Protein AF-0000000081151218 (afdb_homodimer)

Sequence (518 aa):
MRVEIVPALEILDNYMYLIIDEETRECAVVDPVIPKKIMAALKKDNLKLTRILTTHHHWDHAGGNKELLKLIGPNLQVHGGDDRVEALTKQVHHNDELKVGNGVTVKCLHTPCHTTGHICFYATGPPGTEPAVFTGDTLFTAGCGYFFEGDAKDMCKAVDILSNLPQNTRVYPGHEYAVNNLKYAQHVEPDNQDIKKKKKWAEGERQKERPTIPTTISEEMMLNPFMRVKVDSVQRHAGKSDPINTMAFLRNEKNNFKGMRVEIVPALEILDNYMYLIIDEETRECAVVDPVIPKKIMAALKKDNLKLTRILTTHHHWDHAGGNKELLKLIGPNLQVHGGDDRVEALTKQVHHNDELKVGNGVTVKCLHTPCHTTGHICFYATGPPGTEPAVFTGDTLFTAGCGYFFEGDAKDMCKAVDILSNLPQNTRVYPGHEYAVNNLKYAQHVEPDNQDIKKKKKWAEGERQKERPTIPTTISEEMMLNPFMRVKVDSVQRHAGKSDPINTMAFLRNEKNNFKG

Solvent-accessible surface area (backbone atoms only — not comparable to full-atom values): 25583 Å² total; per-residue (Å²): 85,46,77,45,84,42,72,38,66,37,68,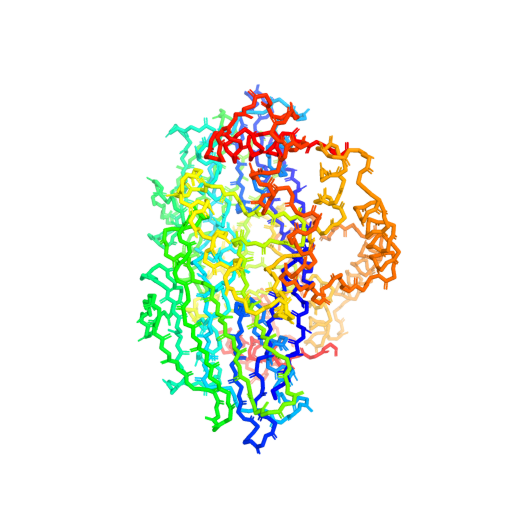36,49,30,39,23,34,37,45,31,16,78,87,71,30,21,23,30,35,34,20,43,48,55,44,67,60,52,52,50,54,28,59,75,66,65,42,43,77,46,35,37,44,26,25,38,47,52,51,79,25,18,58,14,38,54,59,41,38,68,73,77,31,88,80,48,39,25,35,23,39,42,89,68,23,51,67,60,70,38,78,50,48,64,70,38,71,50,70,34,54,87,52,25,40,34,34,32,40,61,32,34,8,44,36,68,36,19,29,28,43,37,36,40,35,45,93,92,37,71,36,34,33,36,28,31,58,52,42,38,59,32,37,60,46,60,58,75,61,35,45,35,61,36,42,51,50,32,44,49,60,56,67,69,45,64,50,72,24,28,37,42,36,26,51,75,47,41,54,66,23,29,54,50,28,32,71,50,38,72,81,44,61,68,34,56,53,50,35,54,50,37,48,54,33,48,74,70,72,38,78,81,66,62,50,28,44,50,54,34,53,72,41,10,55,75,62,25,31,82,37,66,66,45,13,60,64,56,71,33,92,46,42,46,61,18,38,42,45,49,54,56,50,54,75,68,59,86,124,84,45,77,46,83,42,71,39,68,38,68,36,48,30,39,22,33,37,45,32,17,77,86,71,31,21,22,29,36,35,20,44,48,56,45,68,61,53,52,50,53,28,60,74,66,65,42,44,77,48,35,37,42,27,25,39,47,53,51,79,26,18,57,14,38,56,60,41,37,68,73,75,32,87,80,47,39,24,34,24,38,43,90,68,24,50,68,58,72,39,80,50,48,66,71,37,72,48,69,33,54,88,52,26,39,34,35,32,39,62,32,32,9,42,36,69,33,18,29,28,43,38,35,40,34,45,92,91,39,70,34,34,33,37,28,31,57,52,41,37,57,32,36,60,46,61,57,73,61,36,45,34,64,36,42,52,50,31,44,49,60,56,65,68,45,63,50,72,25,28,37,42,34,27,48,76,47,42,55,65,24,28,52,52,27,30,69,50,38,74,82,45,59,66,36,57,52,49,33,55,51,38,48,52,33,46,75,72,71,39,77,78,66,64,50,28,44,49,54,35,52,72,40,8,55,76,61,25,31,82,37,66,65,44,13,60,64,54,72,32,90,46,42,46,59,18,38,41,46,49,54,57,50,54,75,69,58,85,124

Radius of gyration: 24.87 Å; Cα contacts (8 Å, |Δi|>4): 1231; chains: 2; bounding box: 59×64×52 Å

InterPro domains:
  IPR001279 Metallo-beta-lactamase [PF00753] (16-175)
  IPR001279 Metallo-beta-lactamase [SM00849] (13-175)
  IPR017782 Hydroxyacylglutathione hydrolase [MF_01374] (3-257)
  IPR017782 Hydroxyacylglutathione hydrolase [PIRSF005457] (3-257)
  IPR017782 Hydroxyacylglutathione hydrolase [TIGR03413] (11-257)
  IPR032282 Hydroxyacylglutathione hydrolase, C-terminal domain [PF16123] (176-257)
  IPR035680 Hydroxyacylglutathione hydrolase, MBL domain [cd07723] (4-175)
  IPR036866 Ribonuclease Z/Hydroxyacylglutathione hydrolase-like [G3DSA:3.60.15.10] (1-259)
  IPR036866 Ribonuclease Z/Hydroxyacylglutathione hydrolase-like [SSF56281] (1-257)

Foldseek 3Di:
DDDDDDDPPDDQQFDKDWDADPPVLFIEIWQDQDLVVVVVVCVVSVHQYQEYEAQDLDNSRQVCPVVNCVVRHVRYAYEWQDPSRPPHDHHDDAQDWDDTPDFKIWGWHQQCFLHNRGIKIWMDGDPPDAIEIEREQADDQLEHHHRPPHALVSSLVNLVVLLPDPQQYWYHYGGQCNLVSLVLLCVQPVPQVLSVVLNVVSVVCVVVPHGSDTDTSNSSCRGHLLNVLCPDSNCVSQVHNDSSSSSRSSSVCSVVDPD/DDDDDDDPPDDAQFDKDWDADPPVLFIEIWQDQDLVVVVVVCVVSVHQYQEYEAQDADNSRQVCPVVNCVVRHVRYAYEWQDPSRPPHDHHDDAQDWDDTPDFKIWGWHQQCFLHNRGIKIWMDGDPPDAIEIEREQADDQLEHHHRPPHALVSSLVNLVVLLPDPQQYWYHYGGQCNLVSLVLLCVLPVPQVLSVVLNVVSVVCVVVPHGSDTDTSNSSCRGHLLNVLCPDSNCVSQVHNDSSSSSRSSSVVSVVDPD

Organism: Pinctada imbricata (NCBI:txid66713)

Nearest PDB structures (foldseek):
  1qh5-assembly1_B  TM=9.453E-01  e=8.985E-37  Homo sapiens
  1xm8-assembly2_B  TM=9.028E-01  e=1.288E-26  Arabidopsis thaliana
  8ewo-assembly2_B  TM=8.907E-01  e=8.483E-26  Pseudomonas aeruginosa PAO1
  6s0i-assembly1_A  TM=9.077E-01  e=1.925E-24  Escherichia coli K-12
  2qed-assembly1_A  TM=9.166E-01  e=2.893E-23  Salmonella enterica subsp. enterica serovar Typhimurium str. LT2

Structure (mmCIF, N/CA/C/O backbone):
data_AF-0000000081151218-model_v1
#
loop_
_entity.id
_entity.type
_entity.pdbx_description
1 polymer 'hydroxyacylglutathione hydrolase'
#
loop_
_atom_site.group_PDB
_atom_site.id
_atom_site.type_symbol
_atom_site.label_atom_id
_atom_site.label_alt_id
_atom_site.label_comp_id
_atom_site.label_asym_id
_atom_site.label_entity_id
_atom_site.label_seq_id
_atom_site.pdbx_PDB_ins_code
_atom_site.Cartn_x
_atom_site.Cartn_y
_atom_site.Cartn_z
_atom_site.occupancy
_atom_site.B_iso_or_equiv
_atom_site.auth_seq_id
_atom_site.auth_comp_id
_atom_site.auth_asym_id
_atom_site.auth_atom_id
_atom_site.pdbx_PDB_model_num
ATOM 1 N N . MET A 1 1 ? 14.062 25.484 8.789 1 91.25 1 MET A N 1
ATOM 2 C CA . MET A 1 1 ? 13.398 24.188 8.633 1 91.25 1 MET A CA 1
ATOM 3 C C . MET A 1 1 ? 12.812 24.047 7.227 1 91.25 1 MET A C 1
ATOM 5 O O . MET A 1 1 ? 12.141 24.953 6.734 1 91.25 1 MET A O 1
ATOM 9 N N . ARG A 1 2 ? 13.242 23 6.59 1 90.75 2 ARG A N 1
ATOM 10 C CA . ARG A 1 2 ? 12.711 22.688 5.27 1 90.75 2 ARG A CA 1
ATOM 11 C C . ARG A 1 2 ? 11.867 21.422 5.309 1 90.75 2 ARG A C 1
ATOM 13 O O . ARG A 1 2 ? 12.242 20.438 5.949 1 90.75 2 ARG A O 1
ATOM 20 N N . VAL A 1 3 ? 10.641 21.5 4.656 1 93.5 3 VAL A N 1
ATOM 21 C CA . VAL A 1 3 ? 9.805 20.312 4.469 1 93.5 3 VAL A CA 1
ATOM 22 C C . VAL A 1 3 ? 9.867 19.859 3.014 1 93.5 3 VAL A C 1
ATOM 24 O O . VAL A 1 3 ? 9.656 20.656 2.1 1 93.5 3 VAL A O 1
ATOM 27 N N . GLU A 1 4 ? 10.242 18.641 2.801 1 90.12 4 GLU A N 1
ATOM 28 C CA . GLU A 1 4 ? 10.219 18.047 1.468 1 90.12 4 GLU A CA 1
ATOM 29 C C . GLU A 1 4 ? 9.055 17.062 1.322 1 90.12 4 GLU A C 1
ATOM 31 O O . GLU A 1 4 ? 8.898 16.156 2.131 1 90.12 4 GLU A O 1
ATOM 36 N N . ILE A 1 5 ? 8.203 17.297 0.261 1 83.69 5 ILE A N 1
ATOM 37 C CA . ILE A 1 5 ? 7.098 16.406 -0.059 1 83.69 5 ILE A CA 1
ATOM 38 C C . ILE A 1 5 ? 7.605 15.25 -0.913 1 83.69 5 ILE A C 1
ATOM 40 O O . ILE A 1 5 ? 8.242 15.461 -1.946 1 83.69 5 ILE A O 1
ATOM 44 N N . VAL A 1 6 ? 7.426 14.016 -0.465 1 80.88 6 VAL A N 1
ATOM 45 C CA . VAL A 1 6 ? 7.781 12.805 -1.199 1 80.88 6 VAL A CA 1
ATOM 46 C C . VAL A 1 6 ? 6.52 12.016 -1.536 1 80.88 6 VAL A C 1
ATOM 48 O O . VAL A 1 6 ? 6.027 11.242 -0.715 1 80.88 6 VAL A O 1
ATOM 51 N N . PRO A 1 7 ? 5.969 12.305 -2.766 1 70.75 7 PRO A N 1
ATOM 52 C CA . PRO A 1 7 ? 4.754 11.57 -3.117 1 70.75 7 PRO A CA 1
ATOM 53 C C . PRO A 1 7 ? 4.961 10.055 -3.131 1 70.75 7 PRO A C 1
ATOM 55 O O . PRO A 1 7 ? 6.016 9.578 -3.553 1 70.75 7 PRO A O 1
ATOM 58 N N . ALA A 1 8 ? 4.051 9.391 -2.434 1 59.88 8 ALA A N 1
ATOM 59 C CA . ALA A 1 8 ? 4.066 7.934 -2.484 1 59.88 8 ALA A CA 1
ATOM 60 C C . ALA A 1 8 ? 3.268 7.418 -3.678 1 59.88 8 ALA A C 1
ATOM 62 O O . ALA A 1 8 ? 2.312 6.652 -3.512 1 59.88 8 ALA A O 1
ATOM 63 N N . LEU A 1 9 ? 3.434 8.234 -4.75 1 53.06 9 LEU A N 1
ATOM 64 C CA . LEU A 1 9 ? 2.748 7.754 -5.945 1 53.06 9 LEU A CA 1
ATOM 65 C C . LEU A 1 9 ? 3.303 6.402 -6.387 1 53.06 9 LEU A C 1
ATOM 67 O O . LEU A 1 9 ? 4.488 6.289 -6.699 1 53.06 9 LEU A O 1
ATOM 71 N N . GLU A 1 10 ? 3.047 5.414 -5.754 1 50.59 10 GLU A N 1
ATOM 72 C CA . GLU A 1 10 ? 3.41 4.113 -6.305 1 50.59 10 GLU A CA 1
ATOM 73 C C . GLU A 1 10 ? 2.182 3.373 -6.824 1 50.59 10 GLU A C 1
ATOM 75 O O . GLU A 1 10 ? 1.098 3.477 -6.25 1 50.59 10 GLU A O 1
ATOM 80 N N . ILE A 1 11 ? 2.268 3.279 -8.078 1 51.53 11 ILE A N 1
ATOM 81 C CA . ILE A 1 11 ? 1.307 2.365 -8.68 1 51.53 11 ILE A CA 1
ATOM 82 C C . ILE A 1 11 ? 1.427 0.986 -8.039 1 51.53 11 ILE A C 1
ATOM 84 O O . ILE A 1 11 ? 2.531 0.458 -7.887 1 51.53 11 ILE A O 1
ATOM 88 N N . LEU A 1 12 ? 0.401 0.773 -7.051 1 58.38 12 LEU A N 1
ATOM 89 C CA . LEU A 1 12 ? 0.408 -0.618 -6.613 1 58.38 12 LEU A CA 1
ATOM 90 C C . LEU A 1 12 ? 0.35 -1.563 -7.812 1 58.38 12 LEU A C 1
ATOM 92 O O . LEU A 1 12 ? -0.528 -1.435 -8.664 1 58.38 12 LEU A O 1
ATOM 96 N N . ASP A 1 13 ? 1.427 -2.195 -8.047 1 75.94 13 ASP A N 1
ATOM 97 C CA . ASP A 1 13 ? 1.498 -3.145 -9.156 1 75.94 13 ASP A CA 1
ATOM 98 C C . ASP A 1 13 ? 1.026 -4.531 -8.719 1 75.94 13 ASP A C 1
ATOM 100 O O . ASP A 1 13 ? 1.371 -5.535 -9.352 1 75.94 13 ASP A O 1
ATOM 104 N N . ASN A 1 14 ? 0.222 -4.516 -7.617 1 85.38 14 ASN A N 1
ATOM 105 C CA . ASN A 1 14 ? -0.289 -5.777 -7.094 1 85.38 14 ASN A CA 1
ATOM 106 C C . ASN A 1 14 ? -1.481 -6.277 -7.902 1 85.38 14 ASN A C 1
ATOM 108 O O . ASN A 1 14 ? -2.229 -5.48 -8.477 1 85.38 14 ASN A O 1
ATOM 112 N N . TYR A 1 15 ? -1.53 -7.57 -7.922 1 90 15 TYR A N 1
ATOM 113 C CA . TYR A 1 15 ? -2.742 -8.227 -8.406 1 90 15 TYR A CA 1
ATOM 114 C C . TYR A 1 15 ? -3.527 -8.836 -7.254 1 90 15 TYR A C 1
ATOM 116 O O . TYR A 1 15 ? -2.943 -9.406 -6.328 1 90 15 TYR A O 1
ATOM 124 N N . MET A 1 16 ? -4.773 -8.617 -7.27 1 93.12 16 MET A N 1
ATOM 125 C CA . MET A 1 16 ? -5.742 -9.414 -6.523 1 93.12 16 MET A CA 1
ATOM 126 C C . MET A 1 16 ? -6.512 -10.344 -7.457 1 93.12 16 MET A C 1
ATOM 128 O O . MET A 1 16 ? -6.59 -10.102 -8.664 1 93.12 16 MET A O 1
ATOM 132 N N . TYR A 1 17 ? -7.027 -11.461 -6.895 1 97.31 17 TYR A N 1
ATOM 133 C CA . TYR A 1 17 ? -7.727 -12.398 -7.766 1 97.31 17 TYR A CA 1
ATOM 134 C C . TYR A 1 17 ? -9.016 -12.883 -7.121 1 97.31 17 TYR A C 1
ATOM 136 O O . TYR A 1 17 ? -9.078 -13.078 -5.902 1 97.31 17 TYR A O 1
ATOM 144 N N . LEU A 1 18 ? -10.016 -13.094 -7.945 1 97.5 18 LEU A N 1
ATOM 145 C CA . LEU A 1 18 ? -11.188 -13.867 -7.543 1 97.5 18 LEU A CA 1
ATOM 146 C C . LEU A 1 18 ? -11.156 -15.258 -8.172 1 97.5 18 LEU A C 1
ATOM 148 O O . LEU A 1 18 ? -10.914 -15.398 -9.367 1 97.5 18 LEU A O 1
ATOM 152 N N . ILE A 1 19 ? -11.25 -16.281 -7.363 1 98.12 19 ILE A N 1
ATOM 153 C CA . ILE A 1 19 ? -11.5 -17.656 -7.809 1 98.12 19 ILE A CA 1
ATOM 154 C C . ILE A 1 19 ? -12.992 -17.953 -7.715 1 98.12 19 ILE A C 1
ATOM 156 O O . ILE A 1 19 ? -13.555 -18.016 -6.617 1 98.12 19 ILE A O 1
ATOM 160 N N . ILE A 1 20 ? -13.625 -18.25 -8.805 1 96.88 20 ILE A N 1
ATOM 161 C CA . ILE A 1 20 ? -15.086 -18.25 -8.844 1 96.88 20 ILE A CA 1
ATOM 162 C C . ILE A 1 20 ? -15.594 -19.625 -9.234 1 96.88 20 ILE A C 1
ATOM 164 O O . ILE A 1 20 ? -15.156 -20.203 -10.242 1 96.88 20 ILE A O 1
ATOM 168 N N . ASP A 1 21 ? -16.422 -20.203 -8.445 1 97.5 21 ASP A N 1
ATOM 169 C CA . ASP A 1 21 ? -17.266 -21.328 -8.852 1 97.5 21 ASP A CA 1
ATOM 170 C C . ASP A 1 21 ? -18.484 -20.828 -9.625 1 97.5 21 ASP A C 1
ATOM 172 O O . ASP A 1 21 ? -19.438 -20.312 -9.031 1 97.5 21 ASP A O 1
ATOM 176 N N . GLU A 1 22 ? -18.516 -21.078 -10.859 1 93.62 22 GLU A N 1
ATOM 177 C CA . GLU A 1 22 ? -19.547 -20.5 -11.727 1 93.62 22 GLU A CA 1
ATOM 178 C C . GLU A 1 22 ? -20.922 -21.094 -11.422 1 93.62 22 GLU A C 1
ATOM 180 O O . GLU A 1 22 ? -21.938 -20.438 -11.641 1 93.62 22 GLU A O 1
ATOM 185 N N . GLU A 1 23 ? -20.984 -22.219 -10.906 1 94.62 23 GLU A N 1
ATOM 186 C CA . GLU A 1 23 ? -22.25 -22.875 -10.617 1 94.62 23 GLU A CA 1
ATOM 187 C C . GLU A 1 23 ? -22.906 -22.281 -9.375 1 94.62 23 GLU A C 1
ATOM 189 O O . GLU A 1 23 ? -24.078 -21.891 -9.414 1 94.62 23 GLU A O 1
ATOM 194 N N . THR A 1 24 ? -22.188 -22.156 -8.32 1 96.94 24 THR A N 1
ATOM 195 C CA . THR A 1 24 ? -22.766 -21.719 -7.055 1 96.94 24 THR A CA 1
ATOM 196 C C . THR A 1 24 ? -22.656 -20.203 -6.906 1 96.94 24 THR A C 1
ATOM 198 O O . THR A 1 24 ? -23.297 -19.625 -6.031 1 96.94 24 THR A O 1
ATOM 201 N N . ARG A 1 25 ? -21.75 -19.609 -7.656 1 96.81 25 ARG A N 1
ATOM 202 C CA . ARG A 1 25 ? -21.469 -18.172 -7.625 1 96.81 25 ARG A CA 1
ATOM 203 C C . ARG A 1 25 ? -20.734 -17.797 -6.344 1 96.81 25 ARG A C 1
ATOM 205 O O . ARG A 1 25 ? -20.672 -16.609 -5.988 1 96.81 25 ARG A O 1
ATOM 212 N N . GLU A 1 26 ? -20.266 -18.781 -5.668 1 97.88 26 GLU A N 1
ATOM 213 C CA . GLU A 1 26 ? -19.344 -18.531 -4.559 1 97.88 26 GLU A CA 1
ATOM 214 C C . GLU A 1 26 ? -17.922 -18.297 -5.062 1 97.88 26 GLU A C 1
ATOM 216 O O . GLU A 1 26 ? -17.547 -18.781 -6.129 1 97.88 26 GLU A O 1
ATOM 221 N N . CYS A 1 27 ? -17.172 -17.484 -4.281 1 98.25 27 CYS A N 1
ATOM 222 C CA . CYS A 1 27 ? -15.812 -17.219 -4.715 1 98.25 27 CYS A CA 1
ATOM 223 C C . CYS A 1 27 ? -14.891 -17.016 -3.516 1 98.25 27 CYS A C 1
ATOM 225 O O . CYS A 1 27 ? -15.359 -16.875 -2.385 1 98.25 27 CYS A O 1
ATOM 227 N N . ALA A 1 28 ? -13.656 -17.141 -3.805 1 98.69 28 ALA A N 1
ATOM 228 C CA . ALA A 1 28 ? -12.578 -16.734 -2.91 1 98.69 28 ALA A CA 1
ATOM 229 C C . ALA A 1 28 ? -11.781 -15.578 -3.51 1 98.69 28 ALA A C 1
ATOM 231 O O . ALA A 1 28 ? -11.695 -15.445 -4.734 1 98.69 28 ALA A O 1
ATOM 232 N N . VAL A 1 29 ? -11.273 -14.719 -2.627 1 98.56 29 VAL A N 1
ATOM 233 C CA . VAL A 1 29 ? -10.359 -13.672 -3.088 1 98.56 29 VAL A CA 1
ATOM 234 C C . VAL A 1 29 ? -8.938 -13.984 -2.613 1 98.56 29 VAL A C 1
ATOM 236 O O . VAL A 1 29 ? -8.742 -14.43 -1.48 1 98.56 29 VAL A O 1
ATOM 239 N N . VAL A 1 30 ? -8.016 -13.844 -3.541 1 98.62 30 VAL A N 1
ATOM 240 C CA . VAL A 1 30 ? -6.602 -14.016 -3.207 1 98.62 30 VAL A CA 1
ATOM 241 C C . VAL A 1 30 ? -5.949 -12.648 -3 1 98.62 30 VAL A C 1
ATOM 243 O O . VAL A 1 30 ? -6.008 -11.789 -3.877 1 98.62 30 VAL A O 1
ATOM 246 N N . ASP A 1 31 ? -5.379 -12.406 -1.89 1 96.94 31 ASP A N 1
ATOM 247 C CA . ASP A 1 31 ? -4.516 -11.281 -1.549 1 96.94 31 ASP A CA 1
ATOM 248 C C . ASP A 1 31 ? -5.234 -9.953 -1.769 1 96.94 31 ASP A C 1
ATOM 250 O O . ASP A 1 31 ? -4.715 -9.062 -2.451 1 96.94 31 ASP A O 1
ATOM 254 N N . PRO A 1 32 ? -6.355 -9.758 -1.091 1 93.06 32 PRO A N 1
ATOM 255 C CA . PRO A 1 32 ? -7.035 -8.477 -1.255 1 93.06 32 PRO A CA 1
ATOM 256 C C . PRO A 1 32 ? -6.324 -7.332 -0.527 1 93.06 32 PRO A C 1
ATOM 258 O O . PRO A 1 32 ? -5.902 -7.496 0.62 1 93.06 32 PRO A O 1
ATOM 261 N N . VAL A 1 33 ? -6.234 -6.188 -1.259 1 83.25 33 VAL A N 1
ATOM 262 C CA . VAL A 1 33 ? -5.578 -5.031 -0.66 1 83.25 33 VAL A CA 1
ATOM 263 C C . VAL A 1 33 ? -6.488 -3.811 -0.766 1 83.25 33 VAL A C 1
ATOM 265 O O . VAL A 1 33 ? -6.418 -2.9 0.064 1 83.25 33 VAL A O 1
ATOM 268 N N . ILE A 1 34 ? -7.344 -3.797 -1.8 1 78.31 34 ILE A N 1
ATOM 269 C CA . ILE A 1 34 ? -8.289 -2.705 -2.008 1 78.31 34 ILE A CA 1
ATOM 270 C C . ILE A 1 34 ? -9.719 -3.234 -1.919 1 78.31 34 ILE A C 1
ATOM 272 O O . ILE A 1 34 ? -10.312 -3.6 -2.934 1 78.31 34 ILE A O 1
ATOM 276 N N . PRO A 1 35 ? -10.312 -3.209 -0.73 1 83.25 35 PRO A N 1
ATOM 277 C CA . PRO A 1 35 ? -11.625 -3.816 -0.505 1 83.25 35 PRO A CA 1
ATOM 278 C C . PRO A 1 35 ? -12.703 -3.252 -1.431 1 83.25 35 PRO A C 1
ATOM 280 O O . PRO A 1 35 ? -13.555 -3.998 -1.919 1 83.25 35 PRO A O 1
ATOM 283 N N . LYS A 1 36 ? -12.648 -2.008 -1.715 1 75.69 36 LYS A N 1
ATOM 284 C CA . LYS A 1 36 ? -13.672 -1.387 -2.551 1 75.69 36 LYS A CA 1
ATOM 285 C C . LYS A 1 36 ? -13.703 -2.018 -3.939 1 75.69 36 LYS A C 1
ATOM 287 O O . LYS A 1 36 ? -14.773 -2.201 -4.52 1 75.69 36 LYS A O 1
ATOM 292 N N . LYS A 1 37 ? -12.594 -2.299 -4.5 1 80.12 37 LYS A N 1
ATOM 293 C CA . LYS A 1 37 ? -12.523 -2.928 -5.812 1 80.12 37 LYS A CA 1
ATOM 294 C C . LYS A 1 37 ? -13.07 -4.352 -5.77 1 80.12 37 LYS A C 1
ATOM 296 O O . LYS A 1 37 ? -13.711 -4.809 -6.719 1 80.12 37 LYS A O 1
ATOM 301 N N . ILE A 1 38 ? -12.758 -5.035 -4.684 1 89.25 38 ILE A N 1
ATOM 302 C CA . ILE A 1 38 ? -13.266 -6.395 -4.52 1 89.25 38 ILE A CA 1
ATOM 303 C C . ILE A 1 38 ? -14.789 -6.363 -4.41 1 89.25 38 ILE A C 1
ATOM 305 O O . ILE A 1 38 ? -15.484 -7.117 -5.09 1 89.25 38 ILE A O 1
ATOM 309 N N . MET A 1 39 ? -15.305 -5.438 -3.611 1 87.5 39 MET A N 1
ATOM 310 C CA . MET A 1 39 ? -16.75 -5.316 -3.436 1 87.5 39 MET A CA 1
ATOM 311 C C . MET A 1 39 ? -17.438 -4.996 -4.762 1 87.5 39 MET A C 1
ATOM 313 O O . MET A 1 39 ? -18.5 -5.539 -5.062 1 87.5 39 MET A O 1
ATOM 317 N N . ALA A 1 40 ? -16.812 -4.141 -5.516 1 82.25 40 ALA A N 1
ATOM 318 C CA . ALA A 1 40 ? -17.359 -3.781 -6.82 1 82.25 40 ALA A CA 1
ATOM 319 C C . ALA A 1 40 ? -17.422 -4.992 -7.746 1 82.25 40 ALA A C 1
ATOM 321 O O . ALA A 1 40 ? -18.422 -5.195 -8.445 1 82.25 40 ALA A O 1
ATOM 322 N N . ALA A 1 41 ? -16.391 -5.789 -7.777 1 87.69 41 ALA A N 1
ATOM 323 C CA . ALA A 1 41 ? -16.344 -6.988 -8.609 1 87.69 41 ALA A CA 1
ATOM 324 C C . ALA A 1 41 ? -17.406 -7.996 -8.18 1 87.69 41 ALA A C 1
ATOM 326 O O . ALA A 1 41 ? -18.031 -8.641 -9.016 1 87.69 41 ALA A O 1
ATOM 327 N N . LEU A 1 42 ? -17.578 -8.156 -6.879 1 92.5 42 LEU A N 1
ATOM 328 C CA . LEU A 1 42 ? -18.594 -9.07 -6.355 1 92.5 42 LEU A CA 1
ATOM 329 C C . LEU A 1 42 ? -19.984 -8.656 -6.801 1 92.5 42 LEU A C 1
ATOM 331 O O . LEU A 1 42 ? -20.781 -9.5 -7.219 1 92.5 42 LEU A O 1
ATOM 335 N N . LYS A 1 43 ? -20.203 -7.371 -6.645 1 87.25 43 LYS A N 1
ATOM 336 C CA . LYS A 1 43 ? -21.516 -6.836 -7.012 1 87.25 43 LYS A CA 1
ATOM 337 C C . LYS A 1 43 ? -21.766 -6.98 -8.508 1 87.25 43 LYS A C 1
ATOM 339 O O . LYS A 1 43 ? -22.859 -7.355 -8.93 1 87.25 43 LYS A O 1
ATOM 344 N N . LYS A 1 44 ? -20.781 -6.633 -9.281 1 83.94 44 LYS A N 1
ATOM 345 C CA . LYS A 1 44 ? -20.875 -6.676 -10.734 1 83.94 44 LYS A CA 1
ATOM 346 C C . LYS A 1 44 ? -21.328 -8.055 -11.219 1 83.94 44 LYS A C 1
ATOM 348 O O . LYS A 1 44 ? -22.125 -8.156 -12.141 1 83.94 44 LYS A O 1
ATOM 353 N N . ASP A 1 45 ? -20.828 -9.109 -10.586 1 89.75 45 ASP A N 1
ATOM 354 C CA . ASP A 1 45 ? -21.094 -10.461 -11.07 1 89.75 45 ASP A CA 1
ATOM 355 C C . ASP A 1 45 ? -21.984 -11.234 -10.109 1 89.75 45 ASP A C 1
ATOM 357 O O . ASP A 1 45 ? -22.156 -12.445 -10.242 1 89.75 45 ASP A O 1
ATOM 361 N N . ASN A 1 46 ? -22.547 -10.555 -9.148 1 94.06 46 ASN A N 1
ATOM 362 C CA . ASN A 1 46 ? -23.422 -11.156 -8.148 1 94.06 46 ASN A CA 1
ATOM 363 C C . ASN A 1 46 ? -22.766 -12.383 -7.508 1 94.06 46 ASN A C 1
ATOM 365 O O . ASN A 1 46 ? -23.344 -13.469 -7.516 1 94.06 46 ASN A O 1
ATOM 369 N N . LEU A 1 47 ? -21.609 -12.227 -7.004 1 95.62 47 LEU A N 1
ATOM 370 C CA . LEU A 1 47 ? -20.828 -13.289 -6.383 1 95.62 47 LEU A CA 1
ATOM 371 C C . LEU A 1 47 ? -20.953 -13.234 -4.863 1 95.62 47 LEU A C 1
ATOM 373 O O . LEU A 1 47 ? -21.156 -12.164 -4.289 1 95.62 47 LEU A O 1
ATOM 377 N N . LYS A 1 48 ? -20.828 -14.352 -4.238 1 97.62 48 LYS A N 1
ATOM 378 C CA . LYS A 1 48 ? -20.766 -14.477 -2.783 1 97.62 48 LYS A CA 1
ATOM 379 C C . LYS A 1 48 ? -19.344 -14.82 -2.332 1 97.62 48 LYS A C 1
ATOM 381 O O . LYS A 1 48 ? -18.844 -15.914 -2.6 1 97.62 48 LYS A O 1
ATOM 386 N N . LEU A 1 49 ? -18.766 -13.953 -1.669 1 97.81 49 LEU A N 1
ATOM 387 C CA . LEU A 1 49 ? -17.422 -14.172 -1.153 1 97.81 49 LEU A CA 1
ATOM 388 C C . LEU A 1 49 ? -17.453 -15 0.127 1 97.81 49 LEU A C 1
ATOM 390 O O . LEU A 1 49 ? -18.125 -14.625 1.094 1 97.81 49 LEU A O 1
ATOM 394 N N . THR A 1 50 ? -16.672 -16.062 0.11 1 98.12 50 THR A N 1
ATOM 395 C CA . THR A 1 50 ? -16.75 -16.953 1.265 1 98.12 50 THR A CA 1
ATOM 396 C C . THR A 1 50 ? -15.375 -17.109 1.916 1 98.12 50 THR A C 1
ATOM 398 O O . THR A 1 50 ? -15.281 -17.469 3.092 1 98.12 50 THR A O 1
ATOM 401 N N . ARG A 1 51 ? -14.328 -16.875 1.146 1 98.06 51 ARG A N 1
ATOM 402 C CA . ARG A 1 51 ? -12.977 -17.094 1.655 1 98.06 51 ARG A CA 1
ATOM 403 C C . ARG A 1 51 ? -12.023 -16 1.18 1 98.06 51 ARG A C 1
ATOM 405 O O . ARG A 1 51 ? -12.117 -15.547 0.038 1 98.06 51 ARG A O 1
ATOM 412 N N . ILE A 1 52 ? -11.188 -15.617 2.08 1 98.62 52 ILE A N 1
ATOM 413 C CA . ILE A 1 52 ? -9.977 -14.867 1.736 1 98.62 52 ILE A CA 1
ATOM 414 C C . ILE A 1 52 ? -8.758 -15.781 1.814 1 98.62 52 ILE A C 1
ATOM 416 O O . ILE A 1 52 ? -8.562 -16.469 2.816 1 98.62 52 ILE A O 1
ATOM 420 N N . LEU A 1 53 ? -8.023 -15.844 0.717 1 98.81 53 LEU A N 1
ATOM 421 C CA . LEU A 1 53 ? -6.777 -16.594 0.647 1 98.81 53 LEU A CA 1
ATOM 422 C C . LEU A 1 53 ? -5.582 -15.648 0.605 1 98.81 53 LEU A C 1
ATOM 424 O O . LEU A 1 53 ? -5.324 -15.008 -0.417 1 98.81 53 LEU A O 1
ATOM 428 N N . THR A 1 54 ? -4.84 -15.57 1.701 1 98.62 54 THR A N 1
ATOM 429 C CA . THR A 1 54 ? -3.725 -14.633 1.818 1 98.62 54 THR A CA 1
ATOM 430 C C . THR A 1 54 ? -2.393 -15.375 1.744 1 98.62 54 THR A C 1
ATOM 432 O O . THR A 1 54 ? -2.076 -16.188 2.619 1 98.62 54 THR A O 1
ATOM 435 N N . THR A 1 55 ? -1.668 -15.039 0.787 1 98.62 55 THR A N 1
ATOM 436 C CA . THR A 1 55 ? -0.429 -15.773 0.548 1 98.62 55 THR A CA 1
ATOM 437 C C . THR A 1 55 ? 0.569 -15.531 1.676 1 98.62 55 THR A C 1
ATOM 439 O O . THR A 1 55 ? 1.273 -16.453 2.098 1 98.62 55 THR A O 1
ATOM 442 N N . HIS A 1 56 ? 0.619 -14.219 2.08 1 95.12 56 HIS A N 1
ATOM 443 C CA . HIS A 1 56 ? 1.526 -13.906 3.18 1 95.12 56 HIS A CA 1
ATOM 444 C C . HIS A 1 56 ? 1.157 -12.586 3.844 1 95.12 56 HIS A C 1
ATOM 446 O O . HIS A 1 56 ? 0.26 -11.883 3.377 1 95.12 56 HIS A O 1
ATOM 452 N N . HIS A 1 57 ? 1.838 -12.273 4.91 1 88.5 57 HIS A N 1
ATOM 453 C CA . HIS A 1 57 ? 1.359 -11.281 5.871 1 88.5 57 HIS A CA 1
ATOM 454 C C . HIS A 1 57 ? 1.665 -9.867 5.402 1 88.5 57 HIS A C 1
ATOM 456 O O . HIS A 1 57 ? 1.201 -8.891 6.004 1 88.5 57 HIS A O 1
ATOM 462 N N . HIS A 1 58 ? 2.434 -9.672 4.352 1 81.44 58 HIS A N 1
ATOM 463 C CA . HIS A 1 58 ? 2.734 -8.305 3.934 1 81.44 58 HIS A CA 1
ATOM 464 C C . HIS A 1 58 ? 1.46 -7.531 3.613 1 81.44 58 HIS A C 1
ATOM 466 O O . HIS A 1 58 ? 0.523 -8.086 3.031 1 81.44 58 HIS A O 1
ATOM 472 N N . TRP A 1 59 ? 1.516 -6.309 3.857 1 74.31 59 TRP A N 1
ATOM 473 C CA . TRP A 1 59 ? 0.332 -5.457 3.818 1 74.31 59 TRP A CA 1
ATOM 474 C C . TRP A 1 59 ? -0.246 -5.391 2.41 1 74.31 59 TRP A C 1
ATOM 476 O O . TRP A 1 59 ? -1.465 -5.32 2.234 1 74.31 59 TRP A O 1
ATOM 486 N N . ASP A 1 60 ? 0.583 -5.363 1.474 1 80.62 60 ASP A N 1
ATOM 487 C CA . ASP A 1 60 ? 0.094 -5.215 0.107 1 80.62 60 ASP A CA 1
ATOM 488 C C . ASP A 1 60 ? -0.446 -6.539 -0.429 1 80.62 60 ASP A C 1
ATOM 490 O O . ASP A 1 60 ? -0.805 -6.637 -1.604 1 80.62 60 ASP A O 1
ATOM 494 N N . HIS A 1 61 ? -0.597 -7.527 0.399 1 90.75 61 HIS A N 1
ATOM 495 C CA . HIS A 1 61 ? -1.256 -8.789 0.08 1 90.75 61 HIS A CA 1
ATOM 496 C C . HIS A 1 61 ? -2.342 -9.117 1.099 1 90.75 61 HIS A C 1
ATOM 498 O O . HIS A 1 61 ? -3.201 -9.961 0.845 1 90.75 61 HIS A O 1
ATOM 504 N N . ALA A 1 62 ? -2.285 -8.43 2.23 1 89.06 62 ALA A N 1
ATOM 505 C CA . ALA A 1 62 ? -3.156 -8.812 3.34 1 89.06 62 ALA A CA 1
ATOM 506 C C . ALA A 1 62 ? -3.957 -7.613 3.844 1 89.06 62 ALA A C 1
ATOM 508 O O . ALA A 1 62 ? -4.898 -7.773 4.625 1 89.06 62 ALA A O 1
ATOM 509 N N . GLY A 1 63 ? -3.656 -6.48 3.393 1 83.31 63 GLY A N 1
ATOM 510 C CA . GLY A 1 63 ? -4.113 -5.246 4.012 1 83.31 63 GLY A CA 1
ATOM 511 C C . GLY A 1 63 ? -5.609 -5.027 3.885 1 83.31 63 GLY A C 1
ATOM 512 O O . GLY A 1 63 ? -6.188 -4.223 4.613 1 83.31 63 GLY A O 1
ATOM 513 N N . GLY A 1 64 ? -6.281 -5.727 3.006 1 84 64 GLY A N 1
ATOM 514 C CA . GLY A 1 64 ? -7.711 -5.57 2.805 1 84 64 GLY A CA 1
ATOM 515 C C . GLY A 1 64 ? -8.539 -6.539 3.625 1 84 64 GLY A C 1
ATOM 516 O O . GLY A 1 64 ? -9.766 -6.441 3.662 1 84 64 GLY A O 1
ATOM 517 N N . ASN A 1 65 ? -7.906 -7.422 4.367 1 91.19 65 ASN A N 1
ATOM 518 C CA . ASN A 1 65 ? -8.602 -8.516 5.027 1 91.19 65 ASN A CA 1
ATOM 519 C C . ASN A 1 65 ? -9.609 -8.008 6.059 1 91.19 65 ASN A C 1
ATOM 521 O O . ASN A 1 65 ? -10.773 -8.391 6.039 1 91.19 65 ASN A O 1
ATOM 525 N N . LYS A 1 66 ? -9.156 -7.145 6.914 1 84.19 66 LYS A N 1
ATOM 526 C CA . LYS A 1 66 ? -9.984 -6.668 8.016 1 84.19 66 LYS A CA 1
ATOM 527 C C . LYS A 1 66 ? -11.219 -5.938 7.5 1 84.19 66 LYS A C 1
ATOM 529 O O . LYS A 1 66 ? -12.336 -6.184 7.969 1 84.19 66 LYS A O 1
ATOM 534 N N . GLU A 1 67 ? -10.969 -5.105 6.578 1 80.62 67 GLU A N 1
ATOM 535 C CA . GLU A 1 67 ? -12.086 -4.34 6.035 1 80.62 67 GLU A CA 1
ATOM 536 C C . GLU A 1 67 ? -13.094 -5.25 5.332 1 80.62 67 GLU A C 1
ATOM 538 O O . GLU A 1 67 ? -14.305 -5.062 5.453 1 80.62 67 GLU A O 1
ATOM 543 N N . LEU A 1 68 ? -12.68 -6.195 4.609 1 89.75 68 LEU A N 1
ATOM 544 C CA . LEU A 1 68 ? -13.586 -7.121 3.938 1 89.75 68 LEU A CA 1
ATOM 545 C C . LEU A 1 68 ? -14.391 -7.926 4.953 1 89.75 68 LEU A C 1
ATOM 547 O O . LEU A 1 68 ? -15.578 -8.18 4.746 1 89.75 68 LEU A O 1
ATOM 551 N N . LEU A 1 69 ? -13.703 -8.352 5.957 1 89 69 LEU A N 1
ATOM 552 C CA . LEU A 1 69 ? -14.398 -9.062 7.02 1 89 69 LEU A CA 1
ATOM 553 C C . LEU A 1 69 ? -15.539 -8.219 7.59 1 89 69 LEU A C 1
ATOM 555 O O . LEU A 1 69 ? -16.625 -8.727 7.848 1 89 69 LEU A O 1
ATOM 559 N N . LYS A 1 70 ? -15.242 -6.961 7.797 1 81.81 70 LYS A N 1
ATOM 560 C CA . LYS A 1 70 ? -16.25 -6.039 8.32 1 81.81 70 LYS A CA 1
ATOM 561 C C . LYS A 1 70 ? -17.406 -5.887 7.34 1 81.81 70 LYS A C 1
ATOM 563 O O . LYS A 1 70 ? -18.578 -5.855 7.75 1 81.81 70 LYS A O 1
ATOM 568 N N . LEU A 1 71 ? -17.125 -5.793 6.105 1 82 71 LEU A N 1
ATOM 569 C CA . LEU A 1 71 ? -18.125 -5.512 5.078 1 82 71 LEU A CA 1
ATOM 570 C C . LEU A 1 71 ? -18.969 -6.742 4.789 1 82 71 LEU A C 1
ATOM 572 O O . LEU A 1 71 ? -20.172 -6.625 4.523 1 82 71 LEU A O 1
ATOM 576 N N . ILE A 1 72 ? -18.406 -7.898 4.816 1 89.19 72 ILE A N 1
ATOM 577 C CA . ILE A 1 72 ? -19.062 -9.125 4.383 1 89.19 72 ILE A CA 1
ATOM 578 C C . ILE A 1 72 ? -19.703 -9.812 5.582 1 89.19 72 ILE A C 1
ATOM 580 O O . ILE A 1 72 ? -20.828 -10.297 5.496 1 89.19 72 ILE A O 1
ATOM 584 N N . GLY A 1 73 ? -18.906 -9.867 6.723 1 88.81 73 GLY A N 1
ATOM 585 C CA . GLY A 1 73 ? -19.453 -10.484 7.922 1 88.81 73 GLY A CA 1
ATOM 586 C C . GLY A 1 73 ? -18.578 -11.578 8.484 1 88.81 73 GLY A C 1
ATOM 587 O O . GLY A 1 73 ? -17.578 -11.969 7.867 1 88.81 73 GLY A O 1
ATOM 588 N N . PRO A 1 74 ? -18.969 -12.156 9.609 1 88.88 74 PRO A N 1
ATOM 589 C CA . PRO A 1 74 ? -18.125 -13.047 10.406 1 88.88 74 PRO A CA 1
ATOM 590 C C . PRO A 1 74 ? -17.984 -14.438 9.789 1 88.88 74 PRO A C 1
ATOM 592 O O . PRO A 1 74 ? -17.109 -15.211 10.195 1 88.88 74 PRO A O 1
ATOM 595 N N . ASN A 1 75 ? -18.766 -14.766 8.875 1 94.12 75 ASN A N 1
ATOM 596 C CA . ASN A 1 75 ? -18.688 -16.078 8.25 1 94.12 75 ASN A CA 1
ATOM 597 C C . ASN A 1 75 ? -17.578 -16.141 7.207 1 94.12 75 ASN A C 1
ATOM 599 O O . ASN A 1 75 ? -17.219 -17.219 6.734 1 94.12 75 ASN A O 1
ATOM 603 N N . LEU A 1 76 ? -17.109 -15.008 6.887 1 96.81 76 LEU A N 1
ATOM 604 C CA . LEU A 1 76 ? -15.977 -14.961 5.965 1 96.81 76 LEU A CA 1
ATOM 605 C C . LEU A 1 76 ? -14.711 -15.492 6.621 1 96.81 76 LEU A C 1
ATOM 607 O O . LEU A 1 76 ? -14.328 -15.039 7.703 1 96.81 76 LEU A O 1
ATOM 611 N N . GLN A 1 77 ? -14.102 -16.469 5.965 1 98.06 77 GLN A N 1
ATOM 612 C CA . GLN A 1 77 ? -12.883 -17.062 6.508 1 98.06 77 GLN A CA 1
ATOM 613 C C . GLN A 1 77 ? -11.641 -16.469 5.855 1 98.06 77 GLN A C 1
ATOM 615 O O . GLN A 1 77 ? -11.609 -16.281 4.637 1 98.06 77 GLN A O 1
ATOM 620 N N . VAL A 1 78 ? -10.664 -16.188 6.676 1 98.25 78 VAL A N 1
ATOM 621 C CA . VAL A 1 78 ? -9.375 -15.695 6.203 1 98.25 78 VAL A CA 1
ATOM 622 C C . VAL A 1 78 ? -8.305 -16.766 6.402 1 98.25 78 VAL A C 1
ATOM 624 O O . VAL A 1 78 ? -7.922 -17.062 7.535 1 98.25 78 VAL A O 1
ATOM 627 N N . HIS A 1 79 ? -7.852 -17.312 5.289 1 98.62 79 HIS A N 1
ATOM 628 C CA . HIS A 1 79 ? -6.84 -18.359 5.309 1 98.62 79 HIS A CA 1
ATOM 629 C C . HIS A 1 79 ? -5.445 -17.781 5.082 1 98.62 79 HIS A C 1
ATOM 631 O O . HIS A 1 79 ? -5.262 -16.891 4.258 1 98.62 79 HIS A O 1
ATOM 637 N N . GLY A 1 80 ? -4.449 -18.266 5.801 1 98.44 80 GLY A N 1
ATOM 638 C CA . GLY A 1 80 ? -3.055 -17.875 5.668 1 98.44 80 GLY A CA 1
ATOM 639 C C . GLY A 1 80 ? -2.098 -18.844 6.348 1 98.44 80 GLY A C 1
ATOM 640 O O . GLY A 1 80 ? -2.527 -19.797 7.004 1 98.44 80 GLY A O 1
ATOM 641 N N . GLY A 1 81 ? -0.864 -18.625 6.199 1 98.06 81 GLY A N 1
ATOM 642 C CA . GLY A 1 81 ? 0.123 -19.609 6.625 1 98.06 81 GLY A CA 1
ATOM 643 C C . GLY A 1 81 ? 0.663 -19.344 8.016 1 98.06 81 GLY A C 1
ATOM 644 O O . GLY A 1 81 ? 1.297 -20.219 8.617 1 98.06 81 GLY A O 1
ATOM 645 N N . ASP A 1 82 ? 0.436 -18.078 8.523 1 93 82 ASP A N 1
ATOM 646 C CA . ASP A 1 82 ? 0.91 -17.812 9.875 1 93 82 ASP A CA 1
ATOM 647 C C . ASP A 1 82 ? 0.119 -16.672 10.516 1 93 82 ASP A C 1
ATOM 649 O O . ASP A 1 82 ? -0.714 -16.047 9.859 1 93 82 ASP A O 1
ATOM 653 N N . ASP A 1 83 ? 0.355 -16.422 11.797 1 90.69 83 ASP A N 1
ATOM 654 C CA . ASP A 1 83 ? -0.51 -15.57 12.609 1 90.69 83 ASP A CA 1
ATOM 655 C C . ASP A 1 83 ? -0.226 -14.094 12.344 1 90.69 83 ASP A C 1
ATOM 657 O O . ASP A 1 83 ? -0.912 -13.219 12.875 1 90.69 83 ASP A O 1
ATOM 661 N N . ARG A 1 84 ? 0.714 -13.828 11.438 1 87.5 84 ARG A N 1
ATOM 662 C CA . ARG A 1 84 ? 0.99 -12.438 11.094 1 87.5 84 ARG A CA 1
ATOM 663 C C . ARG A 1 84 ? 0.038 -11.938 10.016 1 87.5 84 ARG A C 1
ATOM 665 O O . ARG A 1 84 ? -0.062 -10.734 9.773 1 87.5 84 ARG A O 1
ATOM 672 N N . VAL A 1 85 ? -0.646 -12.867 9.469 1 92.62 85 VAL A N 1
ATOM 673 C CA . VAL A 1 85 ? -1.617 -12.508 8.445 1 92.62 85 VAL A CA 1
ATOM 674 C C . VAL A 1 85 ? -2.77 -11.727 9.07 1 92.62 85 VAL A C 1
ATOM 676 O O . VAL A 1 85 ? -3.406 -12.203 10.016 1 92.62 85 VAL A O 1
ATOM 679 N N . GLU A 1 86 ? -3.02 -10.602 8.469 1 86.06 86 GLU A N 1
ATOM 680 C CA . GLU A 1 86 ? -4.055 -9.719 9 1 86.06 86 GLU A CA 1
ATOM 681 C C . GLU A 1 86 ? -5.41 -10.414 9.031 1 86.06 86 GLU A C 1
ATOM 683 O O . GLU A 1 86 ? -5.852 -10.977 8.031 1 86.06 86 GLU A O 1
ATOM 688 N N . ALA A 1 87 ? -6.102 -10.445 10.227 1 89.88 87 ALA A N 1
ATOM 689 C CA . ALA A 1 87 ? -7.469 -10.914 10.422 1 89.88 87 ALA A CA 1
ATOM 690 C C . ALA A 1 87 ? -7.574 -12.414 10.148 1 89.88 87 ALA A C 1
ATOM 692 O O . ALA A 1 87 ? -8.617 -12.898 9.711 1 89.88 87 ALA A O 1
ATOM 693 N N . LEU A 1 88 ? -6.477 -13.133 10.406 1 95 88 LEU A N 1
ATOM 694 C CA . LEU A 1 88 ? -6.445 -14.57 10.172 1 95 88 LEU A CA 1
ATOM 695 C C . LEU A 1 88 ? -7.504 -15.281 11.008 1 95 88 LEU A C 1
ATOM 697 O O . LEU A 1 88 ? -7.621 -15.039 12.211 1 95 88 LEU A O 1
ATOM 701 N N . THR A 1 89 ? -8.258 -16.141 10.328 1 96.81 89 THR A N 1
ATOM 702 C CA . THR A 1 89 ? -9.234 -16.938 11.062 1 96.81 89 THR A CA 1
ATOM 703 C C . THR A 1 89 ? -8.938 -18.422 10.922 1 96.81 89 THR A C 1
ATOM 705 O O . THR A 1 89 ? -9.391 -19.234 11.734 1 96.81 89 THR A O 1
ATOM 708 N N . LYS A 1 90 ? -8.195 -18.875 9.867 1 98 90 LYS A N 1
ATOM 709 C CA . LYS A 1 90 ? -7.832 -20.266 9.609 1 98 90 LYS A CA 1
ATOM 710 C C . LYS A 1 90 ? -6.391 -20.375 9.133 1 98 90 LYS A C 1
ATOM 712 O O . LYS A 1 90 ? -6.09 -20.078 7.977 1 98 90 LYS A O 1
ATOM 717 N N . GLN A 1 91 ? -5.609 -20.906 9.969 1 98.12 91 GLN A N 1
ATOM 718 C CA . GLN A 1 91 ? -4.242 -21.188 9.539 1 98.12 91 GLN A CA 1
ATOM 719 C C . GLN A 1 91 ? -4.176 -22.453 8.703 1 98.12 91 GLN A C 1
ATOM 721 O O . GLN A 1 91 ? -4.805 -23.469 9.039 1 98.12 91 GLN A O 1
ATOM 726 N N . VAL A 1 92 ? -3.484 -22.438 7.617 1 98.56 92 VAL A N 1
ATOM 727 C CA . VAL A 1 92 ? -3.404 -23.578 6.723 1 98.56 92 VAL A CA 1
ATOM 728 C C . VAL A 1 92 ? -1.955 -24.047 6.613 1 98.56 92 VAL A C 1
ATOM 730 O O . VAL A 1 92 ? -1.025 -23.281 6.871 1 98.56 92 VAL A O 1
ATOM 733 N N . HIS A 1 93 ? -1.836 -25.312 6.23 1 98.12 93 HIS A N 1
ATOM 734 C CA . HIS A 1 93 ? -0.538 -25.969 6.086 1 98.12 93 HIS A CA 1
ATOM 735 C C . HIS A 1 93 ? -0.402 -26.625 4.719 1 98.12 93 HIS A C 1
ATOM 737 O O . HIS A 1 93 ? -1.379 -26.734 3.975 1 98.12 93 HIS A O 1
ATOM 743 N N . HIS A 1 94 ? 0.806 -27.078 4.523 1 98.56 94 HIS A N 1
ATOM 744 C CA . HIS A 1 94 ? 1.093 -27.75 3.258 1 98.56 94 HIS A CA 1
ATOM 745 C C . HIS A 1 94 ? 0.142 -28.906 3.023 1 98.56 94 HIS A C 1
ATOM 747 O O . HIS A 1 94 ? -0.066 -29.734 3.916 1 98.56 94 HIS A O 1
ATOM 753 N N . ASN A 1 95 ? -0.473 -28.891 1.935 1 98.44 95 ASN A N 1
ATOM 754 C CA . ASN A 1 95 ? -1.333 -29.953 1.429 1 98.44 95 ASN A CA 1
ATOM 755 C C . ASN A 1 95 ? -2.729 -29.875 2.043 1 98.44 95 ASN A C 1
ATOM 757 O O . ASN A 1 95 ? -3.578 -30.734 1.76 1 98.44 95 ASN A O 1
ATOM 761 N N . ASP A 1 96 ? -2.961 -28.891 2.902 1 98.56 96 ASP A N 1
ATOM 762 C CA . ASP A 1 96 ? -4.355 -28.641 3.266 1 98.56 96 ASP A CA 1
ATOM 763 C C . ASP A 1 96 ? -5.199 -28.344 2.033 1 98.56 96 ASP A C 1
ATOM 765 O O . ASP A 1 96 ? -4.695 -27.781 1.053 1 98.56 96 ASP A O 1
ATOM 769 N N . GLU A 1 97 ? -6.453 -28.75 2.117 1 98.5 97 GLU A N 1
ATOM 770 C CA . GLU A 1 97 ? -7.375 -28.453 1.025 1 98.5 97 GLU A CA 1
ATOM 771 C C . GLU A 1 97 ? -8.625 -27.75 1.536 1 98.5 97 GLU A C 1
ATOM 773 O O . GLU A 1 97 ? -9.062 -27.984 2.666 1 98.5 97 GLU A O 1
ATOM 778 N N . LEU A 1 98 ? -9.148 -26.844 0.755 1 97.75 98 LEU A N 1
ATOM 779 C CA . LEU A 1 98 ? -10.438 -26.219 1.021 1 97.75 98 LEU A CA 1
ATOM 780 C C . LEU A 1 98 ? -11.258 -26.109 -0.257 1 97.75 98 LEU A C 1
ATOM 782 O O . LEU A 1 98 ? -10.734 -26.297 -1.357 1 97.75 98 LEU A O 1
ATOM 786 N N . LYS A 1 99 ? -12.539 -25.844 -0.068 1 98.06 99 LYS A N 1
ATOM 787 C CA . LYS A 1 99 ? -13.453 -25.766 -1.199 1 98.06 99 LYS A CA 1
ATOM 788 C C . LYS A 1 99 ? -13.945 -24.328 -1.4 1 98.06 99 LYS A C 1
ATOM 790 O O . LYS A 1 99 ? -14.109 -23.578 -0.433 1 98.06 99 LYS A O 1
ATOM 795 N N . VAL A 1 100 ? -14.109 -23.969 -2.549 1 97.75 100 VAL A N 1
ATOM 796 C CA . VAL A 1 100 ? -14.859 -22.781 -2.963 1 97.75 100 VAL A CA 1
ATOM 797 C C . VAL A 1 100 ? -16.078 -23.203 -3.781 1 97.75 100 VAL A C 1
ATOM 799 O O . VAL A 1 100 ? -15.938 -23.703 -4.902 1 97.75 100 VAL A O 1
ATOM 802 N N . GLY A 1 101 ? -17.188 -22.953 -3.238 1 97 101 GLY A N 1
ATOM 803 C CA . GLY A 1 101 ? -18.359 -23.578 -3.842 1 97 101 GLY A CA 1
ATOM 804 C C . GLY A 1 101 ? -18.297 -25.094 -3.828 1 97 101 GLY A C 1
ATOM 805 O O . GLY A 1 101 ? -17.828 -25.688 -2.855 1 97 101 GLY A O 1
ATOM 806 N N . ASN A 1 102 ? -18.875 -25.656 -4.887 1 96.06 102 ASN A N 1
ATOM 807 C CA . ASN A 1 102 ? -18.953 -27.109 -4.945 1 96.06 102 ASN A CA 1
ATOM 808 C C . ASN A 1 102 ? -17.922 -27.703 -5.922 1 96.06 102 ASN A C 1
ATOM 810 O O . ASN A 1 102 ? -17.578 -28.875 -5.832 1 96.06 102 ASN A O 1
ATOM 814 N N . GLY A 1 103 ? -17.469 -26.875 -6.73 1 96.5 103 GLY A N 1
ATOM 815 C CA . GLY A 1 103 ? -16.719 -27.422 -7.852 1 96.5 103 GLY A CA 1
ATOM 816 C C . GLY A 1 103 ? -15.258 -27.031 -7.852 1 96.5 103 GLY A C 1
ATOM 817 O O . GLY A 1 103 ? -14.484 -27.484 -8.695 1 96.5 103 GLY A O 1
ATOM 818 N N . VAL A 1 104 ? -14.82 -26.188 -6.969 1 97.75 104 VAL A N 1
ATOM 819 C CA . VAL A 1 104 ? -13.438 -25.719 -6.957 1 97.75 104 VAL A CA 1
ATOM 820 C C . VAL A 1 104 ? -12.734 -26.203 -5.695 1 97.75 104 VAL A C 1
ATOM 822 O O . VAL A 1 104 ? -13.273 -26.078 -4.59 1 97.75 104 VAL A O 1
ATOM 825 N N . THR A 1 105 ? -11.602 -26.812 -5.91 1 98.56 105 THR A N 1
ATOM 826 C CA . THR A 1 105 ? -10.742 -27.234 -4.805 1 98.56 105 THR A CA 1
ATOM 827 C C . THR A 1 105 ? -9.453 -26.422 -4.789 1 98.56 105 THR A C 1
ATOM 829 O O . THR A 1 105 ? -8.82 -26.219 -5.832 1 98.56 105 THR A O 1
ATOM 832 N N . VAL A 1 106 ? -9.125 -25.938 -3.623 1 98.75 106 VAL A N 1
ATOM 833 C CA . VAL A 1 106 ? -7.875 -25.188 -3.457 1 98.75 106 VAL A CA 1
ATOM 834 C C . VAL A 1 106 ? -6.934 -25.969 -2.533 1 98.75 106 VAL A C 1
ATOM 836 O O . VAL A 1 106 ? -7.289 -26.281 -1.393 1 98.75 106 VAL A O 1
ATOM 839 N N . LYS A 1 107 ? -5.859 -26.312 -3.057 1 98.88 107 LYS A N 1
ATOM 840 C CA . LYS A 1 107 ? -4.805 -26.953 -2.268 1 98.88 107 LYS A CA 1
ATOM 841 C C . LYS A 1 107 ? -3.764 -25.922 -1.825 1 98.88 107 LYS A C 1
ATOM 843 O O . LYS A 1 107 ? -3.316 -25.094 -2.627 1 98.88 107 LYS A O 1
ATOM 848 N N . CYS A 1 108 ? -3.4 -25.984 -0.56 1 98.88 108 CYS A N 1
ATOM 849 C CA . CYS A 1 108 ? -2.4 -25.078 -0.001 1 98.88 108 CYS A CA 1
ATOM 850 C C . CYS A 1 108 ? -0.998 -25.656 -0.165 1 98.88 108 CYS A C 1
ATOM 852 O O . CYS A 1 108 ? -0.749 -26.812 0.182 1 98.88 108 CYS A O 1
ATOM 854 N N . LEU A 1 109 ? -0.123 -24.891 -0.737 1 98.88 109 LEU A N 1
ATOM 855 C CA . LEU A 1 109 ? 1.278 -25.266 -0.896 1 98.88 109 LEU A CA 1
ATOM 856 C C . LEU A 1 109 ? 2.182 -24.344 -0.081 1 98.88 109 LEU A C 1
ATOM 858 O O . LEU A 1 109 ? 2.289 -23.156 -0.377 1 98.88 109 LEU A O 1
ATOM 862 N N . HIS A 1 110 ? 2.746 -24.859 0.933 1 98.75 110 HIS A N 1
ATOM 863 C CA . HIS A 1 110 ? 3.648 -24.094 1.772 1 98.75 110 HIS A CA 1
ATOM 864 C C . HIS A 1 110 ? 4.98 -23.844 1.068 1 98.75 110 HIS A C 1
ATOM 866 O O . HIS A 1 110 ? 5.719 -24.781 0.776 1 98.75 110 HIS A O 1
ATOM 872 N N . THR A 1 111 ? 5.281 -22.609 0.811 1 98.62 111 THR A N 1
ATOM 873 C CA . THR A 1 111 ? 6.465 -22.188 0.071 1 98.62 111 THR A CA 1
ATOM 874 C C . THR A 1 111 ? 7.211 -21.094 0.817 1 98.62 111 THR A C 1
ATOM 876 O O . THR A 1 111 ? 7.32 -19.969 0.323 1 98.62 111 THR A O 1
ATOM 879 N N . PRO A 1 112 ? 7.828 -21.406 1.943 1 97.94 112 PRO A N 1
ATOM 880 C CA . PRO A 1 112 ? 8.539 -20.391 2.729 1 97.94 112 PRO A CA 1
ATOM 881 C C . PRO A 1 112 ? 9.797 -19.891 2.029 1 97.94 112 PRO A C 1
ATOM 883 O O . PRO A 1 112 ? 10.484 -20.656 1.354 1 97.94 112 PRO A O 1
ATOM 886 N N . CYS A 1 113 ? 10.062 -18.578 2.076 1 95.94 113 CYS A N 1
ATOM 887 C CA . CYS A 1 113 ? 11.289 -17.922 1.65 1 95.94 113 CYS A CA 1
ATOM 888 C C . CYS A 1 113 ? 11.133 -16.406 1.706 1 95.94 113 CYS A C 1
ATOM 890 O O . CYS A 1 113 ? 11.773 -15.734 2.523 1 95.94 113 CYS A O 1
ATOM 892 N N . HIS A 1 114 ? 10.164 -15.938 0.775 1 92.31 114 HIS A N 1
ATOM 893 C CA . HIS A 1 114 ? 9.852 -14.516 0.879 1 92.31 114 HIS A CA 1
ATOM 894 C C . HIS A 1 114 ? 9.414 -14.148 2.293 1 92.31 114 HIS A C 1
ATOM 896 O O . HIS A 1 114 ? 9.914 -13.18 2.873 1 92.31 114 HIS A O 1
ATOM 902 N N . THR A 1 115 ? 8.477 -14.883 2.758 1 92.19 115 THR A N 1
ATOM 903 C CA . THR A 1 115 ? 8.148 -14.938 4.176 1 92.19 115 THR A CA 1
ATOM 904 C C . THR A 1 115 ? 8.07 -16.391 4.66 1 92.19 115 THR A C 1
ATOM 906 O O . THR A 1 115 ? 7.84 -17.297 3.863 1 92.19 115 THR A O 1
ATOM 909 N N . THR A 1 116 ? 8.227 -16.578 5.918 1 95.25 116 THR A N 1
ATOM 910 C CA . THR A 1 116 ? 8.266 -17.938 6.461 1 95.25 116 THR A CA 1
ATOM 911 C C . THR A 1 116 ? 6.902 -18.609 6.359 1 95.25 116 THR A C 1
ATOM 913 O O . THR A 1 116 ? 6.805 -19.828 6.273 1 95.25 116 THR A O 1
ATOM 916 N N . GLY A 1 117 ? 5.879 -17.844 6.375 1 97.25 117 GLY A N 1
ATOM 917 C CA . GLY A 1 117 ? 4.535 -18.406 6.355 1 97.25 117 GLY A CA 1
ATOM 918 C C . GLY A 1 117 ? 3.904 -18.375 4.977 1 97.25 117 GLY A C 1
ATOM 919 O O . GLY A 1 117 ? 2.697 -18.594 4.836 1 97.25 117 GLY A O 1
ATOM 920 N N . HIS A 1 118 ? 4.672 -18.172 3.967 1 98.06 118 HIS A N 1
ATOM 921 C CA . HIS A 1 118 ? 4.129 -17.984 2.625 1 98.06 118 HIS A CA 1
ATOM 922 C C . HIS A 1 118 ? 3.418 -19.25 2.139 1 98.06 118 HIS A C 1
ATOM 924 O O . HIS A 1 118 ? 3.941 -20.344 2.281 1 98.06 118 HIS A O 1
ATOM 930 N N . ILE A 1 119 ? 2.256 -19.078 1.574 1 98.81 119 ILE A N 1
ATOM 931 C CA . ILE A 1 119 ? 1.438 -20.141 1.005 1 98.81 119 ILE A CA 1
ATOM 932 C C . ILE A 1 119 ? 1.08 -19.797 -0.44 1 98.81 119 ILE A C 1
ATOM 934 O O . ILE A 1 119 ? 0.604 -18.703 -0.726 1 98.81 119 ILE A O 1
ATOM 938 N N . CYS A 1 120 ? 1.344 -20.734 -1.35 1 98.88 120 CYS A N 1
ATOM 939 C CA . CYS A 1 120 ? 0.729 -20.688 -2.672 1 98.88 120 CYS A CA 1
ATOM 940 C C . CYS A 1 120 ? -0.581 -21.469 -2.691 1 98.88 120 CYS A C 1
ATOM 942 O O . CYS A 1 120 ? -0.708 -22.5 -2.02 1 98.88 120 CYS A O 1
ATOM 944 N N . PHE A 1 121 ? -1.546 -21.016 -3.527 1 98.94 121 PHE A N 1
ATOM 945 C CA . PHE A 1 121 ? -2.854 -21.656 -3.611 1 98.94 121 PHE A CA 1
ATOM 946 C C . PHE A 1 121 ? -3.072 -22.266 -4.992 1 98.94 121 PHE A C 1
ATOM 948 O O . PHE A 1 121 ? -3.152 -21.531 -5.988 1 98.94 121 PHE A O 1
ATOM 955 N N . TYR A 1 122 ? -3.154 -23.578 -5.012 1 98.88 122 TYR A N 1
ATOM 956 C CA . TYR A 1 122 ? -3.387 -24.328 -6.246 1 98.88 122 TYR A CA 1
ATOM 957 C C . TYR A 1 122 ? -4.859 -24.703 -6.387 1 98.88 122 TYR A C 1
ATOM 959 O O . TYR A 1 122 ? -5.391 -25.484 -5.586 1 98.88 122 TYR A O 1
ATOM 967 N N . ALA A 1 123 ? -5.473 -24.156 -7.391 1 98.81 123 ALA A N 1
ATOM 968 C CA . ALA A 1 123 ? -6.91 -24.344 -7.559 1 98.81 123 ALA A CA 1
ATOM 969 C C . ALA A 1 123 ? -7.215 -25.234 -8.758 1 98.81 123 ALA A C 1
ATOM 971 O O . ALA A 1 123 ? -6.613 -25.094 -9.82 1 98.81 123 ALA A O 1
ATOM 972 N N . THR A 1 124 ? -8.086 -26.172 -8.547 1 98.31 124 THR A N 1
ATOM 973 C CA . THR A 1 124 ? -8.609 -27.016 -9.609 1 98.31 124 THR A CA 1
ATOM 974 C C . THR A 1 124 ? -10.133 -26.969 -9.648 1 98.31 124 THR A C 1
ATOM 976 O O . THR A 1 124 ? -10.781 -26.797 -8.609 1 98.31 124 THR A O 1
ATOM 979 N N . GLY A 1 125 ? -10.68 -26.969 -10.805 1 96.5 125 GLY A N 1
ATOM 980 C CA . GLY A 1 125 ? -12.125 -26.922 -11.008 1 96.5 125 GLY A CA 1
ATOM 981 C C . GLY A 1 125 ? -12.648 -28.141 -11.766 1 96.5 125 GLY A C 1
ATOM 982 O O . GLY A 1 125 ? -11.969 -29.156 -11.852 1 96.5 125 GLY A O 1
ATOM 983 N N . PRO A 1 126 ? -13.898 -28.078 -12.203 1 92.38 126 PRO A N 1
ATOM 984 C CA . PRO A 1 126 ? -14.492 -29.188 -12.961 1 92.38 126 PRO A CA 1
ATOM 985 C C . PRO A 1 126 ? -13.719 -29.5 -14.234 1 92.38 126 PRO A C 1
ATOM 987 O O . PRO A 1 126 ? -12.867 -28.719 -14.664 1 92.38 126 PRO A O 1
ATOM 990 N N . PRO A 1 127 ? -14 -30.688 -14.727 1 90.31 127 PRO A N 1
ATOM 991 C CA . PRO A 1 127 ? -13.336 -31.062 -15.977 1 90.31 127 PRO A CA 1
ATOM 992 C C . PRO A 1 127 ? -13.469 -30 -17.062 1 90.31 127 PRO A C 1
ATOM 994 O O . PRO A 1 127 ? -14.523 -29.375 -17.203 1 90.31 127 PRO A O 1
ATOM 997 N N . GLY A 1 128 ? -12.383 -29.75 -17.734 1 89.56 128 GLY A N 1
ATOM 998 C CA . GLY A 1 128 ? -12.391 -28.766 -18.812 1 89.56 128 GLY A CA 1
ATOM 999 C C . GLY A 1 128 ? -11.812 -27.422 -18.391 1 89.56 128 GLY A C 1
ATOM 1000 O O . GLY A 1 128 ? -11.57 -26.547 -19.234 1 89.56 128 GLY A O 1
ATOM 1001 N N . THR A 1 129 ? -11.633 -27.234 -17.156 1 91.81 129 THR A N 1
ATOM 1002 C CA . THR A 1 129 ? -11.023 -26 -16.688 1 91.81 129 THR A CA 1
ATOM 1003 C C . THR A 1 129 ? -9.539 -26.203 -16.391 1 91.81 129 THR A C 1
ATOM 1005 O O . THR A 1 129 ? -9.141 -27.266 -15.906 1 91.81 129 THR A O 1
ATOM 1008 N N . GLU A 1 130 ? -8.727 -25.234 -16.703 1 94.56 130 GLU A N 1
ATOM 1009 C CA . GLU A 1 130 ? -7.297 -25.297 -16.406 1 94.56 130 GLU A CA 1
ATOM 1010 C C . GLU A 1 130 ? -7.012 -25.016 -14.938 1 94.56 130 GLU A C 1
ATOM 1012 O O . GLU A 1 130 ? -7.66 -24.172 -14.328 1 94.56 130 GLU A O 1
ATOM 1017 N N . PRO A 1 131 ? -6.105 -25.797 -14.438 1 98.25 131 PRO A N 1
ATOM 1018 C CA . PRO A 1 131 ? -5.703 -25.484 -13.062 1 98.25 131 PRO A CA 1
ATOM 1019 C C . PRO A 1 131 ? -4.98 -24.141 -12.953 1 98.25 131 PRO A C 1
ATOM 1021 O O . PRO A 1 131 ? -4.473 -23.625 -13.953 1 98.25 131 PRO A O 1
ATOM 1024 N N . ALA A 1 132 ? -5.027 -23.562 -11.781 1 98.69 132 ALA A N 1
ATOM 1025 C CA . ALA A 1 132 ? -4.395 -22.281 -11.508 1 98.69 132 ALA A CA 1
ATOM 1026 C C . ALA A 1 132 ? -3.619 -22.312 -10.195 1 98.69 132 ALA A C 1
ATOM 1028 O O . ALA A 1 132 ? -4.027 -22.984 -9.25 1 98.69 132 ALA A O 1
ATOM 1029 N N . VAL A 1 133 ? -2.504 -21.656 -10.211 1 98.88 133 VAL A N 1
ATOM 1030 C CA . VAL A 1 133 ? -1.777 -21.5 -8.961 1 98.88 133 VAL A CA 1
ATOM 1031 C C . VAL A 1 133 ? -1.517 -20.016 -8.695 1 98.88 133 VAL A C 1
ATOM 1033 O O . VAL A 1 133 ? -1.099 -19.281 -9.602 1 98.88 133 VAL A O 1
ATOM 1036 N N . PHE A 1 134 ? -1.871 -19.5 -7.535 1 98.88 134 PHE A N 1
ATOM 1037 C CA . PHE A 1 134 ? -1.639 -18.141 -7.062 1 98.88 134 PHE A CA 1
ATOM 1038 C C . PHE A 1 134 ? -0.408 -18.094 -6.164 1 98.88 134 PHE A C 1
ATOM 1040 O O . PHE A 1 134 ? -0.418 -18.625 -5.055 1 98.88 134 PHE A O 1
ATOM 1047 N N . THR A 1 135 ? 0.574 -17.328 -6.613 1 98.88 135 THR A N 1
ATOM 1048 C CA . THR A 1 135 ? 1.905 -17.578 -6.066 1 98.88 135 THR A CA 1
ATOM 1049 C C . THR A 1 135 ? 2.369 -16.391 -5.227 1 98.88 135 THR A C 1
ATOM 1051 O O . THR A 1 135 ? 3.496 -16.375 -4.727 1 98.88 135 THR A O 1
ATOM 1054 N N . GLY A 1 136 ? 1.473 -15.391 -5.09 1 97.75 136 GLY A N 1
ATOM 1055 C CA . GLY A 1 136 ? 1.913 -14.25 -4.301 1 97.75 136 GLY A CA 1
ATOM 1056 C C . GLY A 1 136 ? 3.305 -13.773 -4.668 1 97.75 136 GLY A C 1
ATOM 1057 O O . GLY A 1 136 ? 3.588 -13.508 -5.836 1 97.75 136 GLY A O 1
ATOM 1058 N N . ASP A 1 137 ? 4.199 -13.781 -3.613 1 94.31 137 ASP A N 1
ATOM 1059 C CA . ASP A 1 137 ? 5.547 -13.273 -3.848 1 94.31 137 ASP A CA 1
ATOM 1060 C C . ASP A 1 137 ? 6.566 -14.406 -3.895 1 94.31 137 ASP A C 1
ATOM 1062 O O . ASP A 1 137 ? 7.762 -14.188 -3.707 1 94.31 137 ASP A O 1
ATOM 1066 N N . THR A 1 138 ? 6.109 -15.602 -4.113 1 98.38 138 THR A N 1
ATOM 1067 C CA . THR A 1 138 ? 7.035 -16.703 -4.312 1 98.38 138 THR A CA 1
ATOM 1068 C C . THR A 1 138 ? 7.574 -16.719 -5.738 1 98.38 138 THR A C 1
ATOM 1070 O O . THR A 1 138 ? 8.789 -16.672 -5.949 1 98.38 138 THR A O 1
ATOM 1073 N N . LEU A 1 139 ? 6.711 -16.797 -6.684 1 98.44 139 LEU A N 1
ATOM 1074 C CA . LEU A 1 139 ? 7.039 -16.875 -8.102 1 98.44 139 LEU A CA 1
ATOM 1075 C C . LEU A 1 139 ? 6.309 -15.805 -8.898 1 98.44 139 LEU A C 1
ATOM 1077 O O . LEU A 1 139 ? 5.098 -15.633 -8.75 1 98.44 139 LEU A O 1
ATOM 1081 N N . PHE A 1 140 ? 7.07 -15.055 -9.664 1 98 140 PHE A N 1
ATOM 1082 C CA . PHE A 1 140 ? 6.543 -14.062 -10.594 1 98 140 PHE A CA 1
ATOM 1083 C C . PHE A 1 140 ? 6.723 -14.516 -12.031 1 98 140 PHE A C 1
ATOM 1085 O O . PHE A 1 140 ? 7.328 -15.562 -12.289 1 98 140 PHE A O 1
ATOM 1092 N N . THR A 1 141 ? 6.086 -13.734 -12.953 1 97.69 141 THR A N 1
ATOM 1093 C CA . THR A 1 141 ? 6.441 -13.938 -14.352 1 97.69 141 THR A CA 1
ATOM 1094 C C . THR A 1 141 ? 7.938 -13.727 -14.57 1 97.69 141 THR A C 1
ATOM 1096 O O . THR A 1 141 ? 8.445 -12.617 -14.398 1 97.69 141 THR A O 1
ATOM 1099 N N . ALA A 1 142 ? 8.609 -14.828 -14.852 1 98.31 142 ALA A N 1
ATOM 1100 C CA . ALA A 1 142 ? 10.039 -14.836 -15.164 1 98.31 142 ALA A CA 1
ATOM 1101 C C . ALA A 1 142 ? 10.859 -14.352 -13.977 1 98.31 142 ALA A C 1
ATOM 1103 O O . ALA A 1 142 ? 11.938 -13.781 -14.156 1 98.31 142 ALA A O 1
ATOM 1104 N N . GLY A 1 143 ? 10.391 -14.516 -12.789 1 98.06 143 GLY A N 1
ATOM 1105 C CA . GLY A 1 143 ? 11.109 -14.07 -11.609 1 98.06 143 GLY A CA 1
ATOM 1106 C C . GLY A 1 143 ? 10.617 -14.711 -10.328 1 98.06 143 GLY A C 1
ATOM 1107 O O . GLY A 1 143 ? 9.711 -15.547 -10.359 1 98.06 143 GLY A O 1
ATOM 1108 N N . CYS A 1 144 ? 11.234 -14.344 -9.211 1 97.38 144 CYS A N 1
ATOM 1109 C CA . CYS A 1 144 ? 10.789 -14.789 -7.898 1 97.38 144 CYS A CA 1
ATOM 1110 C C . CYS A 1 144 ? 10.938 -13.672 -6.871 1 97.38 144 CYS A C 1
ATOM 1112 O O . CYS A 1 144 ? 11.516 -12.625 -7.164 1 97.38 144 CYS A O 1
ATOM 1114 N N . GLY A 1 145 ? 10.359 -13.891 -5.734 1 92.75 145 GLY A N 1
ATOM 1115 C CA . GLY A 1 145 ? 10.406 -12.883 -4.688 1 92.75 145 GLY A CA 1
ATOM 1116 C C . GLY A 1 145 ? 11.742 -12.82 -3.975 1 92.75 145 GLY A C 1
ATOM 1117 O O . GLY A 1 145 ? 12.57 -13.727 -4.121 1 92.75 145 GLY A O 1
ATOM 1118 N N . TYR A 1 146 ? 11.867 -11.75 -3.182 1 86 146 TYR A N 1
ATOM 1119 C CA . TYR A 1 146 ? 13.023 -11.602 -2.301 1 86 146 TYR A CA 1
ATOM 1120 C C . TYR A 1 146 ? 13.039 -12.688 -1.232 1 86 146 TYR A C 1
ATOM 1122 O O . TYR A 1 146 ? 11.992 -13.188 -0.832 1 86 146 TYR A O 1
ATOM 1130 N N . PHE A 1 147 ? 14.297 -12.984 -0.838 1 88.94 147 PHE A N 1
ATOM 1131 C CA . PHE A 1 147 ? 14.469 -13.938 0.252 1 88.94 147 PHE A CA 1
ATOM 1132 C C . PHE A 1 147 ? 14.508 -13.227 1.597 1 88.94 147 PHE A C 1
ATOM 1134 O O . PHE A 1 147 ? 15.523 -13.25 2.295 1 88.94 147 PHE A O 1
ATOM 1141 N N . PHE A 1 148 ? 13.406 -12.656 2.01 1 79.38 148 PHE A N 1
ATOM 1142 C CA . PHE A 1 148 ? 13.391 -11.836 3.215 1 79.38 148 PHE A CA 1
ATOM 1143 C C . PHE A 1 148 ? 13.547 -12.703 4.461 1 79.38 148 PHE A C 1
ATOM 1145 O O . PHE A 1 148 ? 14.258 -12.328 5.398 1 79.38 148 PHE A O 1
ATOM 1152 N N . GLU A 1 149 ? 12.852 -13.883 4.438 1 86.25 149 GLU A N 1
ATOM 1153 C CA . GLU A 1 149 ? 12.828 -14.656 5.676 1 86.25 149 GLU A CA 1
ATOM 1154 C C . GLU A 1 149 ? 13.375 -16.062 5.461 1 86.25 149 GLU A C 1
ATOM 1156 O O . GLU A 1 149 ? 13.383 -16.875 6.387 1 86.25 149 GLU A O 1
ATOM 1161 N N . GLY A 1 150 ? 13.758 -16.391 4.238 1 92.81 150 GLY A N 1
ATOM 1162 C CA . GLY A 1 150 ? 14.352 -17.672 3.879 1 92.81 150 GLY A CA 1
ATOM 1163 C C . GLY A 1 150 ? 15.609 -17.531 3.037 1 92.81 150 GLY A C 1
ATOM 1164 O O . GLY A 1 150 ? 16.188 -16.453 2.965 1 92.81 150 GLY A O 1
ATOM 1165 N N . ASP A 1 151 ? 16.016 -18.672 2.518 1 95.31 151 ASP A N 1
ATOM 1166 C CA . ASP A 1 151 ? 17.234 -18.672 1.733 1 95.31 151 ASP A CA 1
ATOM 1167 C C . ASP A 1 151 ? 17.062 -19.453 0.431 1 95.31 151 ASP A C 1
ATOM 1169 O O . ASP A 1 151 ? 15.945 -19.812 0.066 1 95.31 151 ASP A O 1
ATOM 1173 N N . ALA A 1 152 ? 18.219 -19.609 -0.228 1 98.19 152 ALA A N 1
ATOM 1174 C CA . ALA A 1 152 ? 18.203 -20.234 -1.549 1 98.19 152 ALA A CA 1
ATOM 1175 C C . ALA A 1 152 ? 17.688 -21.672 -1.474 1 98.19 152 ALA A C 1
ATOM 1177 O O . ALA A 1 152 ? 17.016 -22.141 -2.396 1 98.19 152 ALA A O 1
ATOM 1178 N N . LYS A 1 153 ? 18.062 -22.312 -0.414 1 98.44 153 LYS A N 1
ATOM 1179 C CA . LYS A 1 153 ? 17.547 -23.672 -0.233 1 98.44 153 LYS A CA 1
ATOM 1180 C C . LYS A 1 153 ? 16.031 -23.672 -0.15 1 98.44 153 LYS A C 1
ATOM 1182 O O . LYS A 1 153 ? 15.367 -24.516 -0.766 1 98.44 153 LYS A O 1
ATOM 1187 N N . ASP A 1 154 ? 15.5 -22.734 0.604 1 98.38 154 ASP A N 1
ATOM 1188 C CA . ASP A 1 154 ? 14.055 -22.594 0.738 1 98.38 154 ASP A CA 1
ATOM 1189 C C . ASP A 1 154 ? 13.398 -22.328 -0.618 1 98.38 154 ASP A C 1
ATOM 1191 O O . ASP A 1 154 ? 12.391 -22.953 -0.956 1 98.38 154 ASP A O 1
ATOM 1195 N N . MET A 1 155 ? 13.969 -21.422 -1.36 1 98.5 155 MET A N 1
ATOM 1196 C CA . MET A 1 155 ? 13.367 -21.062 -2.645 1 98.5 155 MET A CA 1
ATOM 1197 C C . MET A 1 155 ? 13.477 -22.219 -3.631 1 98.5 155 MET A C 1
ATOM 1199 O O . MET A 1 155 ? 12.555 -22.469 -4.414 1 98.5 155 MET A O 1
ATOM 1203 N N . CYS A 1 156 ? 14.578 -22.953 -3.594 1 98.62 156 CYS A N 1
ATOM 1204 C CA . CYS A 1 156 ? 14.703 -24.125 -4.445 1 98.62 156 CYS A CA 1
ATOM 1205 C C . CYS A 1 156 ? 13.586 -25.125 -4.152 1 98.62 156 CYS A C 1
ATOM 1207 O O . CYS A 1 156 ? 12.992 -25.688 -5.078 1 98.62 156 CYS A O 1
ATOM 1209 N N . LYS A 1 157 ? 13.336 -25.312 -2.938 1 98.56 157 LYS A N 1
ATOM 1210 C CA . LYS A 1 157 ? 12.258 -26.219 -2.557 1 98.56 157 LYS A CA 1
ATOM 1211 C C . LYS A 1 157 ? 10.906 -25.703 -3.037 1 98.56 157 LYS A C 1
ATOM 1213 O O . LYS A 1 157 ? 10.078 -26.469 -3.541 1 98.56 157 LYS A O 1
ATOM 1218 N N . ALA A 1 158 ? 10.68 -24.422 -2.834 1 98.62 158 ALA A N 1
ATOM 1219 C CA . ALA A 1 158 ? 9.43 -23.812 -3.26 1 98.62 158 ALA A CA 1
ATOM 1220 C C . ALA A 1 158 ? 9.211 -23.969 -4.762 1 98.62 158 ALA A C 1
ATOM 1222 O O . ALA A 1 158 ? 8.125 -24.359 -5.199 1 98.62 158 ALA A O 1
ATOM 1223 N N . VAL A 1 159 ? 10.227 -23.719 -5.5 1 98.19 159 VAL A N 1
ATOM 1224 C CA . VAL A 1 159 ? 10.133 -23.812 -6.953 1 98.19 159 VAL A CA 1
ATOM 1225 C C . VAL A 1 159 ? 9.945 -25.266 -7.375 1 98.19 159 VAL A C 1
ATOM 1227 O O . VAL A 1 159 ? 9.25 -25.547 -8.352 1 98.19 159 VAL A O 1
ATOM 1230 N N . ASP A 1 160 ? 10.578 -26.156 -6.68 1 98.06 160 ASP A N 1
ATOM 1231 C CA . ASP A 1 160 ? 10.391 -27.578 -6.957 1 98.06 160 ASP A CA 1
ATOM 1232 C C . ASP A 1 160 ? 8.93 -27.984 -6.75 1 98.06 160 ASP A C 1
ATOM 1234 O O . ASP A 1 160 ? 8.367 -28.719 -7.559 1 98.06 160 ASP A O 1
ATOM 1238 N N . ILE A 1 161 ? 8.391 -27.578 -5.676 1 98.69 161 ILE A N 1
ATOM 1239 C CA . ILE A 1 161 ? 6.984 -27.844 -5.402 1 98.69 161 ILE A CA 1
ATOM 1240 C C . ILE A 1 161 ? 6.125 -27.359 -6.57 1 98.69 161 ILE A C 1
ATOM 1242 O O . ILE A 1 161 ? 5.273 -28.109 -7.066 1 98.69 161 ILE A O 1
ATOM 1246 N N . LEU A 1 162 ? 6.359 -26.188 -7.027 1 98.75 162 LEU A N 1
ATOM 1247 C CA . LEU A 1 162 ? 5.566 -25.594 -8.102 1 98.75 162 LEU A CA 1
ATOM 1248 C C . LEU A 1 162 ? 5.836 -26.297 -9.43 1 98.75 162 LEU A C 1
ATOM 1250 O O . LEU A 1 162 ? 4.914 -26.5 -10.227 1 98.75 162 LEU A O 1
ATOM 1254 N N . SER A 1 163 ? 7.074 -26.719 -9.641 1 98.31 163 SER A N 1
ATOM 1255 C CA . SER A 1 163 ? 7.457 -27.375 -10.883 1 98.31 163 SER A CA 1
ATOM 1256 C C . SER A 1 163 ? 6.777 -28.75 -11.008 1 98.31 163 SER A C 1
ATOM 1258 O O . SER A 1 163 ? 6.707 -29.297 -12.109 1 98.31 163 SER A O 1
ATOM 1260 N N . ASN A 1 164 ? 6.324 -29.266 -9.953 1 98.25 164 ASN A N 1
ATOM 1261 C CA . ASN A 1 164 ? 5.699 -30.578 -9.961 1 98.25 164 ASN A CA 1
ATOM 1262 C C . ASN A 1 164 ? 4.207 -30.484 -10.266 1 98.25 164 ASN A C 1
ATOM 1264 O O . ASN A 1 164 ? 3.537 -31.516 -10.422 1 98.25 164 ASN A O 1
ATOM 1268 N N . LEU A 1 165 ? 3.697 -29.328 -10.375 1 98.62 165 LEU A N 1
ATOM 1269 C CA . LEU A 1 165 ? 2.314 -29.156 -10.805 1 98.62 165 LEU A CA 1
ATOM 1270 C C . LEU A 1 165 ? 2.164 -29.484 -12.289 1 98.62 165 LEU A C 1
ATOM 1272 O O . LEU A 1 165 ? 3.152 -29.516 -13.023 1 98.62 165 LEU A O 1
ATOM 1276 N N . PRO A 1 166 ? 0.868 -29.781 -12.719 1 98.31 166 PRO A N 1
ATOM 1277 C CA . PRO A 1 166 ? 0.668 -29.969 -14.156 1 98.31 166 PRO A CA 1
ATOM 1278 C C . PRO A 1 166 ? 1.221 -28.812 -14.984 1 98.31 166 PRO A C 1
ATOM 1280 O O . PRO A 1 166 ? 1.086 -27.656 -14.602 1 98.31 166 PRO A O 1
ATOM 1283 N N . GLN A 1 167 ? 1.729 -29.109 -16.094 1 98.06 167 GLN A N 1
ATOM 1284 C CA . GLN A 1 167 ? 2.465 -28.156 -16.922 1 98.06 167 GLN A CA 1
ATOM 1285 C C . GLN A 1 167 ? 1.551 -27.047 -17.422 1 98.06 167 GLN A C 1
ATOM 1287 O O . GLN A 1 167 ? 2.002 -25.922 -17.641 1 98.06 167 GLN A O 1
ATOM 1292 N N . ASN A 1 168 ? 0.373 -27.359 -17.594 1 97.88 168 ASN A N 1
ATOM 1293 C CA . ASN A 1 168 ? -0.576 -26.391 -18.109 1 97.88 168 ASN A CA 1
ATOM 1294 C C . ASN A 1 168 ? -1.174 -25.531 -17 1 97.88 168 ASN A C 1
ATOM 1296 O O . ASN A 1 168 ? -2.07 -24.734 -17.25 1 97.88 168 ASN A O 1
ATOM 1300 N N . THR A 1 169 ? -0.671 -25.734 -15.758 1 98.62 169 THR A N 1
ATOM 1301 C CA . THR A 1 169 ? -1.154 -24.906 -14.656 1 98.62 169 THR A CA 1
ATOM 1302 C C . THR A 1 169 ? -0.865 -23.438 -14.914 1 98.62 169 THR A C 1
ATOM 1304 O O . THR A 1 169 ? 0.282 -23.047 -15.156 1 98.62 169 THR A O 1
ATOM 1307 N N . ARG A 1 170 ? -1.931 -22.609 -14.875 1 98.44 170 ARG A N 1
ATOM 1308 C CA . ARG A 1 170 ? -1.788 -21.172 -15.047 1 98.44 170 ARG A CA 1
ATOM 1309 C C . ARG A 1 170 ? -1.217 -20.516 -13.789 1 98.44 170 ARG A C 1
ATOM 1311 O O . ARG A 1 170 ? -1.65 -20.828 -12.68 1 98.44 170 ARG A O 1
ATOM 1318 N N . VAL A 1 171 ? -0.241 -19.656 -13.953 1 98.75 171 VAL A N 1
ATOM 1319 C CA . VAL A 1 171 ? 0.446 -19.016 -12.836 1 98.75 171 VAL A CA 1
ATOM 1320 C C . VAL A 1 171 ? -0.05 -17.594 -12.664 1 98.75 171 VAL A C 1
ATOM 1322 O O . VAL A 1 171 ? 0.027 -16.781 -13.594 1 98.75 171 VAL A O 1
ATOM 1325 N N . TYR A 1 172 ? -0.594 -17.219 -11.484 1 98.44 172 TYR A N 1
ATOM 1326 C CA . TYR A 1 172 ? -1.086 -15.906 -11.117 1 98.44 172 TYR A CA 1
ATOM 1327 C C . TYR A 1 172 ? -0.26 -15.312 -9.977 1 98.44 172 TYR A C 1
ATOM 1329 O O . TYR A 1 172 ? -0.544 -15.547 -8.805 1 98.44 172 TYR A O 1
ATOM 1337 N N . PRO A 1 173 ? 0.727 -14.43 -10.297 1 98.25 173 PRO A N 1
ATOM 1338 C CA . PRO A 1 173 ? 1.637 -13.875 -9.297 1 98.25 173 PRO A CA 1
ATOM 1339 C C . PRO A 1 173 ? 1.038 -12.68 -8.555 1 98.25 173 PRO A C 1
ATOM 1341 O O . PRO A 1 173 ? -0.058 -12.227 -8.891 1 98.25 173 PRO A O 1
ATOM 1344 N N . GLY A 1 174 ? 1.79 -12.25 -7.574 1 96.06 174 GLY A N 1
ATOM 1345 C CA . GLY A 1 174 ? 1.313 -11.148 -6.75 1 96.06 174 GLY A CA 1
ATOM 1346 C C . GLY A 1 174 ? 1.515 -9.789 -7.391 1 96.06 174 GLY A C 1
ATOM 1347 O O . GLY A 1 174 ? 0.838 -8.82 -7.035 1 96.06 174 GLY A O 1
ATOM 1348 N N . HIS A 1 175 ? 2.467 -9.719 -8.32 1 91.94 175 HIS A N 1
ATOM 1349 C CA . HIS A 1 175 ? 2.84 -8.406 -8.852 1 91.94 175 HIS A CA 1
ATOM 1350 C C . HIS A 1 175 ? 3.07 -8.469 -10.359 1 91.94 175 HIS A C 1
ATOM 1352 O O . HIS A 1 175 ? 3.414 -9.523 -10.898 1 91.94 175 HIS A O 1
ATOM 1358 N N . GLU A 1 176 ? 2.877 -7.309 -10.977 1 90.12 176 GLU A N 1
ATOM 1359 C CA . GLU A 1 176 ? 3.264 -7.102 -12.367 1 90.12 176 GLU A CA 1
ATOM 1360 C C . GLU A 1 176 ? 4.727 -6.68 -12.477 1 90.12 176 GLU A C 1
ATOM 1362 O O . GLU A 1 176 ? 5.031 -5.484 -12.492 1 90.12 176 GLU A O 1
ATOM 1367 N N . TYR A 1 177 ? 5.625 -7.672 -12.664 1 90.25 177 TYR A N 1
ATOM 1368 C CA . TYR A 1 177 ? 7.059 -7.406 -12.75 1 90.25 177 TYR A CA 1
ATOM 1369 C C . TYR A 1 177 ? 7.641 -7.98 -14.039 1 90.25 177 TYR A C 1
ATOM 1371 O O . TYR A 1 177 ? 8.859 -8.07 -14.188 1 90.25 177 TYR A O 1
ATOM 1379 N N . ALA A 1 178 ? 6.797 -8.336 -14.914 1 95.62 178 ALA A N 1
ATOM 1380 C CA . ALA A 1 178 ? 7.188 -9.172 -16.047 1 95.62 178 ALA A CA 1
ATOM 1381 C C . ALA A 1 178 ? 8.297 -8.516 -16.859 1 95.62 178 ALA A C 1
ATOM 1383 O O . ALA A 1 178 ? 9.32 -9.141 -17.156 1 95.62 178 ALA A O 1
ATOM 1384 N N . VAL A 1 179 ? 8.141 -7.273 -17.234 1 93.44 179 VAL A N 1
ATOM 1385 C CA . VAL A 1 179 ? 9.078 -6.641 -18.141 1 93.44 179 VAL A CA 1
ATOM 1386 C C . VAL A 1 179 ? 10.469 -6.594 -17.5 1 93.44 179 VAL A C 1
ATOM 1388 O O . VAL A 1 179 ? 11.453 -7.012 -18.125 1 93.44 179 VAL A O 1
ATOM 1391 N N . ASN A 1 180 ? 10.531 -6.152 -16.297 1 92.31 180 ASN A N 1
ATOM 1392 C CA . ASN A 1 180 ? 11.82 -6.09 -15.617 1 92.31 180 ASN A CA 1
ATOM 1393 C C . ASN A 1 180 ? 12.406 -7.48 -15.398 1 92.31 180 ASN A C 1
ATOM 1395 O O . ASN A 1 180 ? 13.617 -7.676 -15.539 1 92.31 180 ASN A O 1
ATOM 1399 N N . ASN A 1 181 ? 11.586 -8.422 -15.023 1 97.12 181 ASN A N 1
ATOM 1400 C CA . ASN A 1 181 ? 12.039 -9.789 -14.828 1 97.12 181 ASN A CA 1
ATOM 1401 C C . ASN A 1 181 ? 12.562 -10.398 -16.125 1 97.12 181 ASN A C 1
ATOM 1403 O O . ASN A 1 181 ? 13.555 -11.133 -16.109 1 97.12 181 ASN A O 1
ATOM 1407 N N . LEU A 1 182 ? 11.914 -10.086 -17.188 1 98.25 182 LEU A N 1
ATOM 1408 C CA . LEU A 1 182 ? 12.32 -10.641 -18.469 1 98.25 182 LEU A CA 1
ATOM 1409 C C . LEU A 1 182 ? 13.633 -10.008 -18.938 1 98.25 182 LEU A C 1
ATOM 1411 O O . LEU A 1 182 ? 14.445 -10.672 -19.594 1 98.25 182 LEU A O 1
ATOM 1415 N N . LYS A 1 183 ? 13.852 -8.781 -18.609 1 96.56 183 LYS A N 1
ATOM 1416 C CA . LYS A 1 183 ? 15.148 -8.172 -18.875 1 96.56 183 LYS A CA 1
ATOM 1417 C C . LYS A 1 183 ? 16.266 -8.906 -18.141 1 96.56 183 LYS A C 1
ATOM 1419 O O . LYS A 1 183 ? 17.312 -9.18 -18.719 1 96.56 183 LYS A O 1
ATOM 1424 N N . TYR A 1 184 ? 16.016 -9.203 -16.938 1 98.19 184 TYR A N 1
ATOM 1425 C CA . TYR A 1 184 ? 17.016 -9.938 -16.172 1 98.19 184 TYR A CA 1
ATOM 1426 C C . TYR A 1 184 ? 17.188 -11.344 -16.719 1 98.19 184 TYR A C 1
ATOM 1428 O O . TYR A 1 184 ? 18.312 -11.836 -16.812 1 98.19 184 TYR A O 1
ATOM 1436 N N . ALA A 1 185 ? 16.078 -11.984 -17.016 1 98.75 185 ALA A N 1
ATOM 1437 C CA . ALA A 1 185 ? 16.172 -13.32 -17.594 1 98.75 185 ALA A CA 1
ATOM 1438 C C . ALA A 1 185 ? 17.016 -13.32 -18.859 1 98.75 185 ALA A C 1
ATOM 1440 O O . ALA A 1 185 ? 17.828 -14.234 -19.078 1 98.75 185 ALA A O 1
ATOM 1441 N N . GLN A 1 186 ? 16.828 -12.328 -19.641 1 98.19 186 GLN A N 1
ATOM 1442 C CA . GLN A 1 186 ? 17.625 -12.203 -20.859 1 98.19 186 GLN A CA 1
ATOM 1443 C C . GLN A 1 186 ? 19.094 -11.984 -20.547 1 98.19 186 GLN A C 1
ATOM 1445 O O . GLN A 1 186 ? 19.969 -12.453 -21.266 1 98.19 186 GLN A O 1
ATOM 1450 N N . HIS A 1 187 ? 19.375 -11.234 -19.531 1 98 187 HIS A N 1
ATOM 1451 C CA . HIS A 1 187 ? 20.75 -11.039 -19.062 1 98 187 HIS A CA 1
ATOM 1452 C C . HIS A 1 187 ? 21.375 -12.367 -18.656 1 98 187 HIS A C 1
ATOM 1454 O O . HIS A 1 187 ? 22.562 -12.609 -18.938 1 98 187 HIS A O 1
ATOM 1460 N N . VAL A 1 188 ? 20.656 -13.25 -18.094 1 98.62 188 VAL A N 1
ATOM 1461 C CA . VAL A 1 188 ? 21.125 -14.539 -17.609 1 98.62 188 VAL A CA 1
ATOM 1462 C C . VAL A 1 188 ? 21.328 -15.492 -18.781 1 98.62 188 VAL A C 1
ATOM 1464 O O . VAL A 1 188 ? 22.312 -16.219 -18.844 1 98.62 188 VAL A O 1
ATOM 1467 N N . GLU A 1 189 ? 20.328 -15.484 -19.656 1 98.5 189 GLU A N 1
ATOM 1468 C CA . GLU A 1 189 ? 20.375 -16.344 -20.828 1 98.5 189 GLU A CA 1
ATOM 1469 C C . GLU A 1 189 ? 20.156 -15.523 -22.109 1 98.5 189 GLU A C 1
ATOM 1471 O O . GLU A 1 189 ? 19.109 -15.641 -22.75 1 98.5 189 GLU A O 1
ATOM 1476 N N . PRO A 1 190 ? 21.141 -14.914 -22.594 1 97.75 190 PRO A N 1
ATOM 1477 C CA . PRO A 1 190 ? 21 -13.984 -23.719 1 97.75 190 PRO A CA 1
ATOM 1478 C C . PRO A 1 190 ? 20.609 -14.695 -25.016 1 97.75 190 PRO A C 1
ATOM 1480 O O . PRO A 1 190 ? 20.031 -14.07 -25.906 1 97.75 190 PRO A O 1
ATOM 1483 N N . ASP A 1 191 ? 20.812 -15.977 -25.125 1 97.19 191 ASP A N 1
ATOM 1484 C CA . ASP A 1 191 ? 20.562 -16.688 -26.375 1 97.19 191 ASP A CA 1
ATOM 1485 C C . ASP A 1 191 ? 19.234 -17.422 -26.328 1 97.19 191 ASP A C 1
ATOM 1487 O O . ASP A 1 191 ? 18.859 -18.109 -27.281 1 97.19 191 ASP A O 1
ATOM 1491 N N . ASN A 1 192 ? 18.531 -17.344 -25.266 1 97.75 192 ASN A N 1
ATOM 1492 C CA . ASN A 1 192 ? 17.234 -17.984 -25.125 1 97.75 192 ASN A CA 1
ATOM 1493 C C . ASN A 1 192 ? 16.156 -17.234 -25.906 1 97.75 192 ASN A C 1
ATOM 1495 O O . ASN A 1 192 ? 15.727 -16.156 -25.516 1 97.75 192 ASN A O 1
ATOM 1499 N N . GLN A 1 193 ? 15.648 -17.844 -26.953 1 97.62 193 GLN A N 1
ATOM 1500 C CA . GLN A 1 193 ? 14.719 -17.172 -27.875 1 97.62 193 GLN A CA 1
ATOM 1501 C C . GLN A 1 193 ? 13.336 -17.016 -27.234 1 97.62 193 GLN A C 1
ATOM 1503 O O . GLN A 1 193 ? 12.617 -16.062 -27.531 1 97.62 193 GLN A O 1
ATOM 1508 N N . ASP A 1 194 ? 13.023 -17.938 -26.406 1 97.94 194 ASP A N 1
ATOM 1509 C CA . ASP A 1 194 ? 11.734 -17.844 -25.734 1 97.94 194 ASP A CA 1
ATOM 1510 C C . ASP A 1 194 ? 11.664 -16.594 -24.859 1 97.94 194 ASP A C 1
ATOM 1512 O O . ASP A 1 194 ? 10.633 -15.93 -24.797 1 97.94 194 ASP A O 1
ATOM 1516 N N . ILE A 1 195 ? 12.742 -16.25 -24.188 1 98.38 195 ILE A N 1
ATOM 1517 C CA . ILE A 1 195 ? 12.812 -15.062 -23.328 1 98.38 195 ILE A CA 1
ATOM 1518 C C . ILE A 1 195 ? 12.68 -13.805 -24.188 1 98.38 195 ILE A C 1
ATOM 1520 O O . ILE A 1 195 ? 11.922 -12.891 -23.844 1 98.38 195 ILE A O 1
ATOM 1524 N N . LYS A 1 196 ? 13.383 -13.766 -25.281 1 97.56 196 LYS A N 1
ATOM 1525 C CA . LYS A 1 196 ? 13.344 -12.609 -26.172 1 97.56 196 LYS A CA 1
ATOM 1526 C C . LYS A 1 196 ? 11.93 -12.359 -26.672 1 97.56 196 LYS A C 1
ATOM 1528 O O . LYS A 1 196 ? 11.453 -11.219 -26.656 1 97.56 196 LYS A O 1
ATOM 1533 N N . LYS A 1 197 ? 11.312 -13.422 -27.094 1 98 197 LYS A N 1
ATOM 1534 C CA . LYS A 1 197 ? 9.945 -13.328 -27.609 1 98 197 LYS A CA 1
ATOM 1535 C C . LYS A 1 197 ? 8.984 -12.859 -26.516 1 98 197 LYS A C 1
ATOM 1537 O O . LYS A 1 197 ? 8.148 -11.984 -26.75 1 98 197 LYS A O 1
ATOM 1542 N N . LYS A 1 198 ? 9.07 -13.438 -25.375 1 98.31 198 LYS A N 1
ATOM 1543 C CA . LYS A 1 198 ? 8.164 -13.094 -24.281 1 98.31 198 LYS A CA 1
ATOM 1544 C C . LYS A 1 198 ? 8.375 -11.656 -23.812 1 98.31 198 LYS A C 1
ATOM 1546 O O . LYS A 1 198 ? 7.422 -10.969 -23.453 1 98.31 198 LYS A O 1
ATOM 1551 N N . LYS A 1 199 ? 9.617 -11.242 -23.766 1 97.62 199 LYS A N 1
ATOM 1552 C CA . LYS A 1 199 ? 9.938 -9.875 -23.375 1 97.62 199 LYS A CA 1
ATOM 1553 C C . LYS A 1 199 ? 9.273 -8.867 -24.312 1 97.62 199 LYS A C 1
ATOM 1555 O O . LYS A 1 199 ? 8.633 -7.914 -23.859 1 97.62 199 LYS A O 1
ATOM 1560 N N . LYS A 1 200 ? 9.406 -9.086 -25.578 1 96.44 200 LYS A N 1
ATOM 1561 C CA . LYS A 1 200 ? 8.773 -8.211 -26.562 1 96.44 200 LYS A CA 1
ATOM 1562 C C . LYS A 1 200 ? 7.258 -8.188 -26.391 1 96.44 200 LYS A C 1
ATOM 1564 O O . LYS A 1 200 ? 6.645 -7.117 -26.422 1 96.44 200 LYS A O 1
ATOM 1569 N N . TRP A 1 201 ? 6.707 -9.328 -26.219 1 97.06 201 TRP A N 1
ATOM 1570 C CA . TRP A 1 201 ? 5.27 -9.43 -26 1 97.06 201 TRP A CA 1
ATOM 1571 C C . TRP A 1 201 ? 4.855 -8.664 -24.734 1 97.06 201 TRP A C 1
ATOM 1573 O O . TRP A 1 201 ? 3.904 -7.887 -24.766 1 97.06 201 TRP A O 1
ATOM 1583 N N . ALA A 1 202 ? 5.555 -8.875 -23.656 1 96.38 202 ALA A N 1
ATOM 1584 C CA . ALA A 1 202 ? 5.227 -8.242 -22.375 1 96.38 202 ALA A CA 1
ATOM 1585 C C . ALA A 1 202 ? 5.328 -6.723 -22.469 1 96.38 202 ALA A C 1
ATOM 1587 O O . ALA A 1 202 ? 4.484 -6.004 -21.938 1 96.38 202 ALA A O 1
ATOM 1588 N N . GLU A 1 203 ? 6.359 -6.27 -23.109 1 93.06 203 GLU A N 1
ATOM 1589 C CA . GLU A 1 203 ? 6.504 -4.836 -23.328 1 93.06 203 GLU A CA 1
ATOM 1590 C C . GLU A 1 203 ? 5.312 -4.273 -24.109 1 93.06 203 GLU A C 1
ATOM 1592 O O . GLU A 1 203 ? 4.801 -3.203 -23.766 1 93.06 203 GLU A O 1
ATOM 1597 N N . GLY A 1 204 ? 4.93 -4.977 -25.109 1 88.88 204 GLY A N 1
ATOM 1598 C CA . GLY A 1 204 ? 3.756 -4.57 -25.875 1 88.88 204 GLY A CA 1
ATOM 1599 C C . GLY A 1 204 ? 2.492 -4.52 -25.031 1 88.88 204 GLY A C 1
ATOM 1600 O O . GLY A 1 204 ? 1.72 -3.562 -25.125 1 88.88 204 GLY A O 1
ATOM 1601 N N . GLU A 1 205 ? 2.201 -5.531 -24.25 1 90.25 205 GLU A N 1
ATOM 1602 C CA . GLU A 1 205 ? 1.025 -5.578 -23.391 1 90.25 205 GLU A CA 1
ATOM 1603 C C . GLU A 1 205 ? 1.034 -4.434 -22.375 1 90.25 205 GLU A C 1
ATOM 1605 O O . GLU A 1 205 ? 0.01 -3.783 -22.156 1 90.25 205 GLU A O 1
ATOM 1610 N N . ARG A 1 206 ? 2.172 -4.176 -21.75 1 86.12 206 ARG A N 1
ATOM 1611 C CA . ARG A 1 206 ? 2.264 -3.137 -20.734 1 86.12 206 ARG A CA 1
ATOM 1612 C C . ARG A 1 206 ? 2.121 -1.749 -21.344 1 86.12 206 ARG A C 1
ATOM 1614 O O . ARG A 1 206 ? 1.569 -0.841 -20.719 1 86.12 206 ARG A O 1
ATOM 1621 N N . GLN A 1 207 ? 2.568 -1.596 -22.562 1 76.75 207 GLN A N 1
ATOM 1622 C CA . GLN A 1 207 ? 2.34 -0.345 -23.281 1 76.75 207 GLN A CA 1
ATOM 1623 C C . GLN A 1 207 ? 0.847 -0.068 -23.438 1 76.75 207 GLN A C 1
ATOM 1625 O O . GLN A 1 207 ? 0.418 1.087 -23.406 1 76.75 207 GLN A O 1
ATOM 1630 N N . LYS A 1 208 ? 0.102 -1.151 -23.578 1 75.5 208 LYS A N 1
ATOM 1631 C CA . LYS A 1 208 ? -1.347 -1.041 -23.734 1 75.5 208 LYS A CA 1
ATOM 1632 C C . LYS A 1 208 ? -2.041 -1.118 -22.375 1 75.5 208 LYS A C 1
ATOM 1634 O O . LYS A 1 208 ? -3.262 -1.282 -22.297 1 75.5 208 LYS A O 1
ATOM 1639 N N . GLU A 1 209 ? -1.216 -1.25 -21.234 1 75.75 209 GLU A N 1
ATOM 1640 C CA . GLU A 1 209 ? -1.701 -1.307 -19.859 1 75.75 209 GLU A CA 1
ATOM 1641 C C . GLU A 1 209 ? -2.496 -2.584 -19.609 1 75.75 209 GLU A C 1
ATOM 1643 O O . GLU A 1 209 ? -3.508 -2.562 -18.906 1 75.75 209 GLU A O 1
ATOM 1648 N N . ARG A 1 210 ? -2.047 -3.576 -20.25 1 84.81 210 ARG A N 1
ATOM 1649 C CA . ARG A 1 210 ? -2.65 -4.891 -20.062 1 84.81 210 ARG A CA 1
ATOM 1650 C C . ARG A 1 210 ? -1.762 -5.781 -19.203 1 84.81 210 ARG A C 1
ATOM 1652 O O . ARG A 1 210 ? -0.537 -5.645 -19.219 1 84.81 210 ARG A O 1
ATOM 1659 N N . PRO A 1 211 ? -2.436 -6.605 -18.422 1 89.81 211 PRO A N 1
ATOM 1660 C CA . PRO A 1 211 ? -1.639 -7.535 -17.609 1 89.81 211 PRO A CA 1
ATOM 1661 C C . PRO A 1 211 ? -0.836 -8.516 -18.469 1 89.81 211 PRO A C 1
ATOM 1663 O O . PRO A 1 211 ? -1.229 -8.82 -19.594 1 89.81 211 PRO A O 1
ATOM 1666 N N . THR A 1 212 ? 0.239 -8.961 -17.922 1 95.19 212 THR A N 1
ATOM 1667 C CA . THR A 1 212 ? 1.075 -9.945 -18.609 1 95.19 212 THR A CA 1
ATOM 1668 C C . THR A 1 212 ? 0.844 -11.336 -18.031 1 95.19 212 THR A C 1
ATOM 1670 O O . THR A 1 212 ? 1.7 -12.219 -18.156 1 95.19 212 THR A O 1
ATOM 1673 N N . ILE A 1 213 ? -0.212 -11.469 -17.297 1 95.19 213 ILE A N 1
ATOM 1674 C CA . ILE A 1 213 ? -0.546 -12.719 -16.625 1 95.19 213 ILE A CA 1
ATOM 1675 C C . ILE A 1 213 ? -1.888 -13.234 -17.125 1 95.19 213 ILE A C 1
ATOM 1677 O O . ILE A 1 213 ? -2.682 -12.477 -17.688 1 95.19 213 ILE A O 1
ATOM 1681 N N . PRO A 1 214 ? -2.125 -14.578 -17.031 1 97.06 214 PRO A N 1
ATOM 1682 C CA . PRO A 1 214 ? -1.254 -15.578 -16.406 1 97.06 214 PRO A CA 1
ATOM 1683 C C . PRO A 1 214 ? -0.2 -16.125 -17.375 1 97.06 214 PRO A C 1
ATOM 1685 O O . PRO A 1 214 ? -0.331 -15.969 -18.594 1 97.06 214 PRO A O 1
ATOM 1688 N N . THR A 1 215 ? 0.871 -16.672 -16.812 1 97.94 215 THR A N 1
ATOM 1689 C CA . THR A 1 215 ? 1.723 -17.625 -17.516 1 97.94 215 THR A CA 1
ATOM 1690 C C . THR A 1 215 ? 1.307 -19.062 -17.188 1 97.94 215 THR A C 1
ATOM 1692 O O . THR A 1 215 ? 0.195 -19.297 -16.719 1 97.94 215 THR A O 1
ATOM 1695 N N . THR A 1 216 ? 2.129 -20.031 -17.578 1 98.25 216 THR A N 1
ATOM 1696 C CA . THR A 1 216 ? 1.953 -21.422 -17.156 1 98.25 216 THR A CA 1
ATOM 1697 C C . THR A 1 216 ? 3.227 -21.953 -16.516 1 98.25 216 THR A C 1
ATOM 1699 O O . THR A 1 216 ? 4.301 -21.375 -16.672 1 98.25 216 THR A O 1
ATOM 1702 N N . ILE A 1 217 ? 3.055 -23.062 -15.805 1 98.69 217 ILE A N 1
ATOM 1703 C CA . ILE A 1 217 ? 4.219 -23.703 -15.203 1 98.69 217 ILE A CA 1
ATOM 1704 C C . ILE A 1 217 ? 5.219 -24.078 -16.297 1 98.69 217 ILE A C 1
ATOM 1706 O O . ILE A 1 217 ? 6.422 -23.828 -16.156 1 98.69 217 ILE A O 1
ATOM 1710 N N . SER A 1 218 ? 4.738 -24.594 -17.375 1 98.56 218 SER A N 1
ATOM 1711 C CA . SER A 1 218 ? 5.621 -24.969 -18.469 1 98.56 218 SER A CA 1
ATOM 1712 C C . SER A 1 218 ? 6.367 -23.75 -19.016 1 98.56 218 SER A C 1
ATOM 1714 O O . SER A 1 218 ? 7.57 -23.812 -19.266 1 98.56 218 SER A O 1
ATOM 1716 N N . GLU A 1 219 ? 5.707 -22.688 -19.172 1 98.31 219 GLU A N 1
ATOM 1717 C CA . GLU A 1 219 ? 6.34 -21.469 -19.672 1 98.31 219 GLU A CA 1
ATOM 1718 C C . GLU A 1 219 ? 7.41 -20.969 -18.703 1 98.31 219 GLU A C 1
ATOM 1720 O O . GLU A 1 219 ? 8.5 -20.578 -19.125 1 98.31 219 GLU A O 1
ATOM 1725 N N . GLU A 1 220 ? 7.086 -20.938 -17.469 1 98.75 220 GLU A N 1
ATOM 1726 C CA . GLU A 1 220 ? 8.055 -20.484 -16.469 1 98.75 220 GLU A CA 1
ATOM 1727 C C . GLU A 1 220 ? 9.305 -21.359 -16.469 1 98.75 220 GLU A C 1
ATOM 1729 O O . GLU A 1 220 ? 10.414 -20.859 -16.312 1 98.75 220 GLU A O 1
ATOM 1734 N N . MET A 1 221 ? 9.094 -22.594 -16.672 1 98.38 221 MET A N 1
ATOM 1735 C CA . MET A 1 221 ? 10.227 -23.516 -16.703 1 98.38 221 MET A CA 1
ATOM 1736 C C . MET A 1 221 ? 11.109 -23.25 -17.922 1 98.38 221 MET A C 1
ATOM 1738 O O . MET A 1 221 ? 12.281 -23.641 -17.938 1 98.38 221 MET A O 1
ATOM 1742 N N . MET A 1 222 ? 10.578 -22.594 -18.875 1 97.94 222 MET A N 1
ATOM 1743 C CA . MET A 1 222 ? 11.32 -22.297 -20.094 1 97.94 222 MET A CA 1
ATOM 1744 C C . MET A 1 222 ? 12.039 -20.953 -19.984 1 97.94 222 MET A C 1
ATOM 1746 O O . MET A 1 222 ? 13.109 -20.766 -20.562 1 97.94 222 MET A O 1
ATOM 1750 N N . LEU A 1 223 ? 11.516 -20.094 -19.188 1 97.38 223 LEU A N 1
ATOM 1751 C CA . LEU A 1 223 ? 12.023 -18.734 -19.344 1 97.38 223 LEU A CA 1
ATOM 1752 C C . LEU A 1 223 ? 12.531 -18.188 -18.016 1 97.38 223 LEU A C 1
ATOM 1754 O O . LEU A 1 223 ? 13.32 -17.234 -17.984 1 97.38 223 LEU A O 1
ATOM 1758 N N . ASN A 1 224 ? 12.133 -18.672 -16.875 1 98.75 224 ASN A N 1
ATOM 1759 C CA . ASN A 1 224 ? 12.406 -18.125 -15.547 1 98.75 224 ASN A CA 1
ATOM 1760 C C . ASN A 1 224 ? 13.734 -18.625 -14.992 1 98.75 224 ASN A C 1
ATOM 1762 O O . ASN A 1 224 ? 13.867 -19.797 -14.648 1 98.75 224 ASN A O 1
ATOM 1766 N N . PRO A 1 225 ? 14.719 -17.734 -14.859 1 98.81 225 PRO A N 1
ATOM 1767 C CA . PRO A 1 225 ? 16.016 -18.219 -14.398 1 98.81 225 PRO A CA 1
ATOM 1768 C C . PRO A 1 225 ? 15.93 -18.953 -13.062 1 98.81 225 PRO A C 1
ATOM 1770 O O . PRO A 1 225 ? 16.703 -19.891 -12.812 1 98.81 225 PRO A O 1
ATOM 1773 N N . PHE A 1 226 ? 14.992 -18.641 -12.258 1 98.81 226 PHE A N 1
ATOM 1774 C CA . PHE A 1 226 ? 14.891 -19.203 -10.914 1 98.81 226 PHE A CA 1
ATOM 1775 C C . PHE A 1 226 ? 14.227 -20.578 -10.953 1 98.81 226 PHE A C 1
ATOM 1777 O O . PHE A 1 226 ? 14.289 -21.328 -9.977 1 98.81 226 PHE A O 1
ATOM 1784 N N . MET A 1 227 ? 13.555 -20.891 -12.031 1 98.62 227 MET A N 1
ATOM 1785 C CA . MET A 1 227 ? 13.062 -22.25 -12.234 1 98.62 227 MET A CA 1
ATOM 1786 C C . MET A 1 227 ? 14.023 -23.047 -13.109 1 98.62 227 MET A C 1
ATOM 1788 O O . MET A 1 227 ? 13.758 -24.203 -13.43 1 98.62 227 MET A O 1
ATOM 1792 N N . ARG A 1 228 ? 15.102 -22.438 -13.492 1 98.62 228 ARG A N 1
ATOM 1793 C CA . ARG A 1 228 ? 16.031 -23.062 -14.414 1 98.62 228 ARG A CA 1
ATOM 1794 C C . ARG A 1 228 ? 17.422 -23.188 -13.789 1 98.62 228 ARG A C 1
ATOM 1796 O O . ARG A 1 228 ? 18.422 -23.25 -14.5 1 98.62 228 ARG A O 1
ATOM 1803 N N . VAL A 1 229 ? 17.516 -23.312 -12.523 1 98.62 229 VAL A N 1
ATOM 1804 C CA . VAL A 1 229 ? 18.781 -23.281 -11.781 1 98.62 229 VAL A CA 1
ATOM 1805 C C . VAL A 1 229 ? 19.547 -24.578 -12.031 1 98.62 229 VAL A C 1
ATOM 1807 O O . VAL A 1 229 ? 20.734 -24.656 -11.703 1 98.62 229 VAL A O 1
ATOM 1810 N N . LYS A 1 230 ? 18.906 -25.562 -12.594 1 97.88 230 LYS A N 1
ATOM 1811 C CA . LYS A 1 230 ? 19.578 -26.828 -12.906 1 97.88 230 LYS A CA 1
ATOM 1812 C C . LYS A 1 230 ? 20.062 -26.844 -14.352 1 97.88 230 LYS A C 1
ATOM 1814 O O . LYS A 1 230 ? 20.734 -27.797 -14.773 1 97.88 230 LYS A O 1
ATOM 1819 N N . VAL A 1 231 ? 19.75 -25.859 -15.078 1 97.88 231 VAL A N 1
ATOM 1820 C CA . VAL A 1 231 ? 20.062 -25.812 -16.5 1 97.88 231 VAL A CA 1
ATOM 1821 C C . VAL A 1 231 ? 21.469 -25.281 -16.719 1 97.88 231 VAL A C 1
ATOM 1823 O O . VAL A 1 231 ? 21.891 -24.312 -16.094 1 97.88 231 VAL A O 1
ATOM 1826 N N . ASP A 1 232 ? 22.141 -25.828 -17.672 1 97.75 232 ASP A N 1
ATOM 1827 C CA . ASP A 1 232 ? 23.562 -25.562 -17.906 1 97.75 232 ASP A CA 1
ATOM 1828 C C . ASP A 1 232 ? 23.812 -24.094 -18.219 1 97.75 232 ASP A C 1
ATOM 1830 O O . ASP A 1 232 ? 24.734 -23.484 -17.672 1 97.75 232 ASP A O 1
ATOM 1834 N N . SER A 1 233 ? 23.062 -23.5 -19.047 1 97.81 233 SER A N 1
ATOM 1835 C CA . SER A 1 233 ? 23.281 -22.109 -19.453 1 97.81 233 SER A CA 1
ATOM 1836 C C . SER A 1 233 ? 23.141 -21.156 -18.25 1 97.81 233 SER A C 1
ATOM 1838 O O . SER A 1 233 ? 23.891 -20.188 -18.141 1 97.81 233 SER A O 1
ATOM 1840 N N . VAL A 1 234 ? 22.25 -21.516 -17.344 1 98.62 234 VAL A N 1
ATOM 1841 C CA . VAL A 1 234 ? 22.016 -20.672 -16.156 1 98.62 234 VAL A CA 1
ATOM 1842 C C . VAL A 1 234 ? 23.156 -20.875 -15.164 1 98.62 234 VAL A C 1
ATOM 1844 O O . VAL A 1 234 ? 23.672 -19.906 -14.602 1 98.62 234 VAL A O 1
ATOM 1847 N N . GLN A 1 235 ? 23.547 -22.062 -15.023 1 98.38 235 GLN A N 1
ATOM 1848 C CA . GLN A 1 235 ? 24.641 -22.375 -14.117 1 98.38 235 GLN A CA 1
ATOM 1849 C C . GLN A 1 235 ? 25.953 -21.781 -14.617 1 98.38 235 GLN A C 1
ATOM 1851 O O . GLN A 1 235 ? 26.766 -21.297 -13.828 1 98.38 235 GLN A O 1
ATOM 1856 N N . ARG A 1 236 ? 26.156 -21.812 -15.914 1 98.25 236 ARG A N 1
ATOM 1857 C CA . ARG A 1 236 ? 27.344 -21.203 -16.5 1 98.25 236 ARG A CA 1
ATOM 1858 C C . ARG A 1 236 ? 27.375 -19.703 -16.219 1 98.25 236 ARG A C 1
ATOM 1860 O O . ARG A 1 236 ? 28.406 -19.156 -15.859 1 98.25 236 ARG A O 1
ATOM 1867 N N . HIS A 1 237 ? 26.266 -19.062 -16.359 1 98.25 237 HIS A N 1
ATOM 1868 C CA . HIS A 1 237 ? 26.172 -17.641 -16.062 1 98.25 237 HIS A CA 1
ATOM 1869 C C . HIS A 1 237 ? 26.547 -17.359 -14.602 1 98.25 237 HIS A C 1
ATOM 1871 O O . HIS A 1 237 ? 27.281 -16.406 -14.312 1 98.25 237 HIS A O 1
ATOM 1877 N N . ALA A 1 238 ? 26.031 -18.203 -13.742 1 98.12 238 ALA A N 1
ATOM 1878 C CA . ALA A 1 238 ? 26.219 -18 -12.305 1 98.12 238 ALA A CA 1
ATOM 1879 C C . ALA A 1 238 ? 27.625 -18.422 -11.867 1 98.12 238 ALA A C 1
ATOM 1881 O O . ALA A 1 238 ? 28.078 -18.062 -10.781 1 98.12 238 ALA A O 1
ATOM 1882 N N . GLY A 1 239 ? 28.266 -19.219 -12.711 1 98.12 239 GLY A N 1
ATOM 1883 C CA . GLY A 1 239 ? 29.531 -19.812 -12.32 1 98.12 239 GLY A CA 1
ATOM 1884 C C . GLY A 1 239 ? 29.406 -20.828 -11.203 1 98.12 239 GLY A C 1
ATOM 1885 O O . GLY A 1 239 ? 30.266 -20.906 -10.32 1 98.12 239 GLY A O 1
ATOM 1886 N N . LYS A 1 240 ? 28.25 -21.453 -11.125 1 98 240 LYS A N 1
ATOM 1887 C CA . LYS A 1 240 ? 27.938 -22.469 -10.117 1 98 240 LYS A CA 1
ATOM 1888 C C . LYS A 1 240 ? 27.469 -23.766 -10.773 1 98 240 LYS A C 1
ATOM 1890 O O . LYS A 1 240 ? 27 -23.75 -11.914 1 98 240 LYS A O 1
ATOM 1895 N N . SER A 1 241 ? 27.609 -24.859 -10.008 1 95.94 241 SER A N 1
ATOM 1896 C CA . SER A 1 241 ? 27.25 -26.156 -10.594 1 95.94 241 SER A CA 1
ATOM 1897 C C . SER A 1 241 ? 26.094 -26.797 -9.828 1 95.94 241 SER A C 1
ATOM 1899 O O . SER A 1 241 ? 25.516 -27.781 -10.289 1 95.94 241 SER A O 1
ATOM 1901 N N . ASP A 1 242 ? 25.766 -26.234 -8.695 1 97.44 242 ASP A N 1
ATOM 1902 C CA . ASP A 1 242 ? 24.641 -26.781 -7.941 1 97.44 242 ASP A CA 1
ATOM 1903 C C . ASP A 1 242 ? 23.469 -25.797 -7.902 1 97.44 242 ASP A C 1
ATOM 1905 O O . ASP A 1 242 ? 23.688 -24.578 -7.852 1 97.44 242 ASP A O 1
ATOM 1909 N N . PRO A 1 243 ? 22.344 -26.281 -7.797 1 98.25 243 PRO A N 1
ATOM 1910 C CA . PRO A 1 243 ? 21.156 -25.453 -7.918 1 98.25 243 PRO A CA 1
ATOM 1911 C C . PRO A 1 243 ? 21.016 -24.453 -6.777 1 98.25 243 PRO A C 1
ATOM 1913 O O . PRO A 1 243 ? 20.562 -23.328 -6.992 1 98.25 243 PRO A O 1
ATOM 1916 N N . ILE A 1 244 ? 21.359 -24.781 -5.586 1 98.56 244 ILE A N 1
ATOM 1917 C CA . ILE A 1 244 ? 21.172 -23.906 -4.434 1 98.56 244 ILE A CA 1
ATOM 1918 C C . ILE A 1 244 ? 22.109 -22.703 -4.539 1 98.56 244 ILE A C 1
ATOM 1920 O O . ILE A 1 244 ? 21.672 -21.562 -4.352 1 98.56 244 ILE A O 1
ATOM 1924 N N . ASN A 1 245 ? 23.312 -22.938 -4.902 1 98.44 245 ASN A N 1
ATOM 1925 C CA . ASN A 1 245 ? 24.266 -21.844 -5.09 1 98.44 245 ASN A CA 1
ATOM 1926 C C . ASN A 1 245 ? 23.906 -21 -6.312 1 98.44 245 ASN A C 1
ATOM 1928 O O . ASN A 1 245 ? 24.109 -19.781 -6.312 1 98.44 245 ASN A O 1
ATOM 1932 N N . THR A 1 246 ? 23.469 -21.703 -7.336 1 98.69 246 THR A N 1
ATOM 1933 C CA . THR A 1 246 ? 23 -20.969 -8.508 1 98.69 246 THR A CA 1
ATOM 1934 C C . THR A 1 246 ? 21.844 -20.031 -8.141 1 98.69 246 THR A C 1
ATOM 1936 O O . THR A 1 246 ? 21.859 -18.844 -8.492 1 98.69 246 THR A O 1
ATOM 1939 N N . MET A 1 247 ? 20.906 -20.531 -7.324 1 98.75 247 MET A N 1
ATOM 1940 C CA . MET A 1 247 ? 19.766 -19.75 -6.859 1 98.75 247 MET A CA 1
ATOM 1941 C C . MET A 1 247 ? 20.234 -18.531 -6.051 1 98.75 247 MET A C 1
ATOM 1943 O O . MET A 1 247 ? 19.781 -17.406 -6.293 1 98.75 247 MET A O 1
ATOM 1947 N N . ALA A 1 248 ? 21.125 -18.781 -5.191 1 97.75 248 ALA A N 1
ATOM 1948 C CA . ALA A 1 248 ? 21.641 -17.719 -4.34 1 97.75 248 ALA A CA 1
ATOM 1949 C C . ALA A 1 248 ? 22.312 -16.625 -5.168 1 97.75 248 ALA A C 1
ATOM 1951 O O . ALA A 1 248 ? 22.109 -15.438 -4.93 1 97.75 248 ALA A O 1
ATOM 1952 N N . PHE A 1 249 ? 23.109 -17.062 -6.086 1 97.69 249 PHE A N 1
ATOM 1953 C CA . PHE A 1 249 ? 23.812 -16.109 -6.945 1 97.69 249 PHE A CA 1
ATOM 1954 C C . PHE A 1 249 ? 22.828 -15.258 -7.734 1 97.69 249 PHE A C 1
ATOM 1956 O O . PHE A 1 249 ? 22.953 -14.031 -7.77 1 97.69 249 PHE A O 1
ATOM 1963 N N . LEU A 1 250 ? 21.891 -15.945 -8.352 1 98.31 250 LEU A N 1
ATOM 1964 C CA . LEU A 1 250 ? 20.906 -15.25 -9.188 1 98.31 250 LEU A CA 1
ATOM 1965 C C . LEU A 1 250 ? 20.141 -14.219 -8.375 1 98.31 250 LEU A C 1
ATOM 1967 O O . LEU A 1 250 ? 19.922 -13.094 -8.828 1 98.31 250 LEU A O 1
ATOM 1971 N N . ARG A 1 251 ? 19.625 -14.578 -7.184 1 95.69 251 ARG A N 1
ATOM 1972 C CA . ARG A 1 251 ? 18.828 -13.656 -6.363 1 95.69 251 ARG A CA 1
ATOM 1973 C C . ARG A 1 251 ? 19.656 -12.43 -5.977 1 95.69 251 ARG A C 1
ATOM 1975 O O . ARG A 1 251 ? 19.156 -11.305 -6.031 1 95.69 251 ARG A O 1
ATOM 1982 N N . ASN A 1 252 ? 20.875 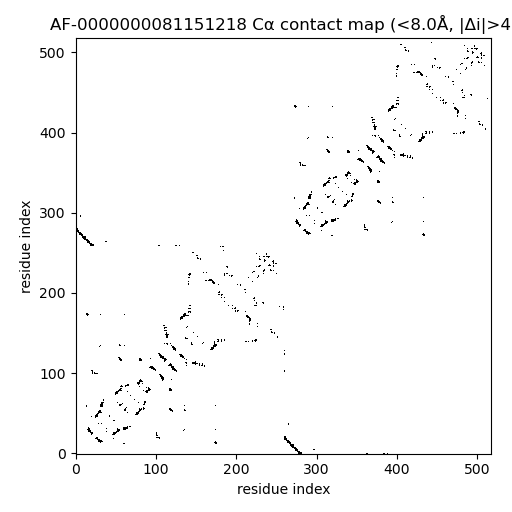-12.68 -5.609 1 88.88 252 ASN A N 1
ATOM 1983 C CA . ASN A 1 252 ? 21.781 -11.578 -5.27 1 88.88 252 ASN A CA 1
ATOM 1984 C C . ASN A 1 252 ? 22.016 -10.664 -6.465 1 88.88 252 ASN A C 1
ATOM 1986 O O . ASN A 1 252 ? 21.984 -9.438 -6.328 1 88.88 252 ASN A O 1
ATOM 1990 N N . GLU A 1 253 ? 22.281 -11.266 -7.598 1 93.12 253 GLU A N 1
ATOM 1991 C CA . GLU A 1 253 ? 22.5 -10.484 -8.812 1 93.12 253 GLU A CA 1
ATOM 1992 C C . GLU A 1 253 ? 21.266 -9.68 -9.188 1 93.12 253 GLU A C 1
ATOM 1994 O O . GLU A 1 253 ? 21.359 -8.5 -9.539 1 93.12 253 GLU A O 1
ATOM 1999 N N . LYS A 1 254 ? 20.125 -10.305 -9.078 1 90.62 254 LYS A N 1
ATOM 2000 C CA . LYS A 1 254 ? 18.875 -9.625 -9.43 1 90.62 254 LYS A CA 1
ATOM 2001 C C . LYS A 1 254 ? 18.594 -8.469 -8.469 1 90.62 254 LYS A C 1
ATOM 2003 O O . LYS A 1 254 ? 18.062 -7.438 -8.883 1 90.62 254 LYS A O 1
ATOM 2008 N N . ASN A 1 255 ? 18.891 -8.648 -7.219 1 80 255 ASN A N 1
ATOM 2009 C CA . ASN A 1 255 ? 18.719 -7.582 -6.238 1 80 255 ASN A CA 1
ATOM 2010 C C . ASN A 1 255 ? 19.422 -6.301 -6.672 1 80 255 ASN A C 1
ATOM 2012 O O . ASN A 1 255 ? 18.984 -5.199 -6.324 1 80 255 ASN A O 1
ATOM 2016 N N . ASN A 1 256 ? 20.438 -6.473 -7.512 1 73.56 256 ASN A N 1
ATOM 2017 C CA . ASN A 1 256 ? 21.266 -5.34 -7.887 1 73.56 256 ASN A CA 1
ATOM 2018 C C . ASN A 1 256 ? 21.125 -5 -9.367 1 73.56 256 ASN A C 1
ATOM 2020 O O . ASN A 1 256 ? 21.812 -4.113 -9.883 1 73.56 256 ASN A O 1
ATOM 2024 N N . PHE A 1 257 ? 20.25 -5.676 -10 1 84.75 257 PHE A N 1
ATOM 2025 C CA . PHE A 1 257 ? 20.062 -5.5 -11.438 1 84.75 257 PHE A CA 1
ATOM 2026 C C . PHE A 1 257 ? 19.25 -4.242 -11.719 1 84.75 257 PHE A C 1
ATOM 2028 O O . PHE A 1 257 ? 18.156 -4.062 -11.172 1 84.75 257 PHE A O 1
ATOM 2035 N N . LYS A 1 258 ? 19.719 -3.188 -12.461 1 66.75 258 LYS A N 1
ATOM 2036 C CA . LYS A 1 258 ? 19.109 -1.883 -12.695 1 66.75 258 LYS A CA 1
ATOM 2037 C C . LYS A 1 258 ? 18.438 -1.823 -14.062 1 66.75 258 LYS A C 1
ATOM 2039 O O . LYS A 1 258 ? 18.016 -0.753 -14.508 1 66.75 258 LYS A O 1
ATOM 2044 N N . GLY A 1 259 ? 18.234 -2.822 -14.766 1 69.81 259 GLY A N 1
ATOM 2045 C CA . GLY A 1 259 ? 17.531 -2.807 -16.031 1 69.81 259 GLY A CA 1
ATOM 2046 C C . GLY A 1 259 ? 18.453 -2.826 -17.234 1 69.81 259 GLY A C 1
ATOM 2047 O O . GLY A 1 259 ? 19.641 -2.512 -17.125 1 69.81 259 GLY A O 1
ATOM 2048 N N . MET B 1 1 ? -14.289 -23.422 -13.359 1 91.31 1 MET B N 1
ATOM 2049 C CA . MET B 1 1 ? -13.586 -22.469 -12.508 1 91.31 1 MET B CA 1
ATOM 2050 C C . MET B 1 1 ? -13.117 -21.266 -13.32 1 91.31 1 MET B C 1
ATOM 2052 O O . MET B 1 1 ? -12.523 -21.422 -14.391 1 91.31 1 MET B O 1
ATOM 2056 N N . ARG B 1 2 ? -13.562 -20.141 -12.852 1 91.06 2 ARG B N 1
ATOM 2057 C CA . ARG B 1 2 ? -13.133 -18.891 -13.477 1 91.06 2 ARG B CA 1
ATOM 2058 C C . ARG B 1 2 ? -12.242 -18.094 -12.531 1 91.06 2 ARG B C 1
ATOM 2060 O O . ARG B 1 2 ? -12.531 -17.984 -11.336 1 91.06 2 ARG B O 1
ATOM 2067 N N . VAL B 1 3 ? -11.078 -17.578 -13.086 1 93.62 3 VAL B N 1
ATOM 2068 C CA . VAL B 1 3 ? -10.219 -16.656 -12.344 1 93.62 3 VAL B CA 1
ATOM 2069 C C . VAL B 1 3 ? -10.383 -15.242 -12.883 1 93.62 3 VAL B C 1
ATOM 2071 O O . VAL B 1 3 ? -10.289 -15.016 -14.094 1 93.62 3 VAL B O 1
ATOM 2074 N N . GLU B 1 4 ? -10.727 -14.328 -12.031 1 90.19 4 GLU B N 1
ATOM 2075 C CA . GLU B 1 4 ? -10.789 -12.914 -12.391 1 90.19 4 GLU B CA 1
ATOM 2076 C C . GLU B 1 4 ? -9.609 -12.141 -11.82 1 90.19 4 GLU B C 1
ATOM 2078 O O . GLU B 1 4 ? -9.352 -12.195 -10.609 1 90.19 4 GLU B O 1
ATOM 2083 N N . ILE B 1 5 ? -8.867 -11.414 -12.727 1 83.81 5 ILE B N 1
ATOM 2084 C CA . ILE B 1 5 ? -7.758 -10.562 -12.312 1 83.81 5 ILE B CA 1
ATOM 2085 C C . ILE B 1 5 ? -8.289 -9.195 -11.898 1 83.81 5 ILE B C 1
ATOM 2087 O O . ILE B 1 5 ? -9.016 -8.547 -12.648 1 83.81 5 ILE B O 1
ATOM 2091 N N . VAL B 1 6 ? -8.023 -8.773 -10.672 1 81.25 6 VAL B N 1
ATOM 2092 C CA . VAL B 1 6 ? -8.398 -7.461 -10.156 1 81.25 6 VAL B CA 1
ATOM 2093 C C . VAL B 1 6 ? -7.137 -6.652 -9.844 1 81.25 6 VAL B C 1
ATOM 2095 O O . VAL B 1 6 ? -6.551 -6.793 -8.766 1 81.25 6 VAL B O 1
ATOM 2098 N N . PRO B 1 7 ? -6.699 -5.855 -10.875 1 70.81 7 PRO B N 1
ATOM 2099 C CA . PRO B 1 7 ? -5.488 -5.07 -10.617 1 70.81 7 PRO B CA 1
ATOM 2100 C C . PRO B 1 7 ? -5.645 -4.121 -9.43 1 70.81 7 PRO B C 1
ATOM 2102 O O . PRO B 1 7 ? -6.715 -3.537 -9.234 1 70.81 7 PRO B O 1
ATOM 2105 N N . ALA B 1 8 ? -4.656 -4.199 -8.547 1 59.78 8 ALA B N 1
ATOM 2106 C CA . ALA B 1 8 ? -4.621 -3.246 -7.441 1 59.78 8 ALA B CA 1
ATOM 2107 C C . ALA B 1 8 ? -3.906 -1.961 -7.848 1 59.78 8 ALA B C 1
ATOM 2109 O O . ALA B 1 8 ? -2.898 -1.587 -7.242 1 59.78 8 ALA B O 1
ATOM 2110 N N . LEU B 1 9 ? -4.195 -1.627 -9.133 1 52.56 9 LEU B N 1
ATOM 2111 C CA . LEU B 1 9 ? -3.594 -0.367 -9.555 1 52.56 9 LEU B CA 1
ATOM 2112 C C . LEU B 1 9 ? -4.129 0.796 -8.727 1 52.56 9 LEU B C 1
ATOM 2114 O O . LEU B 1 9 ? -5.328 1.07 -8.734 1 52.56 9 LEU B O 1
ATOM 2118 N N . GLU B 1 10 ? -3.803 0.916 -7.57 1 50.25 10 GLU B N 1
ATOM 2119 C CA . GLU B 1 10 ? -4.156 2.143 -6.863 1 50.25 10 GLU B CA 1
ATOM 2120 C C . GLU B 1 10 ? -2.949 3.064 -6.715 1 50.25 10 GLU B C 1
ATOM 2122 O O . GLU B 1 10 ? -1.825 2.596 -6.52 1 50.25 10 GLU B O 1
ATOM 2127 N N . ILE B 1 11 ? -3.123 4.09 -7.406 1 51.47 11 ILE B N 1
ATOM 2128 C CA . ILE B 1 11 ? -2.186 5.176 -7.148 1 51.47 11 ILE B CA 1
ATOM 2129 C C . ILE B 1 11 ? -2.199 5.527 -5.664 1 51.47 11 ILE B C 1
ATOM 2131 O O . ILE B 1 11 ? -3.266 5.703 -5.07 1 51.47 11 ILE B O 1
ATOM 2135 N N . LEU B 1 12 ? -1.094 4.938 -4.977 1 58.16 12 LEU B N 1
ATOM 2136 C CA . LEU B 1 12 ? -1.013 5.469 -3.617 1 58.16 12 LEU B CA 1
ATOM 2137 C C . LEU B 1 12 ? -1.014 6.992 -3.629 1 58.16 12 LEU B C 1
ATOM 2139 O O . LEU B 1 12 ? -0.222 7.613 -4.344 1 58.16 12 LEU B O 1
ATOM 2143 N N . ASP B 1 13 ? -2.068 7.523 -3.168 1 76 13 ASP B N 1
ATOM 2144 C CA . ASP B 1 13 ? -2.186 8.977 -3.102 1 76 13 ASP B CA 1
ATOM 2145 C C . ASP B 1 13 ? -1.618 9.516 -1.791 1 76 13 ASP B C 1
ATOM 2147 O O . ASP B 1 13 ? -1.98 10.609 -1.354 1 76 13 ASP B O 1
ATOM 2151 N N . ASN B 1 14 ? -0.725 8.664 -1.195 1 85.31 14 ASN B N 1
ATOM 2152 C CA . ASN B 1 14 ? -0.112 9.055 0.069 1 85.31 14 ASN B CA 1
ATOM 2153 C C . ASN B 1 14 ? 1.028 10.047 -0.146 1 85.31 14 ASN B C 1
ATOM 2155 O O . ASN B 1 14 ? 1.688 10.023 -1.188 1 85.31 14 ASN B O 1
ATOM 2159 N N . TYR B 1 15 ? 1.133 10.867 0.851 1 89.94 15 TYR B N 1
ATOM 2160 C CA . TYR B 1 15 ? 2.328 11.703 0.955 1 89.94 15 TYR B CA 1
ATOM 2161 C C . TYR B 1 15 ? 3.236 11.211 2.076 1 89.94 15 TYR B C 1
ATOM 2163 O O . TYR B 1 15 ? 2.758 10.82 3.145 1 89.94 15 TYR B O 1
ATOM 2171 N N . MET B 1 16 ? 4.469 11.141 1.786 1 93 16 MET B N 1
ATOM 2172 C CA . MET B 1 16 ? 5.531 11.094 2.785 1 93 16 MET B CA 1
ATOM 2173 C C . MET B 1 16 ? 6.258 12.43 2.875 1 93 16 MET B C 1
ATOM 2175 O O . MET B 1 16 ? 6.219 13.227 1.938 1 93 16 MET B O 1
ATOM 2179 N N . TYR B 1 17 ? 6.863 12.695 4.051 1 97.12 17 TYR B N 1
ATOM 2180 C CA . TYR B 1 17 ? 7.527 13.984 4.188 1 97.12 17 TYR B CA 1
ATOM 2181 C C . TYR B 1 17 ? 8.891 13.828 4.852 1 97.12 17 TYR B C 1
ATOM 2183 O O . TYR B 1 17 ? 9.062 13 5.75 1 97.12 17 TYR B O 1
ATOM 2191 N N . LEU B 1 18 ? 9.82 14.656 4.434 1 97.44 18 LEU B N 1
ATOM 2192 C CA . LEU B 1 18 ? 11.055 14.867 5.184 1 97.44 18 LEU B CA 1
ATOM 2193 C C . LEU B 1 18 ? 11.039 16.219 5.887 1 97.44 18 LEU B C 1
ATOM 2195 O O . LEU B 1 18 ? 10.711 17.234 5.273 1 97.44 18 LEU B O 1
ATOM 2199 N N . ILE B 1 19 ? 11.234 16.219 7.18 1 98.06 19 ILE B N 1
ATOM 2200 C CA . ILE B 1 19 ? 11.508 17.438 7.953 1 98.06 19 ILE B CA 1
ATOM 2201 C C . ILE B 1 19 ? 13.016 17.609 8.117 1 98.06 19 ILE B C 1
ATOM 2203 O O . ILE B 1 19 ? 13.664 16.797 8.789 1 98.06 19 ILE B O 1
ATOM 2207 N N . ILE B 1 20 ? 13.57 18.672 7.617 1 96.75 20 ILE B N 1
ATOM 2208 C CA . ILE B 1 20 ? 15.023 18.766 7.469 1 96.75 20 ILE B CA 1
ATOM 2209 C C . ILE B 1 20 ? 15.555 19.953 8.266 1 96.75 20 ILE B C 1
ATOM 2211 O O . ILE B 1 20 ? 15.055 21.062 8.125 1 96.75 20 ILE B O 1
ATOM 2215 N N . ASP B 1 21 ? 16.453 19.719 9.133 1 97.38 21 ASP B N 1
ATOM 2216 C CA . ASP B 1 21 ? 17.312 20.766 9.68 1 97.38 21 ASP B CA 1
ATOM 2217 C C . ASP B 1 21 ? 18.438 21.109 8.711 1 97.38 21 ASP B C 1
ATOM 2219 O O . ASP B 1 21 ? 19.422 20.359 8.602 1 97.38 21 ASP B O 1
ATOM 2223 N N . GLU B 1 22 ? 18.391 22.219 8.148 1 93.62 22 GLU B N 1
ATOM 2224 C CA . GLU B 1 22 ? 19.312 22.594 7.074 1 93.62 22 GLU B CA 1
ATOM 2225 C C . GLU B 1 22 ? 20.734 22.766 7.605 1 93.62 22 GLU B C 1
ATOM 2227 O O . GLU B 1 22 ? 21.703 22.562 6.871 1 93.62 22 GLU B O 1
ATOM 2232 N N . GLU B 1 23 ? 20.875 23.062 8.797 1 94.62 23 GLU B N 1
ATOM 2233 C CA . GLU B 1 23 ? 22.188 23.297 9.383 1 94.62 23 GLU B CA 1
ATOM 2234 C C . GLU B 1 23 ? 22.938 21.984 9.633 1 94.62 23 GLU B C 1
ATOM 2236 O O . GLU B 1 23 ? 24.078 21.828 9.211 1 94.62 23 GLU B O 1
ATOM 2241 N N . THR B 1 24 ? 22.297 21.047 10.234 1 96.88 24 THR B N 1
ATOM 2242 C CA . THR B 1 24 ? 22.953 19.797 10.633 1 96.88 24 THR B CA 1
ATOM 2243 C C . THR B 1 24 ? 22.797 18.75 9.547 1 96.88 24 THR B C 1
ATOM 2245 O O . THR B 1 24 ? 23.484 17.719 9.57 1 96.88 24 THR B O 1
ATOM 2248 N N . ARG B 1 25 ? 21.812 18.922 8.695 1 96.75 25 ARG B N 1
ATOM 2249 C CA . ARG B 1 25 ? 21.469 17.984 7.621 1 96.75 25 ARG B CA 1
ATOM 2250 C C . ARG B 1 25 ? 20.828 16.719 8.18 1 96.75 25 ARG B C 1
ATOM 2252 O O . ARG B 1 25 ? 20.734 15.711 7.48 1 96.75 25 ARG B O 1
ATOM 2259 N N . GLU B 1 26 ? 20.453 16.797 9.398 1 97.81 26 GLU B N 1
ATOM 2260 C CA . GLU B 1 26 ? 19.625 15.75 9.977 1 97.81 26 GLU B CA 1
ATOM 2261 C C . GLU B 1 26 ? 18.156 15.93 9.594 1 97.81 26 GLU B C 1
ATOM 2263 O O . GLU B 1 26 ? 17.703 17.062 9.352 1 97.81 26 GLU B O 1
ATOM 2268 N N . CYS B 1 27 ? 17.453 14.789 9.516 1 98.19 27 CYS B N 1
ATOM 2269 C CA . CYS B 1 27 ? 16.031 14.906 9.156 1 98.19 27 CYS B CA 1
ATOM 2270 C C . CYS B 1 27 ? 15.211 13.805 9.805 1 98.19 27 CYS B C 1
ATOM 2272 O O . CYS B 1 27 ? 15.766 12.852 10.352 1 98.19 27 CYS B O 1
ATOM 2274 N N . ALA B 1 28 ? 13.969 14.062 9.844 1 98.69 28 ALA B N 1
ATOM 2275 C CA . ALA B 1 28 ? 12.953 13.07 10.164 1 98.69 28 ALA B CA 1
ATOM 2276 C C . ALA B 1 28 ? 12.055 12.789 8.961 1 98.69 28 ALA B C 1
ATOM 2278 O O . ALA B 1 28 ? 11.852 13.664 8.117 1 98.69 28 ALA B O 1
ATOM 2279 N N . VAL B 1 29 ? 11.586 11.547 8.883 1 98.5 29 VAL B N 1
ATOM 2280 C CA . VAL B 1 29 ? 10.586 11.227 7.859 1 98.5 29 VAL B CA 1
ATOM 2281 C C . VAL B 1 29 ? 9.234 10.992 8.516 1 98.5 29 VAL B C 1
ATOM 2283 O O . VAL B 1 29 ? 9.148 10.383 9.586 1 98.5 29 VAL B O 1
ATOM 2286 N N . VAL B 1 30 ? 8.219 11.594 7.906 1 98.62 30 VAL B N 1
ATOM 2287 C CA . VAL B 1 30 ? 6.852 11.383 8.367 1 98.62 30 VAL B CA 1
ATOM 2288 C C . VAL B 1 30 ? 6.156 10.352 7.488 1 98.62 30 VAL B C 1
ATOM 2290 O O . VAL B 1 30 ? 6.105 10.5 6.266 1 98.62 30 VAL B O 1
ATOM 2293 N N . ASP B 1 31 ? 5.672 9.312 8.031 1 96.88 31 ASP B N 1
ATOM 2294 C CA . ASP B 1 31 ? 4.797 8.312 7.438 1 96.88 31 ASP B CA 1
ATOM 2295 C C . ASP B 1 31 ? 5.438 7.684 6.199 1 96.88 31 ASP B C 1
ATOM 2297 O O . ASP B 1 31 ? 4.828 7.652 5.129 1 96.88 31 ASP B O 1
ATOM 2301 N N . PRO B 1 32 ? 6.602 7.074 6.371 1 93.06 32 PRO B N 1
ATOM 2302 C CA . PRO B 1 32 ? 7.211 6.426 5.203 1 93.06 32 PRO B CA 1
ATOM 2303 C C . PRO B 1 32 ? 6.516 5.125 4.82 1 93.06 32 PRO B C 1
ATOM 2305 O O . PRO B 1 32 ? 6.199 4.309 5.691 1 93.06 32 PRO B O 1
ATOM 2308 N N . VAL B 1 33 ? 6.316 4.984 3.479 1 83.19 33 VAL B N 1
ATOM 2309 C CA . VAL B 1 33 ? 5.66 3.771 2.998 1 83.19 33 VAL B CA 1
ATOM 2310 C C . VAL B 1 33 ? 6.504 3.133 1.896 1 83.19 33 VAL B C 1
ATOM 2312 O O . VAL B 1 33 ? 6.438 1.921 1.68 1 83.19 33 VAL B O 1
ATOM 2315 N N . ILE B 1 34 ? 7.273 3.969 1.186 1 78.25 34 ILE B N 1
ATOM 2316 C CA . ILE B 1 34 ? 8.148 3.488 0.121 1 78.25 34 ILE B CA 1
ATOM 2317 C C . ILE B 1 34 ? 9.602 3.803 0.465 1 78.25 34 ILE B C 1
ATOM 2319 O O . ILE B 1 34 ? 10.125 4.852 0.077 1 78.25 34 ILE B O 1
ATOM 2323 N N . PRO B 1 35 ? 10.289 2.883 1.129 1 83.12 35 PRO B N 1
ATOM 2324 C CA . PRO B 1 35 ? 11.641 3.131 1.626 1 83.12 35 PRO B CA 1
ATOM 2325 C C . PRO B 1 35 ? 12.609 3.545 0.52 1 83.12 35 PRO B C 1
ATOM 2327 O O . PRO B 1 35 ? 13.453 4.422 0.728 1 83.12 35 PRO B O 1
ATOM 2330 N N . LYS B 1 36 ? 12.477 2.996 -0.621 1 75.06 36 LYS B N 1
ATOM 2331 C CA . LYS B 1 36 ? 13.391 3.303 -1.713 1 75.06 36 LYS B CA 1
ATOM 2332 C C . LYS B 1 36 ? 13.336 4.781 -2.078 1 75.06 36 LYS B C 1
ATOM 2334 O O . LYS B 1 36 ? 14.367 5.391 -2.395 1 75.06 36 LYS B O 1
ATOM 2339 N N . LYS B 1 37 ? 12.203 5.348 -2.104 1 79.94 37 LYS B N 1
ATOM 2340 C CA . LYS B 1 37 ? 12.055 6.77 -2.416 1 79.94 37 LYS B CA 1
ATOM 2341 C C . LYS B 1 37 ? 12.664 7.641 -1.32 1 79.94 37 LYS B C 1
ATOM 2343 O O . LYS B 1 37 ? 13.227 8.695 -1.603 1 79.94 37 LYS B O 1
ATOM 2348 N N . ILE B 1 38 ? 12.477 7.199 -0.089 1 89.12 38 ILE B N 1
ATOM 2349 C CA . ILE B 1 38 ? 13.055 7.934 1.028 1 89.12 38 ILE B CA 1
ATOM 2350 C C . ILE B 1 38 ? 14.578 7.887 0.94 1 89.12 38 ILE B C 1
ATOM 2352 O O . ILE B 1 38 ? 15.242 8.914 1.051 1 89.12 38 ILE B O 1
ATOM 2356 N N . MET B 1 39 ? 15.125 6.707 0.662 1 87.25 39 MET B N 1
ATOM 2357 C CA . MET B 1 39 ? 16.562 6.551 0.55 1 87.25 39 MET B CA 1
ATOM 2358 C C . MET B 1 39 ? 17.125 7.414 -0.577 1 87.25 39 MET B C 1
ATOM 2360 O O . MET B 1 39 ? 18.188 8.023 -0.434 1 87.25 39 MET B O 1
ATOM 2364 N N . ALA B 1 40 ? 16.406 7.453 -1.658 1 81.81 40 ALA B N 1
ATOM 2365 C CA . ALA B 1 40 ? 16.828 8.273 -2.793 1 81.81 40 ALA B CA 1
ATOM 2366 C C . ALA B 1 40 ? 16.859 9.75 -2.422 1 81.81 40 ALA B C 1
ATOM 2368 O O . ALA B 1 40 ? 17.797 10.469 -2.789 1 81.81 40 ALA B O 1
ATOM 2369 N N . ALA B 1 41 ? 15.867 10.227 -1.73 1 87.5 41 ALA B N 1
ATOM 2370 C CA . ALA B 1 41 ? 15.805 11.625 -1.302 1 87.5 41 ALA B CA 1
ATOM 2371 C C . ALA B 1 41 ? 16.938 11.953 -0.341 1 87.5 41 ALA B C 1
ATOM 2373 O O . ALA B 1 41 ? 17.516 13.039 -0.404 1 87.5 41 ALA B O 1
ATOM 2374 N N . LEU B 1 42 ? 17.234 11.039 0.573 1 92.31 42 LEU B N 1
ATOM 2375 C CA . LEU B 1 42 ? 18.312 11.234 1.525 1 92.31 42 LEU B CA 1
ATOM 2376 C C . LEU B 1 42 ? 19.656 11.383 0.803 1 92.31 42 LEU B C 1
ATOM 2378 O O . LEU B 1 42 ? 20.453 12.266 1.137 1 92.31 42 LEU B O 1
ATOM 2382 N N . LYS B 1 43 ? 19.828 10.469 -0.13 1 86.88 43 LYS B N 1
ATOM 2383 C CA . LYS B 1 43 ? 21.078 10.477 -0.889 1 86.88 43 LYS B CA 1
ATOM 2384 C C . LYS B 1 43 ? 21.203 11.75 -1.724 1 86.88 43 LYS B C 1
ATOM 2386 O O . LYS B 1 43 ? 22.281 12.344 -1.793 1 86.88 43 LYS B O 1
ATOM 2391 N N . LYS B 1 44 ? 20.141 12.094 -2.377 1 83.81 44 LYS B N 1
ATOM 2392 C CA . LYS B 1 44 ? 20.125 13.266 -3.252 1 83.81 44 LYS B CA 1
ATOM 2393 C C . LYS B 1 44 ? 20.578 14.516 -2.51 1 83.81 44 LYS B C 1
ATOM 2395 O O . LYS B 1 44 ? 21.312 15.344 -3.064 1 83.81 44 LYS B O 1
ATOM 2400 N N . ASP B 1 45 ? 20.188 14.648 -1.245 1 89.5 45 ASP B N 1
ATOM 2401 C CA . ASP B 1 45 ? 20.453 15.883 -0.512 1 89.5 45 ASP B CA 1
ATOM 2402 C C . ASP B 1 45 ? 21.469 15.648 0.61 1 89.5 45 ASP B C 1
ATOM 2404 O O . ASP B 1 45 ? 21.672 16.516 1.462 1 89.5 45 ASP B O 1
ATOM 2408 N N . ASN B 1 46 ? 22.078 14.492 0.625 1 93.81 46 ASN B N 1
ATOM 2409 C CA . ASN B 1 46 ? 23.047 14.117 1.643 1 93.81 46 ASN B CA 1
ATOM 2410 C C . ASN B 1 46 ? 22.516 14.352 3.051 1 93.81 46 ASN B C 1
ATOM 2412 O O . ASN B 1 46 ? 23.125 15.062 3.848 1 93.81 46 ASN B O 1
ATOM 2416 N N . LEU B 1 47 ? 21.391 13.812 3.334 1 95.38 47 LEU B N 1
ATOM 2417 C CA . LEU B 1 47 ? 20.719 13.961 4.617 1 95.38 47 LEU B CA 1
ATOM 2418 C C . LEU B 1 47 ? 20.953 12.742 5.5 1 95.38 47 LEU B C 1
ATOM 2420 O O . LEU B 1 47 ? 21.172 11.633 4.996 1 95.38 47 LEU B O 1
ATOM 2424 N N . LYS B 1 48 ? 20.953 12.945 6.777 1 97.56 48 LYS B N 1
ATOM 2425 C CA . LYS B 1 48 ? 21 11.883 7.773 1 97.56 48 LYS B CA 1
ATOM 2426 C C . LYS B 1 48 ? 19.641 11.688 8.445 1 97.56 48 LYS B C 1
ATOM 2428 O O . LYS B 1 48 ? 19.172 12.562 9.172 1 97.56 48 LYS B O 1
ATOM 2433 N N . LEU B 1 49 ? 19.094 10.602 8.227 1 97.75 49 LEU B N 1
ATOM 2434 C CA . LEU B 1 49 ? 17.812 10.281 8.828 1 97.75 49 LEU B CA 1
ATOM 2435 C C . LEU B 1 49 ? 17.984 9.797 10.266 1 97.75 49 LEU B C 1
ATOM 2437 O O . LEU B 1 49 ? 18.703 8.836 10.516 1 97.75 49 LEU B O 1
ATOM 2441 N N . THR B 1 50 ? 17.25 10.461 11.156 1 98.06 50 THR B N 1
ATOM 2442 C CA . THR B 1 50 ? 17.453 10.117 12.562 1 98.06 50 THR B CA 1
ATOM 2443 C C . THR B 1 50 ? 16.156 9.648 13.203 1 98.06 50 THR B C 1
ATOM 2445 O O . THR B 1 50 ? 16.172 8.945 14.211 1 98.06 50 THR B O 1
ATOM 2448 N N . ARG B 1 51 ? 15.031 10.055 12.625 1 98.06 51 ARG B N 1
ATOM 2449 C CA . ARG B 1 51 ? 13.742 9.742 13.234 1 98.06 51 ARG B CA 1
ATOM 2450 C C . ARG B 1 51 ? 12.703 9.398 12.164 1 98.06 51 ARG B C 1
ATOM 2452 O O . ARG B 1 51 ? 12.688 10.008 11.094 1 98.06 51 ARG B O 1
ATOM 2459 N N . ILE B 1 52 ? 11.93 8.43 12.5 1 98.56 52 ILE B N 1
ATOM 2460 C CA . ILE B 1 52 ? 10.672 8.18 11.805 1 98.56 52 ILE B CA 1
ATOM 2461 C C . ILE B 1 52 ? 9.5 8.641 12.672 1 98.56 52 ILE B C 1
ATOM 2463 O O . ILE B 1 52 ? 9.414 8.281 13.852 1 98.56 52 ILE B O 1
ATOM 2467 N N . LEU B 1 53 ? 8.68 9.516 12.102 1 98.81 53 LEU B N 1
ATOM 2468 C CA . LEU B 1 53 ? 7.457 9.984 12.758 1 98.81 53 LEU B CA 1
ATOM 2469 C C . LEU B 1 53 ? 6.223 9.383 12.094 1 98.81 53 LEU B C 1
ATOM 2471 O O . LEU B 1 53 ? 5.848 9.781 10.992 1 98.81 53 LEU B O 1
ATOM 2475 N N . THR B 1 54 ? 5.578 8.453 12.773 1 98.62 54 THR B N 1
ATOM 2476 C CA . THR B 1 54 ? 4.438 7.738 12.211 1 98.62 54 THR B CA 1
ATOM 2477 C C . THR B 1 54 ? 3.137 8.203 12.859 1 98.62 54 THR B C 1
ATOM 2479 O O . THR B 1 54 ? 2.93 8.016 14.055 1 98.62 54 THR B O 1
ATOM 2482 N N . THR B 1 55 ? 2.326 8.727 12.062 1 98.62 55 THR B N 1
ATOM 2483 C CA . THR B 1 55 ? 1.104 9.32 12.586 1 98.62 55 THR B CA 1
ATOM 2484 C C . THR B 1 55 ? 0.192 8.242 13.18 1 98.62 55 THR B C 1
ATOM 2486 O O . THR B 1 55 ? -0.439 8.461 14.211 1 98.62 55 THR B O 1
ATOM 2489 N N . HIS B 1 56 ? 0.123 7.105 12.414 1 95.12 56 HIS B N 1
ATOM 2490 C CA . HIS B 1 56 ? -0.702 6.02 12.93 1 95.12 56 HIS B CA 1
ATOM 2491 C C . HIS B 1 56 ? -0.337 4.691 12.273 1 95.12 56 HIS B C 1
ATOM 2493 O O . HIS B 1 56 ? 0.491 4.652 11.359 1 95.12 56 HIS B O 1
ATOM 2499 N N . HIS B 1 57 ? -0.938 3.635 12.742 1 88.44 57 HIS B N 1
ATOM 2500 C CA . HIS B 1 57 ? -0.423 2.289 12.523 1 88.44 57 HIS B CA 1
ATOM 2501 C C . HIS B 1 57 ? -0.829 1.762 11.148 1 88.44 57 HIS B C 1
ATOM 2503 O O . HIS B 1 57 ? -0.357 0.707 10.719 1 88.44 57 HIS B O 1
ATOM 2509 N N . HIS B 1 58 ? -1.703 2.432 10.414 1 81.31 58 HIS B N 1
ATOM 2510 C CA . HIS B 1 58 ? -2.098 1.895 9.117 1 81.31 58 HIS B CA 1
ATOM 2511 C C . HIS B 1 58 ? -0.887 1.711 8.203 1 81.31 58 HIS B C 1
ATOM 2513 O O . HIS B 1 58 ? 0.021 2.547 8.195 1 81.31 58 HIS B O 1
ATOM 2519 N N . TRP B 1 59 ? -0.972 0.754 7.41 1 74 59 TRP B N 1
ATOM 2520 C CA . TRP B 1 59 ? 0.167 0.3 6.617 1 74 59 TRP B CA 1
ATOM 2521 C C . TRP B 1 59 ? 0.621 1.384 5.645 1 74 59 TRP B C 1
ATOM 2523 O O . TRP B 1 59 ? 1.815 1.519 5.371 1 74 59 TRP B O 1
ATOM 2533 N N . ASP B 1 60 ? -0.288 2.066 5.121 1 80.44 60 ASP B N 1
ATOM 2534 C CA . ASP B 1 60 ? 0.077 3.061 4.117 1 80.44 60 ASP B CA 1
ATOM 2535 C C . ASP B 1 60 ? 0.628 4.324 4.77 1 80.44 60 ASP B C 1
ATOM 2537 O O . ASP B 1 60 ? 0.892 5.32 4.09 1 80.44 60 ASP B O 1
ATOM 2541 N N . HIS B 1 61 ? 0.893 4.297 6.047 1 90.75 61 HIS B N 1
ATOM 2542 C CA . HIS B 1 61 ? 1.577 5.355 6.777 1 90.75 61 HIS B CA 1
ATOM 2543 C C . HIS B 1 61 ? 2.76 4.809 7.566 1 90.75 61 HIS B C 1
ATOM 2545 O O . HIS B 1 61 ? 3.627 5.566 8.008 1 90.75 61 HIS B O 1
ATOM 2551 N N . ALA B 1 62 ? 2.773 3.488 7.715 1 88.94 62 ALA B N 1
ATOM 2552 C CA . ALA B 1 62 ? 3.748 2.893 8.625 1 88.94 62 ALA B CA 1
ATOM 2553 C C . ALA B 1 62 ? 4.535 1.783 7.934 1 88.94 62 ALA B C 1
ATOM 2555 O O . ALA B 1 62 ? 5.543 1.306 8.461 1 88.94 62 ALA B O 1
ATOM 2556 N N . GLY B 1 63 ? 4.145 1.423 6.801 1 83.31 63 GLY B N 1
ATOM 2557 C CA . GLY B 1 63 ? 4.598 0.188 6.176 1 83.31 63 GLY B CA 1
ATOM 2558 C C . GLY B 1 63 ? 6.066 0.211 5.801 1 83.31 63 GLY B C 1
ATOM 2559 O O . GLY B 1 63 ? 6.668 -0.838 5.566 1 83.31 63 GLY B O 1
ATOM 2560 N N . GLY B 1 64 ? 6.699 1.354 5.758 1 83.81 64 GLY B N 1
ATOM 2561 C CA . GLY B 1 64 ? 8.102 1.471 5.391 1 83.81 64 GLY B CA 1
ATOM 2562 C C . GLY B 1 64 ? 9.039 1.467 6.582 1 83.81 64 GLY B C 1
ATOM 2563 O O . GLY B 1 64 ? 10.258 1.423 6.422 1 83.81 64 GLY B O 1
ATOM 2564 N N . ASN B 1 65 ? 8.492 1.414 7.781 1 91 65 ASN B N 1
ATOM 2565 C CA . ASN B 1 65 ? 9.297 1.609 8.984 1 91 65 ASN B CA 1
ATOM 2566 C C . ASN B 1 65 ? 10.352 0.524 9.141 1 91 65 ASN B C 1
ATOM 2568 O O . ASN B 1 65 ? 11.531 0.825 9.328 1 91 65 ASN B O 1
ATOM 2572 N N . LYS B 1 66 ? 9.945 -0.696 9.031 1 84.12 66 LYS B N 1
ATOM 2573 C CA . LYS B 1 66 ? 10.844 -1.821 9.266 1 84.12 66 LYS B CA 1
ATOM 2574 C C . LYS B 1 66 ? 12 -1.821 8.273 1 84.12 66 LYS B C 1
ATOM 2576 O O . LYS B 1 66 ? 13.164 -2.002 8.656 1 84.12 66 LYS B O 1
ATOM 2581 N N . GLU B 1 67 ? 11.633 -1.627 7.074 1 80.44 67 GLU B N 1
ATOM 2582 C CA . GLU B 1 67 ? 12.664 -1.635 6.043 1 80.44 67 GLU B CA 1
ATOM 2583 C C . GLU B 1 67 ? 13.648 -0.479 6.234 1 80.44 67 GLU B C 1
ATOM 2585 O O . GLU B 1 67 ? 14.852 -0.643 6.043 1 80.44 67 GLU B O 1
ATOM 2590 N N . LEU B 1 68 ? 13.219 0.659 6.559 1 89.56 68 LEU B N 1
ATOM 2591 C CA . LEU B 1 68 ? 14.102 1.794 6.789 1 89.56 68 LEU B CA 1
ATOM 2592 C C . LEU B 1 68 ? 15.031 1.53 7.973 1 89.56 68 LEU B C 1
ATOM 2594 O O . LEU B 1 68 ? 16.203 1.897 7.941 1 89.56 68 LEU B O 1
ATOM 2598 N N . LEU B 1 69 ? 14.453 0.975 8.984 1 88.81 69 LEU B N 1
ATOM 2599 C CA . LEU B 1 69 ? 15.266 0.614 10.141 1 88.81 69 LEU B CA 1
ATOM 2600 C C . LEU B 1 69 ? 16.406 -0.313 9.727 1 88.81 69 LEU B C 1
ATOM 2602 O O . LEU B 1 69 ? 17.531 -0.162 10.195 1 88.81 69 LEU B O 1
ATOM 2606 N N . LYS B 1 70 ? 16.062 -1.264 8.898 1 81.69 70 LYS B N 1
ATOM 2607 C CA . LYS B 1 70 ? 17.078 -2.203 8.406 1 81.69 70 LYS B CA 1
ATOM 2608 C C . LYS B 1 70 ? 18.141 -1.488 7.586 1 81.69 70 LYS B C 1
ATOM 2610 O O . LYS B 1 70 ? 19.328 -1.789 7.711 1 81.69 70 LYS B O 1
ATOM 2615 N N . LEU B 1 71 ? 17.75 -0.594 6.781 1 81.81 71 LEU B N 1
ATOM 2616 C CA . LEU B 1 71 ? 18.641 0.072 5.84 1 81.81 71 LEU B CA 1
ATOM 2617 C C . LEU B 1 71 ? 19.531 1.094 6.551 1 81.81 71 LEU B C 1
ATOM 2619 O O . LEU B 1 71 ? 20.688 1.28 6.188 1 81.81 71 LEU B O 1
ATOM 2623 N N . ILE B 1 72 ? 19 1.762 7.527 1 89.12 72 ILE B N 1
ATOM 2624 C CA . ILE B 1 72 ? 19.688 2.889 8.156 1 89.12 72 ILE B CA 1
ATOM 2625 C C . ILE B 1 72 ? 20.453 2.404 9.391 1 89.12 72 ILE B C 1
ATOM 2627 O O . ILE B 1 72 ? 21.594 2.82 9.617 1 89.12 72 ILE B O 1
ATOM 2631 N N . GLY B 1 73 ? 19.766 1.521 10.211 1 88.81 73 GLY B N 1
ATOM 2632 C CA . GLY B 1 73 ? 20.438 0.984 11.383 1 88.81 73 GLY B CA 1
ATOM 2633 C C . GLY B 1 73 ? 19.641 1.184 12.664 1 88.81 73 GLY B C 1
ATOM 2634 O O . GLY B 1 73 ? 18.625 1.877 12.672 1 88.81 73 GLY B O 1
ATOM 2635 N N . PRO B 1 74 ? 20.172 0.69 13.773 1 88.88 74 PRO B N 1
ATOM 2636 C CA . PRO B 1 74 ? 19.422 0.587 15.031 1 88.88 74 PRO B CA 1
ATOM 2637 C C . PRO B 1 74 ? 19.297 1.927 15.75 1 88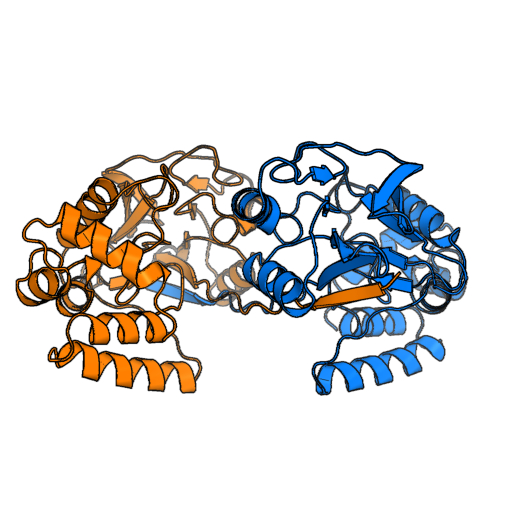.88 74 PRO B C 1
ATOM 2639 O O . PRO B 1 74 ? 18.5 2.057 16.672 1 88.88 74 PRO B O 1
ATOM 2642 N N . ASN B 1 75 ? 20 2.873 15.367 1 94.12 75 ASN B N 1
ATOM 2643 C CA . ASN B 1 75 ? 19.922 4.176 16.016 1 94.12 75 ASN B CA 1
ATOM 2644 C C . ASN B 1 75 ? 18.734 4.984 15.516 1 94.12 75 ASN B C 1
ATOM 2646 O O . ASN B 1 75 ? 18.375 6.008 16.109 1 94.12 75 ASN B O 1
ATOM 2650 N N . LEU B 1 76 ? 18.188 4.512 14.484 1 96.81 76 LEU B N 1
ATOM 2651 C CA . LEU B 1 76 ? 16.984 5.16 13.969 1 96.81 76 LEU B CA 1
ATOM 2652 C C . LEU B 1 76 ? 15.805 4.934 14.898 1 96.81 76 LEU B C 1
ATOM 2654 O O . LEU B 1 76 ? 15.492 3.793 15.242 1 96.81 76 LEU B O 1
ATOM 2658 N N . GLN B 1 77 ? 15.188 6.035 15.312 1 98 77 GLN B N 1
ATOM 2659 C CA . GLN B 1 77 ? 14.047 5.93 16.219 1 98 77 GLN B CA 1
ATOM 2660 C C . GLN B 1 77 ? 12.734 6.027 15.453 1 98 77 GLN B C 1
ATOM 2662 O O . GLN B 1 77 ? 12.594 6.848 14.547 1 98 77 GLN B O 1
ATOM 2667 N N . VAL B 1 78 ? 11.812 5.176 15.828 1 98.19 78 VAL B N 1
ATOM 2668 C CA . VAL B 1 78 ? 10.469 5.191 15.258 1 98.19 78 VAL B CA 1
ATOM 2669 C C . VAL B 1 78 ? 9.469 5.664 16.312 1 98.19 78 VAL B C 1
ATOM 2671 O O . VAL B 1 78 ? 9.195 4.949 17.281 1 98.19 78 VAL B O 1
ATOM 2674 N N . HIS B 1 79 ? 8.945 6.852 16.094 1 98.62 79 HIS B N 1
ATOM 2675 C CA . HIS B 1 79 ? 7.988 7.453 17.016 1 98.62 79 HIS B CA 1
ATOM 2676 C C . HIS B 1 79 ? 6.555 7.215 16.547 1 98.62 79 HIS B C 1
ATOM 2678 O O . HIS B 1 79 ? 6.266 7.293 15.352 1 98.62 79 HIS B O 1
ATOM 2684 N N . GLY B 1 80 ? 5.641 6.918 17.453 1 98.44 80 GLY B N 1
ATOM 2685 C CA . GLY B 1 80 ? 4.227 6.73 17.172 1 98.44 80 GLY B CA 1
ATOM 2686 C C . GLY B 1 80 ? 3.371 6.762 18.438 1 98.44 80 GLY B C 1
ATOM 2687 O O . GLY B 1 80 ? 3.895 6.863 19.547 1 98.44 80 GLY B O 1
ATOM 2688 N N . GLY B 1 81 ? 2.125 6.688 18.281 1 98.06 81 GLY B N 1
ATOM 2689 C CA . GLY B 1 81 ? 1.223 6.93 19.406 1 98.06 81 GLY B CA 1
ATOM 2690 C C . GLY B 1 81 ? 0.787 5.656 20.109 1 98.06 81 GLY B C 1
ATOM 2691 O O . GLY B 1 81 ? 0.234 5.703 21.203 1 98.06 81 GLY B O 1
ATOM 2692 N N . ASP B 1 82 ? 1.007 4.484 19.406 1 92.94 82 ASP B N 1
ATOM 2693 C CA . ASP B 1 82 ? 0.636 3.236 20.062 1 92.94 82 ASP B CA 1
ATOM 2694 C C . ASP B 1 82 ? 1.43 2.059 19.5 1 92.94 82 ASP B C 1
ATOM 2696 O O . ASP B 1 82 ? 2.176 2.213 18.531 1 92.94 82 ASP B O 1
ATOM 2700 N N . ASP B 1 83 ? 1.289 0.887 20.125 1 90.62 83 ASP B N 1
ATOM 2701 C CA . ASP B 1 83 ? 2.182 -0.242 19.875 1 90.62 83 ASP B CA 1
ATOM 2702 C C . ASP B 1 83 ? 1.813 -0.966 18.578 1 90.62 83 ASP B C 1
ATOM 2704 O O . ASP B 1 83 ? 2.5 -1.905 18.172 1 90.62 83 ASP B O 1
ATOM 2708 N N . ARG B 1 84 ? 0.79 -0.453 17.906 1 87.62 84 ARG B N 1
ATOM 2709 C CA . ARG B 1 84 ? 0.424 -1.065 16.625 1 87.62 84 ARG B CA 1
ATOM 2710 C C . ARG B 1 84 ? 1.258 -0.495 15.484 1 87.62 84 ARG B C 1
ATOM 2712 O O . ARG B 1 84 ? 1.282 -1.056 14.383 1 87.62 84 ARG B O 1
ATOM 2719 N N . VAL B 1 85 ? 1.935 0.539 15.82 1 92.62 85 VAL B N 1
ATOM 2720 C CA . VAL B 1 85 ? 2.799 1.152 14.812 1 92.62 85 VAL B CA 1
ATOM 2721 C C . VAL B 1 85 ? 3.961 0.218 14.492 1 92.62 85 VAL B C 1
ATOM 2723 O O . VAL B 1 85 ? 4.699 -0.2 15.391 1 92.62 85 VAL B O 1
ATOM 2726 N N . GLU B 1 86 ? 4.117 -0.009 13.219 1 85.94 86 GLU B N 1
ATOM 2727 C CA . GLU B 1 86 ? 5.152 -0.933 12.766 1 85.94 86 GLU B CA 1
ATOM 2728 C C . GLU B 1 86 ? 6.535 -0.47 13.219 1 85.94 86 GLU B C 1
ATOM 2730 O O . GLU B 1 86 ? 6.914 0.682 13 1 85.94 86 GLU B O 1
ATOM 2735 N N . ALA B 1 87 ? 7.32 -1.353 13.914 1 89.75 87 ALA B N 1
ATOM 2736 C CA . ALA B 1 87 ? 8.719 -1.158 14.289 1 89.75 87 ALA B CA 1
ATOM 2737 C C . ALA B 1 87 ? 8.867 -0.004 15.273 1 89.75 87 ALA B C 1
ATOM 2739 O O . ALA B 1 87 ? 9.891 0.678 15.297 1 89.75 87 ALA B O 1
ATOM 2740 N N . LEU B 1 88 ? 7.824 0.2 16.094 1 95 88 LEU B N 1
ATOM 2741 C CA . LEU B 1 88 ? 7.836 1.279 17.078 1 95 88 LEU B CA 1
ATOM 2742 C C . LEU B 1 88 ? 8.992 1.109 18.047 1 95 88 LEU B C 1
ATOM 2744 O O . LEU B 1 88 ? 9.195 0.02 18.594 1 95 88 LEU B O 1
ATOM 2748 N N . THR B 1 89 ? 9.727 2.213 18.234 1 96.81 89 THR B N 1
ATOM 2749 C CA . THR B 1 89 ? 10.797 2.164 19.234 1 96.81 89 THR B CA 1
ATOM 2750 C C . THR B 1 89 ? 10.555 3.193 20.344 1 96.81 89 THR B C 1
ATOM 2752 O O . THR B 1 89 ? 11.109 3.08 21.438 1 96.81 89 THR B O 1
ATOM 2755 N N . LYS B 1 90 ? 9.742 4.266 20.109 1 98 90 LYS B N 1
ATOM 2756 C CA . LYS B 1 90 ? 9.422 5.32 21.062 1 98 90 LYS B CA 1
ATOM 2757 C C . LYS B 1 90 ? 7.949 5.711 20.984 1 98 90 LYS B C 1
ATOM 2759 O O . LYS B 1 90 ? 7.543 6.43 20.062 1 98 90 LYS B O 1
ATOM 2764 N N . GLN B 1 91 ? 7.27 5.352 21.984 1 98.12 91 GLN B N 1
ATOM 2765 C CA . GLN B 1 91 ? 5.883 5.805 22.047 1 98.12 91 GLN B CA 1
ATOM 2766 C C . GLN B 1 91 ? 5.801 7.25 22.531 1 98.12 91 GLN B C 1
ATOM 2768 O O . GLN B 1 91 ? 6.5 7.637 23.484 1 98.12 91 GLN B O 1
ATOM 2773 N N . VAL B 1 92 ? 5.016 8.055 21.906 1 98.56 92 VAL B N 1
ATOM 2774 C CA . VAL B 1 92 ? 4.91 9.469 22.25 1 98.56 92 VAL B CA 1
ATOM 2775 C C . VAL B 1 92 ? 3.48 9.789 22.672 1 98.56 92 VAL B C 1
ATOM 2777 O O . VAL B 1 92 ? 2.543 9.078 22.312 1 98.56 92 VAL B O 1
ATOM 2780 N N . HIS B 1 93 ? 3.389 10.867 23.438 1 98.06 93 HIS B N 1
ATOM 2781 C CA . HIS B 1 93 ? 2.113 11.336 23.969 1 98.06 93 HIS B CA 1
ATOM 2782 C C . HIS B 1 93 ? 1.895 12.812 23.656 1 98.06 93 HIS B C 1
ATOM 2784 O O . HIS B 1 93 ? 2.812 13.5 23.203 1 98.06 93 HIS B O 1
ATOM 2790 N N . HIS B 1 94 ? 0.697 13.203 24 1 98.56 94 HIS B N 1
ATOM 2791 C CA . HIS B 1 94 ? 0.335 14.594 23.766 1 98.56 94 HIS B CA 1
ATOM 2792 C C . HIS B 1 94 ? 1.312 15.539 24.438 1 98.56 94 HIS B C 1
ATOM 2794 O O . HIS B 1 94 ? 1.629 15.367 25.625 1 98.56 94 HIS B O 1
ATOM 2800 N N . ASN B 1 95 ? 1.829 16.391 23.688 1 98.44 95 ASN B N 1
ATOM 2801 C CA . ASN B 1 95 ? 2.688 17.484 24.125 1 98.44 95 ASN B CA 1
ATOM 2802 C C . ASN B 1 95 ? 4.125 17.016 24.344 1 98.44 95 ASN B C 1
ATOM 2804 O O . ASN B 1 95 ? 4.98 17.797 24.766 1 98.44 95 ASN B O 1
ATOM 2808 N N . ASP B 1 96 ? 4.391 15.742 24.078 1 98.56 96 ASP B N 1
ATOM 2809 C CA . ASP B 1 96 ? 5.797 15.359 24 1 98.56 96 ASP B CA 1
ATOM 2810 C C . ASP B 1 96 ? 6.523 16.156 22.922 1 98.56 96 ASP B C 1
ATOM 2812 O O . ASP B 1 96 ? 5.918 16.562 21.922 1 98.56 96 ASP B O 1
ATOM 2816 N N . GLU B 1 97 ? 7.789 16.406 23.188 1 98.5 97 GLU B N 1
ATOM 2817 C CA . GLU B 1 97 ? 8.609 17.109 22.203 1 98.5 97 GLU B CA 1
ATOM 2818 C C . GLU B 1 97 ? 9.867 16.312 21.859 1 98.5 97 GLU B C 1
ATOM 2820 O O . GLU B 1 97 ? 10.398 15.594 22.703 1 98.5 97 GLU B O 1
ATOM 2825 N N . LEU B 1 98 ? 10.273 16.391 20.625 1 97.75 98 LEU B N 1
ATOM 2826 C CA . LEU B 1 98 ? 11.547 15.836 20.188 1 97.75 98 LEU B CA 1
ATOM 2827 C C . LEU B 1 98 ? 12.258 16.797 19.234 1 97.75 98 LEU B C 1
ATOM 2829 O O . LEU B 1 98 ? 11.656 17.75 18.766 1 97.75 98 LEU B O 1
ATOM 2833 N N . LYS B 1 99 ? 13.539 16.531 19.047 1 98 99 LYS B N 1
ATOM 2834 C CA . LYS B 1 99 ? 14.352 17.391 18.203 1 98 99 LYS B CA 1
ATOM 2835 C C . LYS B 1 99 ? 14.758 16.688 16.906 1 98 99 LYS B C 1
ATOM 2837 O O . LYS B 1 99 ? 14.977 15.469 16.906 1 98 99 LYS B O 1
ATOM 2842 N N . VAL B 1 100 ? 14.812 17.375 15.906 1 97.69 100 VAL B N 1
ATOM 2843 C CA . VAL B 1 100 ? 15.469 16.984 14.664 1 97.69 100 VAL B CA 1
ATOM 2844 C C . VAL B 1 100 ? 16.641 17.938 14.383 1 97.69 100 VAL B C 1
ATOM 2846 O O . VAL B 1 100 ? 16.438 19.109 14.094 1 97.69 100 VAL B O 1
ATOM 2849 N N . GLY B 1 101 ? 17.781 17.391 14.438 1 96.94 101 GLY B N 1
ATOM 2850 C CA . GLY B 1 101 ? 18.922 18.297 14.453 1 96.94 101 GLY B CA 1
ATOM 2851 C C . GLY B 1 101 ? 18.922 19.219 15.648 1 96.9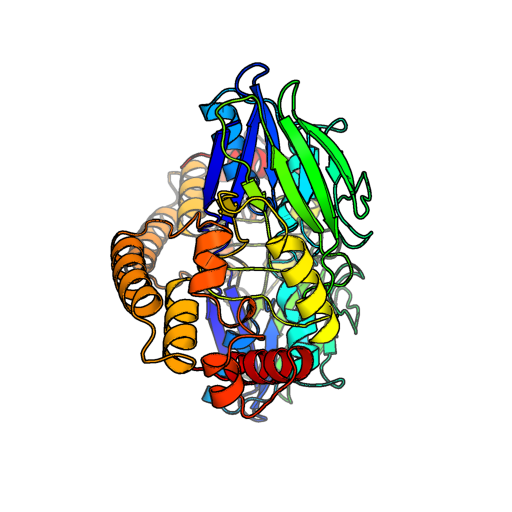4 101 GLY B C 1
ATOM 2852 O O . GLY B 1 101 ? 18.578 18.812 16.766 1 96.94 101 GLY B O 1
ATOM 2853 N N . ASN B 1 102 ? 19.422 20.438 15.391 1 96 102 ASN B N 1
ATOM 2854 C CA . ASN B 1 102 ? 19.562 21.391 16.484 1 96 102 ASN B CA 1
ATOM 2855 C C . ASN B 1 102 ? 18.484 22.469 16.422 1 96 102 ASN B C 1
ATOM 2857 O O . ASN B 1 102 ? 18.203 23.125 17.422 1 96 102 ASN B O 1
ATOM 2861 N N . GLY B 1 103 ? 17.922 22.578 15.305 1 96.44 103 GLY B N 1
ATOM 2862 C CA . GLY B 1 103 ? 17.109 23.766 15.109 1 96.44 103 GLY B CA 1
ATOM 2863 C C . GLY B 1 103 ? 15.633 23.469 14.922 1 96.44 103 GLY B C 1
ATOM 2864 O O . GLY B 1 103 ? 14.812 24.375 14.828 1 96.44 103 GLY B O 1
ATOM 2865 N N . VAL B 1 104 ? 15.242 22.234 14.859 1 97.69 104 VAL B N 1
ATOM 2866 C CA . VAL B 1 104 ? 13.844 21.875 14.609 1 97.69 104 VAL B CA 1
ATOM 2867 C C . VAL B 1 104 ? 13.273 21.156 15.828 1 97.69 104 VAL B C 1
ATOM 2869 O O . VAL B 1 104 ? 13.891 20.234 16.375 1 97.69 104 VAL B O 1
ATOM 2872 N N . THR B 1 105 ? 12.156 21.672 16.281 1 98.56 105 THR B N 1
ATOM 2873 C CA . THR B 1 105 ? 11.414 21.031 17.359 1 98.56 105 THR B CA 1
ATOM 2874 C C . THR B 1 105 ? 10.086 20.469 16.844 1 98.56 105 THR B C 1
ATOM 2876 O O . THR B 1 105 ? 9.367 21.141 16.109 1 98.56 105 THR B O 1
ATOM 2879 N N . VAL B 1 106 ? 9.844 19.234 17.219 1 98.75 106 VAL B N 1
ATOM 2880 C CA . VAL B 1 106 ? 8.586 18.594 16.844 1 98.75 106 VAL B CA 1
ATOM 2881 C C . VAL B 1 106 ? 7.762 18.312 18.094 1 98.75 106 VAL B C 1
ATOM 2883 O O . VAL B 1 106 ? 8.219 17.625 19.016 1 98.75 106 VAL B O 1
ATOM 2886 N N . LYS B 1 107 ? 6.664 18.906 18.141 1 98.88 107 LYS B N 1
ATOM 2887 C CA . LYS B 1 107 ? 5.703 18.641 19.219 1 98.88 107 LYS B CA 1
ATOM 2888 C C . LYS B 1 107 ? 4.664 17.609 18.766 1 98.88 107 LYS B C 1
ATOM 2890 O O . LYS B 1 107 ? 4.109 17.719 17.672 1 98.88 107 LYS B O 1
ATOM 2895 N N . CYS B 1 108 ? 4.41 16.656 19.625 1 98.88 108 CYS B N 1
ATOM 2896 C CA . CYS B 1 108 ? 3.424 15.617 19.359 1 98.88 108 CYS B CA 1
ATOM 2897 C C . CYS B 1 108 ? 2.037 16.047 19.828 1 98.88 108 CYS B C 1
ATOM 2899 O O . CYS B 1 108 ? 1.87 16.484 20.969 1 98.88 108 CYS B O 1
ATOM 2901 N N . LEU B 1 109 ? 1.086 15.977 18.938 1 98.88 109 LEU B N 1
ATOM 2902 C CA . LEU B 1 109 ? -0.306 16.281 19.266 1 98.88 109 LEU B CA 1
ATOM 2903 C C . LEU B 1 109 ? -1.178 15.039 19.125 1 98.88 109 LEU B C 1
ATOM 2905 O O . LEU B 1 109 ? -1.36 14.523 18.016 1 98.88 109 LEU B O 1
ATOM 2909 N N . HIS B 1 110 ? -1.633 14.555 20.203 1 98.75 110 HIS B N 1
ATOM 2910 C CA . HIS B 1 110 ? -2.496 13.383 20.203 1 98.75 110 HIS B CA 1
ATOM 2911 C C . HIS B 1 110 ? -3.891 13.727 19.688 1 98.75 110 HIS B C 1
ATOM 2913 O O . HIS B 1 110 ? -4.609 14.508 20.312 1 98.75 110 HIS B O 1
ATOM 2919 N N . THR B 1 111 ? -4.262 13.148 18.594 1 98.62 111 THR B N 1
ATOM 2920 C CA . THR B 1 111 ? -5.52 13.422 17.906 1 98.62 111 THR B CA 1
ATOM 2921 C C . THR B 1 111 ? -6.246 12.125 17.562 1 98.62 111 THR B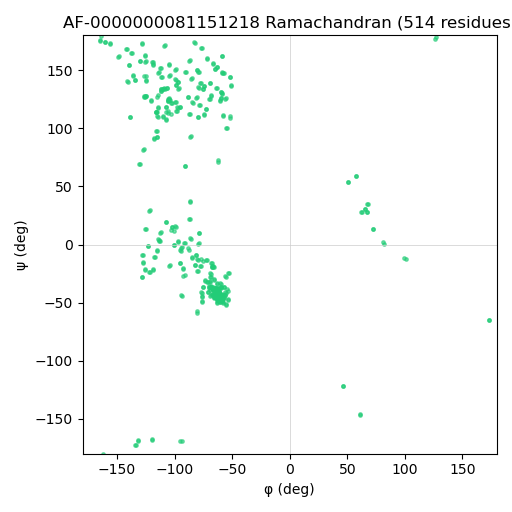 C 1
ATOM 2923 O O . THR B 1 111 ? -6.449 11.805 16.391 1 98.62 111 THR B O 1
ATOM 2926 N N . PRO B 1 112 ? -6.754 11.422 18.578 1 97.94 112 PRO B N 1
ATOM 2927 C CA . PRO B 1 112 ? -7.438 10.148 18.328 1 97.94 112 PRO B CA 1
ATOM 2928 C C . PRO B 1 112 ? -8.773 10.328 17.609 1 97.94 112 PRO B C 1
ATOM 2930 O O . PRO B 1 112 ? -9.484 11.305 17.844 1 97.94 112 PRO B O 1
ATOM 2933 N N . CYS B 1 113 ? -9.094 9.477 16.641 1 95.88 113 CYS B N 1
ATOM 2934 C CA . CYS B 1 113 ? -10.375 9.344 15.961 1 95.88 113 CYS B CA 1
ATOM 2935 C C . CYS B 1 113 ? -10.281 8.359 14.797 1 95.88 113 CYS B C 1
ATOM 2937 O O . CYS B 1 113 ? -10.875 7.281 14.844 1 95.88 113 CYS B O 1
ATOM 2939 N N . HIS B 1 114 ? -9.414 8.836 13.773 1 92.38 114 HIS B N 1
ATOM 2940 C CA . HIS B 1 114 ? -9.164 7.887 12.703 1 92.38 114 HIS B CA 1
ATOM 2941 C C . HIS B 1 114 ? -8.625 6.566 13.25 1 92.38 114 HIS B C 1
ATOM 2943 O O . HIS B 1 114 ? -9.117 5.496 12.898 1 92.38 114 HIS B O 1
ATOM 2949 N N . THR B 1 115 ? -7.609 6.695 14.047 1 92.25 115 THR B N 1
ATOM 2950 C CA . THR B 1 115 ? -7.164 5.633 14.938 1 92.25 115 THR B CA 1
ATOM 2951 C C . THR B 1 115 ? -6.98 6.16 16.359 1 92.25 115 THR B C 1
ATOM 2953 O O . THR B 1 115 ? -6.781 7.363 16.562 1 92.25 115 THR B O 1
ATOM 2956 N N . THR B 1 116 ? -7.023 5.297 17.297 1 95.31 116 THR B N 1
ATOM 2957 C CA . THR B 1 116 ? -6.961 5.715 18.688 1 95.31 116 THR B CA 1
ATOM 2958 C C . THR B 1 116 ? -5.578 6.258 19.031 1 95.31 116 THR B C 1
ATOM 2960 O O . THR B 1 116 ? -5.438 7.094 19.938 1 95.31 116 THR B O 1
ATOM 2963 N N . GLY B 1 117 ? -4.59 5.801 18.359 1 97.25 117 GLY B N 1
ATOM 2964 C CA . GLY B 1 117 ? -3.229 6.215 18.672 1 97.25 117 GLY B CA 1
ATOM 2965 C C . GLY B 1 117 ? -2.717 7.301 17.75 1 97.25 117 GLY B C 1
ATOM 2966 O O . GLY B 1 117 ? -1.519 7.59 17.719 1 97.25 117 GLY B O 1
ATOM 2967 N N . HIS B 1 118 ? -3.582 7.934 17.016 1 98.06 118 HIS B N 1
ATOM 2968 C CA . HIS B 1 118 ? -3.162 8.891 16 1 98.06 118 HIS B CA 1
ATOM 2969 C C . HIS B 1 118 ? -2.441 10.078 16.625 1 98.06 118 HIS B C 1
ATOM 2971 O O . HIS B 1 118 ? -2.9 10.633 17.625 1 98.06 118 HIS B O 1
ATOM 2977 N N . ILE B 1 119 ? -1.334 10.461 16.047 1 98.75 119 ILE B N 1
ATOM 2978 C CA . ILE B 1 119 ? -0.523 11.602 16.453 1 98.75 119 ILE B CA 1
ATOM 2979 C C . ILE B 1 119 ? -0.301 12.539 15.266 1 98.75 119 ILE B C 1
ATOM 2981 O O . ILE B 1 119 ? 0.109 12.094 14.188 1 98.75 119 ILE B O 1
ATOM 2985 N N . CYS B 1 120 ? -0.602 13.812 15.453 1 98.88 120 CYS B N 1
ATOM 2986 C CA . CYS B 1 120 ? -0.102 14.844 14.547 1 98.88 120 CYS B CA 1
ATOM 2987 C C . CYS B 1 120 ? 1.234 15.391 15.031 1 98.88 120 CYS B C 1
ATOM 2989 O O . CYS B 1 120 ? 1.467 15.5 16.234 1 98.88 120 CYS B O 1
ATOM 2991 N N . PHE B 1 121 ? 2.105 15.812 14.078 1 98.94 121 PHE B N 1
ATOM 2992 C CA . PHE B 1 121 ? 3.428 16.328 14.414 1 98.94 121 PHE B CA 1
ATOM 2993 C C . PHE B 1 121 ? 3.559 17.797 14.016 1 98.94 121 PHE B C 1
ATOM 2995 O O . PHE B 1 121 ? 3.521 18.125 12.828 1 98.94 121 PHE B O 1
ATOM 3002 N N . TYR B 1 122 ? 3.689 18.641 15.031 1 98.88 122 TYR B N 1
ATOM 3003 C CA . TYR B 1 122 ? 3.854 20.078 14.836 1 98.88 122 TYR B CA 1
ATOM 3004 C C . TYR B 1 122 ? 5.32 20.469 14.914 1 98.88 122 TYR B C 1
ATOM 3006 O O . TYR B 1 122 ? 5.949 20.344 15.961 1 98.88 122 TYR B O 1
ATOM 3014 N N . ALA B 1 123 ? 5.824 20.938 13.812 1 98.81 123 ALA B N 1
ATOM 3015 C CA . ALA B 1 123 ? 7.25 21.25 13.727 1 98.81 123 ALA B CA 1
ATOM 3016 C C . ALA B 1 123 ? 7.488 22.75 13.656 1 98.81 123 ALA B C 1
ATOM 3018 O O . ALA B 1 123 ? 6.797 23.469 12.93 1 98.81 123 ALA B O 1
ATOM 3019 N N . THR B 1 124 ? 8.414 23.188 14.445 1 98.31 124 THR B N 1
ATOM 3020 C CA . THR B 1 124 ? 8.883 24.562 14.406 1 98.31 124 THR B CA 1
ATOM 3021 C C . THR B 1 124 ? 10.398 24.625 14.211 1 98.31 124 THR B C 1
ATOM 3023 O O . THR B 1 124 ? 11.117 23.734 14.664 1 98.31 124 THR B O 1
ATOM 3026 N N . GLY B 1 125 ? 10.844 25.547 13.445 1 96.5 125 GLY B N 1
ATOM 3027 C CA . GLY B 1 125 ? 12.258 25.734 13.164 1 96.5 125 GLY B CA 1
ATOM 3028 C C . GLY B 1 125 ? 12.773 27.094 13.594 1 96.5 125 GLY B C 1
ATOM 3029 O O . GLY B 1 125 ? 12.141 27.781 14.406 1 96.5 125 GLY B O 1
ATOM 3030 N N . PRO B 1 126 ? 13.977 27.453 13.156 1 92.38 126 PRO B N 1
ATOM 3031 C CA . PRO B 1 126 ? 14.555 28.766 13.508 1 92.38 126 PRO B CA 1
ATOM 3032 C C . PRO B 1 126 ? 13.695 29.938 13.047 1 92.38 126 PRO B C 1
ATOM 3034 O O . PRO B 1 126 ? 12.773 29.75 12.242 1 92.38 126 PRO B O 1
ATOM 3037 N N . PRO B 1 127 ? 13.984 31.062 13.648 1 90.31 127 PRO B N 1
ATOM 3038 C CA . PRO B 1 127 ? 13.227 32.25 13.227 1 90.31 127 PRO B CA 1
ATOM 3039 C C . PRO B 1 127 ? 13.227 32.438 11.711 1 90.31 127 PRO B C 1
ATOM 3041 O O . PRO B 1 127 ? 14.242 32.188 11.055 1 90.31 127 PRO B O 1
ATOM 3044 N N . GLY B 1 128 ? 12.086 32.781 11.188 1 89.62 128 GLY B N 1
ATOM 3045 C CA . GLY B 1 128 ? 11.953 33 9.758 1 89.62 128 GLY B CA 1
ATOM 3046 C C . GLY B 1 128 ? 11.359 31.812 9.016 1 89.62 128 GLY B C 1
ATOM 3047 O O . GLY B 1 128 ? 11.008 31.922 7.84 1 89.62 128 GLY B O 1
ATOM 3048 N N . THR B 1 129 ? 11.266 30.734 9.656 1 91.75 129 THR B N 1
ATOM 3049 C CA . THR B 1 129 ? 10.641 29.562 9.023 1 91.75 129 THR B CA 1
ATOM 3050 C C . THR B 1 129 ? 9.195 29.406 9.492 1 91.75 129 THR B C 1
ATOM 3052 O O . THR B 1 129 ? 8.883 29.688 10.656 1 91.75 129 THR B O 1
ATOM 3055 N N . GLU B 1 130 ? 8.328 29 8.602 1 94.56 130 GLU B N 1
ATOM 3056 C CA . GLU B 1 130 ? 6.93 28.766 8.945 1 94.56 130 GLU B CA 1
ATOM 3057 C C . GLU B 1 130 ? 6.758 27.438 9.672 1 94.56 130 GLU B C 1
ATOM 3059 O O . GLU B 1 130 ? 7.418 26.453 9.336 1 94.56 130 GLU B O 1
ATOM 3064 N N . PRO B 1 131 ? 5.938 27.484 10.664 1 98.25 131 PRO B N 1
ATOM 3065 C CA . PRO B 1 131 ? 5.641 26.188 11.305 1 98.25 131 PRO B CA 1
ATOM 3066 C C . PRO B 1 131 ? 4.867 25.25 10.391 1 98.25 131 PRO B C 1
ATOM 3068 O O . PRO B 1 131 ? 4.25 25.688 9.414 1 98.25 131 PRO B O 1
ATOM 3071 N N . ALA B 1 132 ? 4.984 23.984 10.664 1 98.69 132 ALA B N 1
ATOM 3072 C CA . ALA B 1 132 ? 4.324 22.938 9.883 1 98.69 132 ALA B CA 1
ATOM 3073 C C . ALA B 1 132 ? 3.664 21.906 10.797 1 98.69 132 ALA B C 1
ATOM 3075 O O . ALA B 1 132 ? 4.18 21.594 11.875 1 98.69 132 ALA B O 1
ATOM 3076 N N . VAL B 1 133 ? 2.523 21.469 10.367 1 98.88 133 VAL B N 1
ATOM 3077 C CA . VAL B 1 133 ? 1.897 20.359 11.078 1 98.88 133 VAL B CA 1
ATOM 3078 C C . VAL B 1 133 ? 1.595 19.219 10.102 1 98.88 133 VAL B C 1
ATOM 3080 O O . VAL B 1 133 ? 1.074 19.453 9.016 1 98.88 133 VAL B O 1
ATOM 3083 N N . PHE B 1 134 ? 2.027 18.016 10.398 1 98.88 134 PHE B N 1
ATOM 3084 C CA . PHE B 1 134 ? 1.774 16.781 9.648 1 98.88 134 PHE B CA 1
ATOM 3085 C C . PHE B 1 134 ? 0.621 16 10.258 1 98.88 134 PHE B C 1
ATOM 3087 O O . PHE B 1 134 ? 0.747 15.461 11.359 1 98.88 134 PHE B O 1
ATOM 3094 N N . THR B 1 135 ? -0.422 15.844 9.469 1 98.88 135 THR B N 1
ATOM 3095 C CA . THR B 1 135 ? -1.692 15.516 10.109 1 98.88 135 THR B CA 1
ATOM 3096 C C . THR B 1 135 ? -2.135 14.102 9.742 1 98.88 135 THR B C 1
ATOM 3098 O O . THR B 1 135 ? -3.213 13.664 10.148 1 98.88 135 THR B O 1
ATOM 3101 N N . GLY B 1 136 ? -1.274 13.422 8.969 1 97.75 136 GLY B N 1
ATOM 3102 C CA . GLY B 1 136 ? -1.698 12.078 8.602 1 97.75 136 GLY B CA 1
ATOM 3103 C C . GLY B 1 136 ? -3.137 12.016 8.133 1 97.75 136 GLY B C 1
ATOM 3104 O O . GLY B 1 136 ? -3.531 12.758 7.223 1 97.75 136 GLY B O 1
ATOM 3105 N N . ASP B 1 137 ? -3.947 11.156 8.883 1 94.38 137 ASP B N 1
ATOM 3106 C CA . ASP B 1 137 ? -5.332 10.969 8.453 1 94.38 137 ASP B CA 1
ATOM 3107 C C . ASP B 1 137 ? -6.297 11.68 9.398 1 94.38 137 ASP B C 1
ATOM 3109 O O . ASP B 1 137 ? -7.484 11.344 9.445 1 94.38 137 ASP B O 1
ATOM 3113 N N . THR B 1 138 ? -5.805 12.609 10.141 1 98.38 138 THR B N 1
ATOM 3114 C CA . THR B 1 138 ? -6.695 13.422 10.969 1 98.38 138 THR B CA 1
ATOM 3115 C C . THR B 1 138 ? -7.348 14.523 10.133 1 98.38 138 THR B C 1
ATOM 3117 O O . THR B 1 138 ? -8.578 14.609 10.07 1 98.38 138 THR B O 1
ATOM 3120 N N . LEU B 1 139 ? -6.566 15.344 9.547 1 98.44 139 LEU B N 1
ATOM 3121 C CA . LEU B 1 139 ? -7.004 16.5 8.766 1 98.44 139 LEU B CA 1
ATOM 3122 C C . LEU B 1 139 ? -6.395 16.469 7.371 1 98.44 139 LEU B C 1
ATOM 3124 O O . LEU B 1 139 ? -5.18 16.312 7.223 1 98.44 139 LEU B O 1
ATOM 3128 N N . PHE B 1 140 ? -7.246 16.562 6.375 1 97.94 140 PHE B N 1
ATOM 3129 C CA . PHE B 1 140 ? -6.84 16.688 4.98 1 97.94 140 PHE B CA 1
ATOM 3130 C C . PHE B 1 140 ? -7.117 18.094 4.461 1 97.94 140 PHE B C 1
ATOM 3132 O O . PHE B 1 140 ? -7.688 18.922 5.172 1 97.94 140 PHE B O 1
ATOM 3139 N N . THR B 1 141 ? -6.598 18.344 3.225 1 97.69 141 THR B N 1
ATOM 3140 C CA . THR B 1 141 ? -7.062 19.562 2.547 1 97.69 141 THR B CA 1
ATOM 3141 C C . THR B 1 141 ? -8.578 19.531 2.379 1 97.69 141 THR B C 1
ATOM 3143 O O . THR B 1 141 ? -9.117 18.688 1.661 1 97.69 141 THR B O 1
ATOM 3146 N N . ALA B 1 142 ? -9.211 20.422 3.111 1 98.31 142 ALA B N 1
ATOM 3147 C CA . ALA B 1 142 ? -10.656 20.609 3.047 1 98.31 142 ALA B CA 1
ATOM 3148 C C . ALA B 1 142 ? -11.406 19.344 3.473 1 98.31 142 ALA B C 1
ATOM 3150 O O . ALA B 1 142 ? -12.516 19.094 3.006 1 98.31 142 ALA B O 1
ATOM 3151 N N . GLY B 1 143 ? -10.836 18.547 4.309 1 98.06 143 GLY B N 1
ATOM 3152 C CA . GLY B 1 143 ? -11.477 17.312 4.754 1 98.06 143 GLY B CA 1
ATOM 3153 C C . GLY B 1 143 ? -10.844 16.734 6.004 1 98.06 143 GLY B C 1
ATOM 3154 O O . GLY B 1 143 ? -9.898 17.312 6.555 1 98.06 143 GLY B O 1
ATOM 3155 N N . CYS B 1 144 ? -11.391 15.617 6.461 1 97.44 144 CYS B N 1
ATOM 3156 C CA . CYS B 1 144 ? -10.82 14.875 7.582 1 97.44 144 CYS B CA 1
ATOM 3157 C C . CYS B 1 144 ? -10.93 13.375 7.355 1 97.44 144 CYS B C 1
ATOM 3159 O O . CYS B 1 144 ? -11.578 12.93 6.402 1 97.44 144 CYS B O 1
ATOM 3161 N N . GLY B 1 145 ? -10.25 12.648 8.18 1 92.88 145 GLY B N 1
ATOM 3162 C CA . GLY B 1 145 ? -10.25 11.195 8.039 1 92.88 145 GLY B CA 1
ATOM 3163 C C . GLY B 1 145 ? -11.523 10.555 8.555 1 92.88 145 GLY B C 1
ATOM 3164 O O . GLY B 1 145 ? -12.32 11.203 9.234 1 92.88 145 GLY B O 1
ATOM 3165 N N . TYR B 1 146 ? -11.633 9.258 8.219 1 86.06 146 TYR B N 1
ATOM 3166 C CA . TYR B 1 146 ? -12.711 8.43 8.742 1 86.06 146 TYR B CA 1
ATOM 3167 C C . TYR B 1 146 ? -12.586 8.273 10.25 1 86.06 146 TYR B C 1
ATOM 3169 O O . TYR B 1 146 ? -11.484 8.32 10.805 1 86.06 146 TYR B O 1
ATOM 3177 N N . PHE B 1 147 ? -13.781 8.102 10.836 1 89 147 PHE B N 1
ATOM 3178 C CA . PHE B 1 147 ? -13.828 7.844 12.273 1 89 147 PHE B CA 1
ATOM 3179 C C . PHE B 1 147 ? -13.781 6.344 12.555 1 89 147 PHE B C 1
ATOM 3181 O O . PHE B 1 147 ? -14.727 5.785 13.109 1 89 147 PHE B O 1
ATOM 3188 N N . PHE B 1 148 ? -12.688 5.703 12.273 1 79.5 148 PHE B N 1
ATOM 3189 C CA . PHE B 1 148 ? -12.609 4.254 12.375 1 79.5 148 PHE B CA 1
ATOM 3190 C C . PHE B 1 148 ? -12.625 3.814 13.836 1 79.5 148 PHE B C 1
ATOM 3192 O O . PHE B 1 148 ? -13.258 2.814 14.188 1 79.5 148 PHE B O 1
ATOM 3199 N N . GLU B 1 149 ? -11.883 4.594 14.688 1 86.44 149 GLU B N 1
ATOM 3200 C CA . GLU B 1 149 ? -11.719 4.105 16.047 1 86.44 149 GLU B CA 1
ATOM 3201 C C . GLU B 1 149 ? -12.219 5.129 17.062 1 86.44 149 GLU B C 1
ATOM 3203 O O . GLU B 1 149 ? -12.109 4.914 18.281 1 86.44 149 GLU B O 1
ATOM 3208 N N . GLY B 1 150 ? -12.688 6.285 16.594 1 92.81 150 GLY B N 1
ATOM 3209 C CA . GLY B 1 150 ? -13.258 7.336 17.422 1 92.81 150 GLY B CA 1
ATOM 3210 C C . GLY B 1 150 ? -14.586 7.859 16.891 1 92.81 150 GLY B C 1
ATOM 3211 O O . GLY B 1 150 ? -15.219 7.223 16.047 1 92.81 150 GLY B O 1
ATOM 3212 N N . ASP B 1 151 ? -14.977 8.961 17.5 1 95.38 151 ASP B N 1
ATOM 3213 C CA . ASP B 1 151 ? -16.266 9.523 17.125 1 95.38 151 ASP B CA 1
ATOM 3214 C C . ASP B 1 151 ? -16.172 11.031 16.906 1 95.38 151 ASP B C 1
ATOM 3216 O O . ASP B 1 151 ? -15.07 11.586 16.859 1 95.38 151 ASP B O 1
ATOM 3220 N N . ALA B 1 152 ? -17.359 11.602 16.719 1 98.19 152 ALA B N 1
ATOM 3221 C CA . ALA B 1 152 ? -17.438 13.023 16.391 1 98.19 152 ALA B CA 1
ATOM 3222 C C . ALA B 1 152 ? -16.844 13.875 17.516 1 98.19 152 ALA B C 1
ATOM 3224 O O . ALA B 1 152 ? -16.234 14.914 17.25 1 98.19 152 ALA B O 1
ATOM 3225 N N . LYS B 1 153 ? -17.109 13.438 18.703 1 98.44 153 LYS B N 1
ATOM 3226 C CA . LYS B 1 153 ? -16.516 14.164 19.828 1 98.44 153 LYS B CA 1
ATOM 3227 C C . LYS B 1 153 ? -14.992 14.156 19.75 1 98.44 153 LYS B C 1
ATOM 3229 O O . LYS B 1 153 ? -14.352 15.18 19.984 1 98.44 153 LYS B O 1
ATOM 3234 N N . ASP B 1 154 ? -14.445 12.984 19.438 1 98.38 154 ASP B N 1
ATOM 3235 C CA . ASP B 1 154 ? -13 12.852 19.281 1 98.38 154 ASP B CA 1
ATOM 3236 C C . ASP B 1 154 ? -12.477 13.773 18.188 1 98.38 154 ASP B C 1
ATOM 3238 O O . ASP B 1 154 ? -11.469 14.461 18.375 1 98.38 154 ASP B O 1
ATOM 3242 N N . MET B 1 155 ? -13.141 13.766 17.062 1 98.5 155 MET B N 1
ATOM 3243 C CA . MET B 1 155 ? -12.664 14.578 15.938 1 98.5 155 MET B CA 1
ATOM 3244 C C . MET B 1 155 ? -12.805 16.062 16.25 1 98.5 155 MET B C 1
ATOM 3246 O O . MET B 1 155 ? -11.945 16.859 15.867 1 98.5 155 MET B O 1
ATOM 3250 N N . CYS B 1 156 ? -13.867 16.453 16.922 1 98.62 156 CYS B N 1
ATOM 3251 C CA . CYS B 1 156 ? -14.008 17.844 17.328 1 98.62 156 CYS B CA 1
ATOM 3252 C C . CYS B 1 156 ? -12.828 18.281 18.188 1 98.62 156 CYS B C 1
ATOM 3254 O O . CYS B 1 156 ? -12.297 19.375 18.016 1 98.62 156 CYS B O 1
ATOM 3256 N N . LYS B 1 157 ? -12.477 17.469 19.078 1 98.5 157 LYS B N 1
ATOM 3257 C CA . LYS B 1 157 ? -11.328 17.781 19.922 1 98.5 157 LYS B CA 1
ATOM 3258 C C . LYS B 1 157 ? -10.047 17.875 19.094 1 98.5 157 LYS B C 1
ATOM 3260 O O . LYS B 1 157 ? -9.234 18.766 19.312 1 98.5 157 LYS B O 1
ATOM 3265 N N . ALA B 1 158 ? -9.859 16.922 18.219 1 98.56 158 ALA B N 1
ATOM 3266 C CA . ALA B 1 158 ? -8.672 16.922 17.359 1 98.56 158 ALA B CA 1
ATOM 3267 C C . ALA B 1 158 ? -8.578 18.203 16.547 1 98.56 158 ALA B C 1
ATOM 3269 O O . ALA B 1 158 ? -7.512 18.828 16.484 1 98.56 158 ALA B O 1
ATOM 3270 N N . VAL B 1 159 ? -9.664 18.578 15.977 1 98.12 159 VAL B N 1
ATOM 3271 C CA . VAL B 1 159 ? -9.68 19.781 15.133 1 98.12 159 VAL B CA 1
ATOM 3272 C C . VAL B 1 159 ? -9.477 21.016 16 1 98.12 159 VAL B C 1
ATOM 3274 O O . VAL B 1 159 ? -8.844 21.984 15.562 1 98.12 159 VAL B O 1
ATOM 3277 N N . ASP B 1 160 ? -10 21 17.172 1 98.06 160 ASP B N 1
ATOM 3278 C CA . ASP B 1 160 ? -9.781 22.109 18.094 1 98.06 160 ASP B CA 1
ATOM 3279 C C . ASP B 1 160 ? -8.297 22.266 18.422 1 98.06 160 ASP B C 1
ATOM 3281 O O . ASP B 1 160 ? -7.773 23.375 18.453 1 98.06 160 ASP B O 1
ATOM 3285 N N . ILE B 1 161 ? -7.676 21.188 18.719 1 98.69 161 ILE B N 1
ATOM 3286 C CA . ILE B 1 161 ? -6.242 21.188 18.984 1 98.69 161 ILE B CA 1
ATOM 3287 C C . ILE B 1 161 ? -5.508 21.844 17.812 1 98.69 161 ILE B C 1
ATOM 3289 O O . ILE B 1 161 ? -4.664 22.719 18.016 1 98.69 161 ILE B O 1
ATOM 3293 N N . LEU B 1 162 ? -5.836 21.453 16.625 1 98.75 162 LEU B N 1
ATOM 3294 C CA . LEU B 1 162 ? -5.16 21.953 15.438 1 98.75 162 LEU B CA 1
ATOM 3295 C C . LEU B 1 162 ? -5.508 23.422 15.195 1 98.75 162 LEU B C 1
ATOM 3297 O O . LEU B 1 162 ? -4.652 24.203 14.773 1 98.75 162 LEU B O 1
ATOM 3301 N N . SER B 1 163 ? -6.746 23.797 15.484 1 98.31 163 SER B N 1
ATOM 3302 C CA . SER B 1 163 ? -7.203 25.172 15.273 1 98.31 163 SER B CA 1
ATOM 3303 C C . SER B 1 163 ? -6.48 26.141 16.188 1 98.31 163 SER B C 1
ATOM 3305 O O . SER B 1 163 ? -6.469 27.344 15.938 1 98.31 163 SER B O 1
ATOM 3307 N N . ASN B 1 164 ? -5.918 25.656 17.203 1 98.25 164 ASN B N 1
ATOM 3308 C CA . ASN B 1 164 ? -5.242 26.516 18.172 1 98.25 164 ASN B CA 1
ATOM 3309 C C . ASN B 1 164 ? -3.783 26.75 17.797 1 98.25 164 ASN B C 1
ATOM 3311 O O . ASN B 1 164 ? -3.092 27.547 18.438 1 98.25 164 ASN B O 1
ATOM 3315 N N . LEU B 1 165 ? -3.334 26.141 16.766 1 98.62 165 LEU B N 1
ATOM 3316 C CA . LEU B 1 165 ? -2 26.422 16.25 1 98.62 165 LEU B CA 1
ATOM 3317 C C . LEU B 1 165 ? -1.961 27.797 15.586 1 98.62 165 LEU B C 1
ATOM 3319 O O . LEU B 1 165 ? -3.004 28.344 15.227 1 98.62 165 LEU B O 1
ATOM 3323 N N . PRO B 1 166 ? -0.687 28.359 15.445 1 98.31 166 PRO B N 1
ATOM 3324 C CA . PRO B 1 166 ? -0.6 29.609 14.688 1 98.31 166 PRO B CA 1
ATOM 3325 C C . PRO B 1 166 ? -1.268 29.516 13.32 1 98.31 166 PRO B C 1
ATOM 3327 O O . PRO B 1 166 ? -1.151 28.484 12.641 1 98.31 166 PRO B O 1
ATOM 3330 N N . GLN B 1 167 ? -1.858 30.547 12.891 1 98.06 167 GLN B N 1
ATOM 3331 C CA . GLN B 1 167 ? -2.701 30.562 11.703 1 98.06 167 GLN B CA 1
ATOM 3332 C C . GLN B 1 167 ? -1.881 30.297 10.445 1 98.06 167 GLN B C 1
ATOM 3334 O O . GLN B 1 167 ? -2.395 29.75 9.469 1 98.06 167 GLN B O 1
ATOM 3339 N N . ASN B 1 168 ? -0.711 30.672 10.492 1 97.88 168 ASN B N 1
ATOM 3340 C CA . ASN B 1 168 ? 0.149 30.5 9.32 1 97.88 168 ASN B CA 1
ATOM 3341 C C . ASN B 1 168 ? 0.8 29.125 9.297 1 97.88 168 ASN B C 1
ATOM 3343 O O . ASN B 1 168 ? 1.635 28.844 8.43 1 97.88 168 ASN B O 1
ATOM 3347 N N . THR B 1 169 ? 0.411 28.266 10.258 1 98.62 169 THR B N 1
ATOM 3348 C CA . THR B 1 169 ? 0.948 26.906 10.266 1 98.62 169 THR B CA 1
ATOM 3349 C C . THR B 1 169 ? 0.576 26.172 8.977 1 98.62 169 THR B C 1
ATOM 3351 O O . THR B 1 169 ? -0.604 26.078 8.633 1 98.62 169 THR B O 1
ATOM 3354 N N . ARG B 1 170 ? 1.611 25.672 8.266 1 98.44 170 ARG B N 1
ATOM 3355 C CA . ARG B 1 170 ? 1.395 24.906 7.043 1 98.44 170 ARG B CA 1
ATOM 3356 C C . ARG B 1 170 ? 0.902 23.5 7.363 1 98.44 170 ARG B C 1
ATOM 3358 O O . ARG B 1 170 ? 1.444 22.828 8.25 1 98.44 170 ARG B O 1
ATOM 3365 N N . VAL B 1 171 ? -0.129 23.047 6.668 1 98.75 171 VAL B N 1
ATOM 3366 C CA . VAL B 1 171 ? -0.747 21.75 6.93 1 98.75 171 VAL B CA 1
ATOM 3367 C C . VAL B 1 171 ? -0.302 20.734 5.875 1 98.75 171 VAL B C 1
ATOM 3369 O O . VAL B 1 171 ? -0.497 20.953 4.68 1 98.75 171 VAL B O 1
ATOM 3372 N N . TYR B 1 172 ? 0.323 19.625 6.281 1 98.44 172 TYR B N 1
ATOM 3373 C CA . TYR B 1 172 ? 0.786 18.531 5.434 1 98.44 172 TYR B CA 1
ATOM 3374 C C . TYR B 1 172 ? 0.032 17.234 5.742 1 98.44 172 TYR B C 1
ATOM 3376 O O . TYR B 1 172 ? 0.425 16.484 6.633 1 98.44 172 TYR B O 1
ATOM 3384 N N . PRO B 1 173 ? -1.017 16.906 4.941 1 98.25 173 PRO B N 1
ATOM 3385 C CA . PRO B 1 173 ? -1.862 15.742 5.203 1 98.25 173 PRO B CA 1
ATOM 3386 C C . PRO B 1 173 ? -1.255 14.445 4.68 1 98.25 173 PRO B C 1
ATOM 3388 O O . PRO B 1 173 ? -0.212 14.469 4.023 1 98.25 173 PRO B O 1
ATOM 3391 N N . GLY B 1 174 ? -1.931 13.375 5.02 1 96 174 GLY B N 1
ATOM 3392 C CA . GLY B 1 174 ? -1.437 12.062 4.629 1 96 174 GLY B CA 1
ATOM 3393 C C . GLY B 1 174 ? -1.753 11.711 3.186 1 96 174 GLY B C 1
ATOM 3394 O O . GLY B 1 174 ? -1.09 10.859 2.588 1 96 174 GLY B O 1
ATOM 3395 N N . HIS B 1 175 ? -2.781 12.359 2.633 1 91.94 175 HIS B N 1
ATOM 3396 C CA . HIS B 1 175 ? -3.256 11.945 1.317 1 91.94 175 HIS B CA 1
ATOM 3397 C C . HIS B 1 175 ? -3.609 13.148 0.452 1 91.94 175 HIS B C 1
ATOM 3399 O O . HIS B 1 175 ? -3.947 14.211 0.973 1 91.94 175 HIS B O 1
ATOM 3405 N N . GLU B 1 176 ? -3.535 12.914 -0.853 1 90.06 176 GLU B N 1
ATOM 3406 C CA . GLU B 1 176 ? -4.043 13.859 -1.841 1 90.06 176 GLU B CA 1
ATOM 3407 C C . GLU B 1 176 ? -5.527 13.633 -2.113 1 90.06 176 GLU B C 1
ATOM 3409 O O . GLU B 1 176 ? -5.887 12.898 -3.035 1 90.06 176 GLU B O 1
ATOM 3414 N N . TYR B 1 177 ? -6.398 14.359 -1.378 1 90.31 177 TYR B N 1
ATOM 3415 C CA . TYR B 1 177 ? -7.844 14.211 -1.515 1 90.31 177 TYR B CA 1
ATOM 3416 C C . TYR B 1 177 ? -8.5 15.547 -1.815 1 90.31 177 TYR B C 1
ATOM 3418 O O . TYR B 1 177 ? -9.727 15.68 -1.731 1 90.31 177 TYR B O 1
ATOM 3426 N N . ALA B 1 178 ? -7.723 16.484 -2.152 1 95.62 178 ALA B N 1
ATOM 3427 C CA . ALA B 1 178 ? -8.164 17.875 -2.16 1 95.62 178 ALA B CA 1
ATOM 3428 C C . ALA B 1 178 ? -9.367 18.062 -3.082 1 95.62 178 ALA B C 1
ATOM 3430 O O . ALA B 1 178 ? -10.383 18.656 -2.684 1 95.62 178 ALA B O 1
ATOM 3431 N N . VAL B 1 179 ? -9.297 17.578 -4.293 1 93.44 179 VAL B N 1
ATOM 3432 C CA . VAL B 1 179 ? -10.336 17.875 -5.273 1 93.44 179 VAL B CA 1
ATOM 3433 C C . VAL B 1 179 ? -11.672 17.297 -4.797 1 93.44 179 VAL B C 1
ATOM 3435 O O . VAL B 1 179 ? -12.68 18 -4.766 1 93.44 179 VAL B O 1
ATOM 3438 N N . ASN B 1 180 ? -11.648 16.078 -4.391 1 92.31 180 ASN B N 1
ATOM 3439 C CA . ASN B 1 180 ? -12.875 15.461 -3.906 1 92.31 180 ASN B CA 1
ATOM 3440 C C . ASN B 1 180 ? -13.383 16.125 -2.633 1 92.31 180 ASN B C 1
ATOM 3442 O O . ASN B 1 180 ? -14.586 16.312 -2.459 1 92.31 180 ASN B O 1
ATOM 3446 N N . ASN B 1 181 ? -12.484 16.453 -1.738 1 97.19 181 ASN B N 1
ATOM 3447 C CA . ASN B 1 181 ? -12.859 17.125 -0.503 1 97.19 181 ASN B CA 1
ATOM 3448 C C . ASN B 1 181 ? -13.461 18.5 -0.782 1 97.19 181 ASN B C 1
ATOM 3450 O O . ASN B 1 181 ? -14.406 18.922 -0.114 1 97.19 181 ASN B O 1
ATOM 3454 N N . LEU B 1 182 ? -12.914 19.172 -1.744 1 98.25 182 LEU B N 1
ATOM 3455 C CA . LEU B 1 182 ? -13.406 20.5 -2.074 1 98.25 182 LEU B CA 1
ATOM 3456 C C . LEU B 1 182 ? -14.773 20.422 -2.74 1 98.25 182 LEU B C 1
ATOM 3458 O O . LEU B 1 182 ? -15.609 21.312 -2.553 1 98.25 182 LEU B O 1
ATOM 3462 N N . LYS B 1 183 ? -15.016 19.391 -3.469 1 96.56 183 LYS B N 1
ATOM 3463 C CA . LYS B 1 183 ? -16.359 19.172 -4 1 96.56 183 LYS B CA 1
ATOM 3464 C C . LYS B 1 183 ? -17.375 19.016 -2.873 1 96.56 183 LYS B C 1
ATOM 3466 O O . LYS B 1 183 ? -18.469 19.594 -2.926 1 96.56 183 LYS B O 1
ATOM 3471 N N . TYR B 1 184 ? -17.016 18.266 -1.928 1 98.25 184 TYR B N 1
ATOM 3472 C CA . TYR B 1 184 ? -17.906 18.078 -0.792 1 98.25 184 TYR B CA 1
ATOM 3473 C C . TYR B 1 184 ? -18.078 19.391 -0.017 1 98.25 184 TYR B C 1
ATOM 3475 O O . TYR B 1 184 ? -19.188 19.719 0.405 1 98.25 184 TYR B O 1
ATOM 3483 N N . ALA B 1 185 ? -16.969 20.062 0.206 1 98.75 185 ALA B N 1
ATOM 3484 C CA . ALA B 1 185 ? -17.047 21.344 0.904 1 98.75 185 ALA B CA 1
ATOM 3485 C C . ALA B 1 185 ? -18 22.297 0.197 1 98.75 185 ALA B C 1
ATOM 3487 O O . ALA B 1 185 ? -18.766 23 0.847 1 98.75 185 ALA B O 1
ATOM 3488 N N . GLN B 1 186 ? -17.922 22.297 -1.078 1 98.19 186 GLN B N 1
ATOM 3489 C CA . GLN B 1 186 ? -18.812 23.141 -1.863 1 98.19 186 GLN B CA 1
ATOM 3490 C C . GLN B 1 186 ? -20.266 22.703 -1.715 1 98.19 186 GLN B C 1
ATOM 3492 O O . GLN B 1 186 ? -21.172 23.531 -1.719 1 98.19 186 GLN B O 1
ATOM 3497 N N . HIS B 1 187 ? -20.5 21.422 -1.64 1 98 187 HIS B N 1
ATOM 3498 C CA . HIS B 1 187 ? -21.828 20.891 -1.381 1 98 187 HIS B CA 1
ATOM 3499 C C . HIS B 1 187 ? -22.375 21.375 -0.042 1 98 187 HIS B C 1
ATOM 3501 O O . HIS B 1 187 ? -23.562 21.703 0.074 1 98 187 HIS B O 1
ATOM 3507 N N . VAL B 1 188 ? -21.562 21.5 0.937 1 98.62 188 VAL B N 1
ATOM 3508 C CA . VAL B 1 188 ? -21.938 21.922 2.287 1 98.62 188 VAL B CA 1
ATOM 3509 C C . VAL B 1 188 ? -22.172 23.422 2.318 1 98.62 188 VAL B C 1
ATOM 3511 O O . VAL B 1 188 ? -23.141 23.891 2.936 1 98.62 188 VAL B O 1
ATOM 3514 N N . GLU B 1 189 ? -21.266 24.125 1.681 1 98.5 189 GLU B N 1
ATOM 3515 C CA . GLU B 1 189 ? -21.375 25.594 1.621 1 98.5 189 GLU B CA 1
ATOM 3516 C C . GLU B 1 189 ? -21.297 26.094 0.181 1 98.5 189 GLU B C 1
ATOM 3518 O O . GLU B 1 189 ? -20.312 26.703 -0.219 1 98.5 189 GLU B O 1
ATOM 3523 N N . PRO B 1 190 ? -22.344 26.047 -0.521 1 97.69 190 PRO B N 1
ATOM 3524 C CA . PRO B 1 190 ? -22.328 26.359 -1.952 1 97.69 190 PRO B CA 1
ATOM 3525 C C . PRO B 1 190 ? -22.016 27.828 -2.234 1 97.69 190 PRO B C 1
ATOM 3527 O O . PRO B 1 190 ? -21.547 28.172 -3.32 1 97.69 190 PRO B O 1
ATOM 3530 N N . ASP B 1 191 ? -22.172 28.703 -1.276 1 97.19 191 ASP B N 1
ATOM 3531 C CA . ASP B 1 191 ? -21.984 30.141 -1.511 1 97.19 191 ASP B CA 1
ATOM 3532 C C . ASP B 1 191 ? -20.625 30.609 -1.021 1 97.19 191 ASP B C 1
ATOM 3534 O O . ASP B 1 191 ? -20.297 31.797 -1.117 1 97.19 191 ASP B O 1
ATOM 3538 N N . ASN B 1 192 ? -19.844 29.75 -0.488 1 97.75 192 ASN B N 1
ATOM 3539 C CA . ASN B 1 192 ? -18.516 30.094 -0.016 1 97.75 192 ASN B CA 1
ATOM 3540 C C . ASN B 1 192 ? -17.547 30.281 -1.178 1 97.75 192 ASN B C 1
ATOM 3542 O O . ASN B 1 192 ? -17.109 29.297 -1.794 1 97.75 192 ASN B O 1
ATOM 3546 N N . GLN B 1 193 ? -17.094 31.484 -1.404 1 97.62 193 GLN B N 1
ATOM 3547 C CA . GLN B 1 193 ? -16.281 31.828 -2.564 1 97.62 193 GLN B CA 1
ATOM 3548 C C . GLN B 1 193 ? -14.867 31.281 -2.41 1 97.62 193 GLN B C 1
ATOM 3550 O O . GLN B 1 193 ? -14.211 30.938 -3.4 1 97.62 193 GLN B O 1
ATOM 3555 N N . ASP B 1 194 ? -14.445 31.219 -1.221 1 97.94 194 ASP B N 1
ATOM 3556 C CA . ASP B 1 194 ? -13.109 30.672 -0.984 1 97.94 194 ASP B CA 1
ATOM 3557 C C . ASP B 1 194 ? -13.016 29.219 -1.423 1 97.94 194 ASP B C 1
ATOM 3559 O O . ASP B 1 194 ? -12.008 28.797 -1.998 1 97.94 194 ASP B O 1
ATOM 3563 N N . ILE B 1 195 ? -14.047 28.438 -1.19 1 98.38 195 ILE B N 1
ATOM 3564 C CA . ILE B 1 195 ? -14.094 27.031 -1.583 1 98.38 195 ILE B CA 1
ATOM 3565 C C . ILE B 1 195 ? -14.086 26.922 -3.105 1 98.38 195 ILE B C 1
ATOM 3567 O O . ILE B 1 195 ? -13.344 26.109 -3.67 1 98.38 195 ILE B O 1
ATOM 3571 N N . LYS B 1 196 ? -14.891 27.719 -3.75 1 97.5 196 LYS B N 1
ATOM 3572 C CA . LYS B 1 196 ? -14.977 27.703 -5.207 1 97.5 196 LYS B CA 1
ATOM 3573 C C . LYS B 1 196 ? -13.617 27.984 -5.84 1 97.5 196 LYS B C 1
ATOM 3575 O O . LYS B 1 196 ? -13.195 27.297 -6.766 1 97.5 196 LYS B O 1
ATOM 3580 N N . LYS B 1 197 ? -13 29 -5.312 1 98 197 LYS B N 1
ATOM 3581 C CA . LYS B 1 197 ? -11.688 29.391 -5.828 1 98 197 LYS B CA 1
ATOM 3582 C C . LYS B 1 197 ? -10.656 28.297 -5.602 1 98 197 LYS B C 1
ATOM 3584 O O . LYS B 1 197 ? -9.883 27.953 -6.504 1 98 197 LYS B O 1
ATOM 3589 N N . LYS B 1 198 ? -10.609 27.75 -4.438 1 98.31 198 LYS B N 1
ATOM 3590 C CA . LYS B 1 198 ? -9.633 26.719 -4.105 1 98.31 198 LYS B CA 1
ATOM 3591 C C . LYS B 1 198 ? -9.875 25.453 -4.926 1 98.31 198 LYS B C 1
ATOM 3593 O O . LYS B 1 198 ? -8.922 24.766 -5.312 1 98.31 198 LYS B O 1
ATOM 3598 N N . LYS B 1 199 ? -11.125 25.109 -5.109 1 97.62 199 LYS B N 1
ATOM 3599 C CA . LYS B 1 199 ? -11.469 23.938 -5.914 1 97.62 199 LYS B CA 1
ATOM 3600 C C . LYS B 1 199 ? -10.93 24.062 -7.332 1 97.62 199 LYS B C 1
ATOM 3602 O O . LYS B 1 199 ? -10.305 23.141 -7.852 1 97.62 199 LYS B O 1
ATOM 3607 N N . LYS B 1 200 ? -11.164 25.188 -7.93 1 96.5 200 LYS B N 1
ATOM 3608 C CA . LYS B 1 200 ? -10.656 25.438 -9.273 1 96.5 200 LYS B CA 1
ATOM 3609 C C . LYS B 1 200 ? -9.133 25.344 -9.312 1 96.5 200 LYS B C 1
ATOM 3611 O O . LYS B 1 200 ? -8.57 24.734 -10.234 1 96.5 200 LYS B O 1
ATOM 3616 N N . TRP B 1 201 ? -8.523 25.953 -8.375 1 97.06 201 TRP B N 1
ATOM 3617 C CA . TRP B 1 201 ? -7.066 25.891 -8.281 1 97.06 201 TRP B CA 1
ATOM 3618 C C . TRP B 1 201 ? -6.586 24.453 -8.133 1 97.06 201 TRP B C 1
ATOM 3620 O O . TRP B 1 201 ? -5.668 24.031 -8.844 1 97.06 201 TRP B O 1
ATOM 3630 N N . ALA B 1 202 ? -7.172 23.703 -7.246 1 96.31 202 ALA B N 1
ATOM 3631 C CA . ALA B 1 202 ? -6.766 22.328 -6.977 1 96.31 202 ALA B CA 1
ATOM 3632 C C . ALA B 1 202 ? -6.941 21.453 -8.211 1 96.31 202 ALA B C 1
ATOM 3634 O O . ALA B 1 202 ? -6.094 20.609 -8.508 1 96.31 202 ALA B O 1
ATOM 3635 N N . GLU B 1 203 ? -8.047 21.625 -8.867 1 93 203 GLU B N 1
ATOM 3636 C CA . GLU B 1 203 ? -8.273 20.906 -10.117 1 93 203 GLU B CA 1
ATOM 3637 C C . GLU B 1 203 ? -7.172 21.203 -11.133 1 93 203 GLU B C 1
ATOM 3639 O O . GLU B 1 203 ? -6.688 20.297 -11.812 1 93 203 GLU B O 1
ATOM 3644 N N . GLY B 1 204 ? -6.848 22.438 -11.242 1 88.94 204 GLY B N 1
ATOM 3645 C CA . GLY B 1 204 ? -5.762 22.828 -12.133 1 88.94 204 GLY B CA 1
ATOM 3646 C C . GLY B 1 204 ? -4.434 22.188 -11.766 1 88.94 204 GLY B C 1
ATOM 3647 O O . GLY B 1 204 ? -3.713 21.688 -12.633 1 88.94 204 GLY B O 1
ATOM 3648 N N . GLU B 1 205 ? -4.039 22.219 -10.508 1 90.12 205 GLU B N 1
ATOM 3649 C CA . GLU B 1 205 ? -2.795 21.625 -10.039 1 90.12 205 GLU B CA 1
ATOM 3650 C C . GLU B 1 205 ? -2.771 20.125 -10.305 1 90.12 205 GLU B C 1
ATOM 3652 O O . GLU B 1 205 ? -1.76 19.578 -10.766 1 90.12 205 GLU B O 1
ATOM 3657 N N . ARG B 1 206 ? -3.857 19.422 -10.023 1 86.12 206 ARG B N 1
ATOM 3658 C CA . ARG B 1 206 ? -3.908 17.984 -10.195 1 86.12 206 ARG B CA 1
ATOM 3659 C C . ARG B 1 206 ? -3.877 17.609 -11.672 1 86.12 206 ARG B C 1
ATOM 3661 O O . ARG B 1 206 ? -3.318 16.562 -12.039 1 86.12 206 ARG B O 1
ATOM 3668 N N . GLN B 1 207 ? -4.434 18.438 -12.5 1 76.56 207 GLN B N 1
ATOM 3669 C CA . GLN B 1 207 ? -4.32 18.234 -13.938 1 76.56 207 GLN B CA 1
ATOM 3670 C C . GLN B 1 207 ? -2.861 18.234 -14.383 1 76.56 207 GLN B C 1
ATOM 3672 O O . GLN B 1 207 ? -2.482 17.516 -15.305 1 76.56 207 GLN B O 1
ATOM 3677 N N . LYS B 1 208 ? -2.084 19.047 -13.695 1 75.44 208 LYS B N 1
ATOM 3678 C CA . LYS B 1 208 ? -0.658 19.141 -13.992 1 75.44 208 LYS B CA 1
ATOM 3679 C C . LYS B 1 208 ? 0.15 18.156 -13.156 1 75.44 208 LYS B C 1
ATOM 3681 O O . LYS B 1 208 ? 1.379 18.234 -13.102 1 75.44 208 LYS B O 1
ATOM 3686 N N . GLU B 1 209 ? -0.573 17.328 -12.281 1 75.62 209 GLU B N 1
ATOM 3687 C CA . GLU B 1 209 ? 0.029 16.297 -11.43 1 75.62 209 GLU B CA 1
ATOM 3688 C C . GLU B 1 209 ? 0.899 16.938 -10.344 1 75.62 209 GLU B C 1
ATOM 3690 O O . GLU B 1 209 ? 1.966 16.406 -10.016 1 75.62 209 GLU B O 1
ATOM 3695 N N . ARG B 1 210 ? 0.435 18.031 -9.93 1 84.81 210 ARG B N 1
ATOM 3696 C CA . ARG B 1 210 ? 1.112 18.734 -8.836 1 84.81 210 ARG B CA 1
ATOM 3697 C C . ARG B 1 210 ? 0.342 18.578 -7.527 1 84.81 210 ARG B C 1
ATOM 3699 O O . ARG B 1 210 ? -0.883 18.438 -7.535 1 84.81 210 ARG B O 1
ATOM 3706 N N . PRO B 1 211 ? 1.114 18.5 -6.465 1 89.75 211 PRO B N 1
ATOM 3707 C CA . PRO B 1 211 ? 0.431 18.422 -5.172 1 89.75 211 PRO B CA 1
ATOM 3708 C C . PRO B 1 211 ? -0.395 19.672 -4.859 1 89.75 211 PRO B C 1
ATOM 3710 O O . PRO B 1 211 ? -0.081 20.766 -5.344 1 89.75 211 PRO B O 1
ATOM 3713 N N . THR B 1 212 ? -1.394 19.484 -4.086 1 95.12 212 THR B N 1
ATOM 3714 C CA . THR B 1 212 ? -2.238 20.594 -3.664 1 95.12 212 THR B CA 1
ATOM 3715 C C . THR B 1 212 ? -1.9 21.016 -2.236 1 95.12 212 THR B C 1
ATOM 3717 O O . THR B 1 212 ? -2.73 21.625 -1.549 1 95.12 212 THR B O 1
ATOM 3720 N N . ILE B 1 213 ? -0.783 20.562 -1.781 1 95.12 213 ILE B N 1
ATOM 3721 C CA . ILE B 1 213 ? -0.34 20.828 -0.415 1 95.12 213 ILE B CA 1
ATOM 3722 C C . ILE B 1 213 ? 0.976 21.594 -0.436 1 95.12 213 ILE B C 1
ATOM 3724 O O . ILE B 1 213 ? 1.687 21.594 -1.443 1 95.12 213 ILE B O 1
ATOM 3728 N N . PRO B 1 214 ? 1.274 22.375 0.649 1 97 214 PRO B N 1
ATOM 3729 C CA . PRO B 1 214 ? 0.502 22.469 1.89 1 97 214 PRO B CA 1
ATOM 3730 C C . PRO B 1 214 ? -0.602 23.531 1.815 1 97 214 PRO B C 1
ATOM 3732 O O . PRO B 1 214 ? -0.575 24.391 0.938 1 97 214 PRO B O 1
ATOM 3735 N N . THR B 1 215 ? -1.605 23.391 2.67 1 97.94 215 THR B N 1
ATOM 3736 C CA . THR B 1 215 ? -2.471 24.5 3.061 1 97.94 215 THR B CA 1
ATOM 3737 C C . THR B 1 215 ? -1.968 25.156 4.344 1 97.94 215 THR B C 1
ATOM 3739 O O . THR B 1 215 ? -0.818 24.953 4.738 1 97.94 215 THR B O 1
ATOM 3742 N N . THR B 1 216 ? -2.771 26.031 4.938 1 98.25 216 THR B N 1
ATOM 3743 C CA . THR B 1 216 ? -2.502 26.578 6.262 1 98.25 216 THR B CA 1
ATOM 3744 C C . THR B 1 216 ? -3.691 26.359 7.191 1 98.25 216 THR B C 1
ATOM 3746 O O . THR B 1 216 ? -4.797 26.062 6.734 1 98.25 216 THR B O 1
ATOM 3749 N N . ILE B 1 217 ? -3.418 26.484 8.477 1 98.69 217 ILE B N 1
ATOM 3750 C CA . ILE B 1 217 ? -4.5 26.375 9.453 1 98.69 217 ILE B CA 1
ATOM 3751 C C . ILE B 1 217 ? -5.57 27.422 9.148 1 98.69 217 ILE B C 1
ATOM 3753 O O . ILE B 1 217 ? -6.766 27.125 9.148 1 98.69 217 ILE B O 1
ATOM 3757 N N . SER B 1 218 ? -5.156 28.609 8.859 1 98.56 218 SER B N 1
ATOM 3758 C CA . SER B 1 218 ? -6.113 29.672 8.539 1 98.56 218 SER B CA 1
ATOM 3759 C C . SER B 1 218 ? -6.953 29.297 7.32 1 98.56 218 SER B C 1
ATOM 3761 O O . SER B 1 218 ? -8.172 29.5 7.312 1 98.56 218 SER B O 1
ATOM 3763 N N . GLU B 1 219 ? -6.355 28.797 6.332 1 98.31 219 GLU B N 1
ATOM 3764 C CA . GLU B 1 219 ? -7.082 28.406 5.125 1 98.31 219 GLU B CA 1
ATOM 3765 C C . GLU B 1 219 ? -8.086 27.297 5.418 1 98.31 219 GLU B C 1
ATOM 3767 O O . GLU B 1 219 ? -9.219 27.328 4.941 1 98.31 219 GLU B O 1
ATOM 3772 N N . GLU B 1 220 ? -7.66 26.328 6.156 1 98.75 220 GLU B N 1
ATOM 3773 C CA . GLU B 1 220 ? -8.562 25.219 6.492 1 98.75 220 GLU B CA 1
ATOM 3774 C C . GLU B 1 220 ? -9.766 25.719 7.285 1 98.75 220 GLU B C 1
ATOM 3776 O O . GLU B 1 220 ? -10.883 25.234 7.098 1 98.75 220 GLU B O 1
ATOM 3781 N N . MET B 1 221 ? -9.516 26.641 8.109 1 98.38 221 MET B N 1
ATOM 3782 C CA . MET B 1 221 ? -10.609 27.203 8.906 1 98.38 221 MET B CA 1
ATOM 3783 C C . MET B 1 221 ? -11.602 27.953 8.023 1 98.38 221 MET B C 1
ATOM 3785 O O . MET B 1 221 ? -12.758 28.141 8.414 1 98.38 221 MET B O 1
ATOM 3789 N N . MET B 1 222 ? -11.18 28.297 6.875 1 97.94 222 MET B N 1
ATOM 3790 C CA . MET B 1 222 ? -12.039 29.047 5.957 1 97.94 222 MET B CA 1
ATOM 3791 C C . MET B 1 222 ? -12.797 28.094 5.031 1 97.94 222 MET B C 1
ATOM 3793 O O . 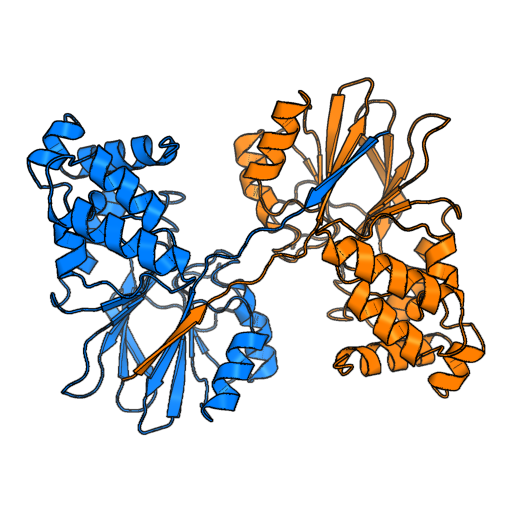MET B 1 222 ? -13.922 28.406 4.617 1 97.94 222 MET B O 1
ATOM 3797 N N . LEU B 1 223 ? -12.25 26.953 4.785 1 97.44 223 LEU B N 1
ATOM 3798 C CA . LEU B 1 223 ? -12.82 26.219 3.67 1 97.44 223 LEU B CA 1
ATOM 3799 C C . LEU B 1 223 ? -13.242 24.812 4.109 1 97.44 223 LEU B C 1
ATOM 3801 O O . LEU B 1 223 ? -14.062 24.172 3.451 1 97.44 223 LEU B O 1
ATOM 3805 N N . ASN B 1 224 ? -12.727 24.25 5.188 1 98.75 224 ASN B N 1
ATOM 3806 C CA . ASN B 1 224 ? -12.922 22.859 5.59 1 98.75 224 ASN B CA 1
ATOM 3807 C C . ASN B 1 224 ? -14.172 22.688 6.445 1 98.75 224 ASN B C 1
ATOM 3809 O O . ASN B 1 224 ? -14.219 23.141 7.59 1 98.75 224 ASN B O 1
ATOM 3813 N N . PRO B 1 225 ? -15.172 22 5.906 1 98.81 225 PRO B N 1
ATOM 3814 C CA . PRO B 1 225 ? -16.406 21.891 6.684 1 98.81 225 PRO B CA 1
ATOM 3815 C C . PRO B 1 225 ? -16.172 21.312 8.078 1 98.81 225 PRO B C 1
ATOM 3817 O O . PRO B 1 225 ? -16.875 21.672 9.023 1 98.81 225 PRO B O 1
ATOM 3820 N N . PHE B 1 226 ? -15.188 20.531 8.25 1 98.81 226 PHE B N 1
ATOM 3821 C CA . PHE B 1 226 ? -14.945 19.828 9.508 1 98.81 226 PHE B CA 1
ATOM 3822 C C . PHE B 1 226 ? -14.234 20.734 10.5 1 98.81 226 PHE B C 1
ATOM 3824 O O . PHE B 1 226 ? -14.188 20.438 11.695 1 98.81 226 PHE B O 1
ATOM 3831 N N . MET B 1 227 ? -13.648 21.797 10.023 1 98.62 227 MET B N 1
ATOM 3832 C CA . MET B 1 227 ? -13.117 22.828 10.922 1 98.62 227 MET B CA 1
ATOM 3833 C C . MET B 1 227 ? -14.102 23.969 11.078 1 98.62 227 MET B C 1
ATOM 3835 O O . MET B 1 227 ? -13.812 24.953 11.766 1 98.62 227 MET B O 1
ATOM 3839 N N . ARG B 1 228 ? -15.242 23.844 10.469 1 98.62 228 ARG B N 1
ATOM 3840 C CA . ARG B 1 228 ? -16.219 24.922 10.469 1 98.62 228 ARG B CA 1
ATOM 3841 C C . ARG B 1 228 ? -17.547 24.453 11.07 1 98.62 228 ARG B C 1
ATOM 3843 O O . ARG B 1 228 ? -18.609 25.016 10.766 1 98.62 228 ARG B O 1
ATOM 3850 N N . VAL B 1 229 ? -17.531 23.531 11.945 1 98.62 229 VAL B N 1
ATOM 3851 C CA . VAL B 1 229 ? -18.719 22.891 12.492 1 98.62 229 VAL B CA 1
ATOM 3852 C C . VAL B 1 229 ? -19.453 23.859 13.422 1 98.62 229 VAL B C 1
ATOM 3854 O O . VAL B 1 229 ? -20.609 23.625 13.781 1 98.62 229 VAL B O 1
ATOM 3857 N N . LYS B 1 230 ? -18.828 24.938 13.805 1 97.88 230 LYS B N 1
ATOM 3858 C CA . LYS B 1 230 ? -19.453 25.938 14.648 1 97.88 230 LYS B CA 1
ATOM 3859 C C . LYS B 1 230 ? -20.062 27.062 13.812 1 97.88 230 LYS B C 1
ATOM 3861 O O . LYS B 1 230 ? -20.719 27.953 14.352 1 97.88 230 LYS B O 1
ATOM 3866 N N . VAL B 1 231 ? -19.844 27.031 12.555 1 97.88 231 VAL B N 1
ATOM 3867 C CA . VAL B 1 231 ? -20.266 28.109 11.664 1 97.88 231 VAL B CA 1
ATOM 3868 C C . VAL B 1 231 ? -21.719 27.891 11.25 1 97.88 231 VAL B C 1
ATO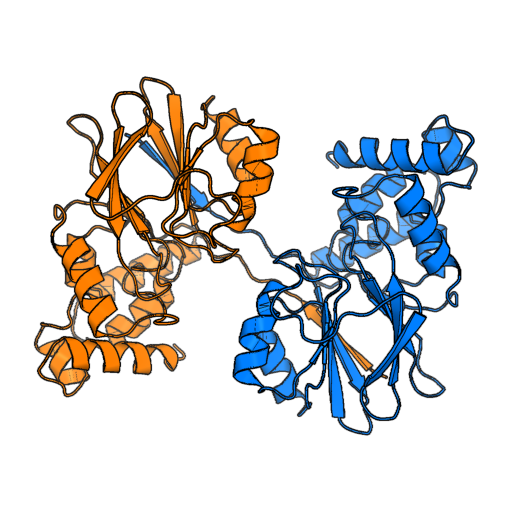M 3870 O O . VAL B 1 231 ? -22.125 26.781 10.93 1 97.88 231 VAL B O 1
ATOM 3873 N N . ASP B 1 232 ? -22.453 28.938 11.133 1 97.75 232 ASP B N 1
ATOM 3874 C CA . ASP B 1 232 ? -23.891 28.906 10.906 1 97.75 232 ASP B CA 1
ATOM 3875 C C . ASP B 1 232 ? -24.234 28.219 9.586 1 97.75 232 ASP B C 1
ATOM 3877 O O . ASP B 1 232 ? -25.141 27.391 9.531 1 97.75 232 ASP B O 1
ATOM 3881 N N . SER B 1 233 ? -23.578 28.531 8.539 1 97.81 233 SER B N 1
ATOM 3882 C CA . SER B 1 233 ? -23.906 27.969 7.234 1 97.81 233 SER B CA 1
ATOM 3883 C C . SER B 1 233 ? -23.703 26.453 7.219 1 97.81 233 SER B C 1
ATOM 3885 O O . SER B 1 233 ? -24.469 25.734 6.59 1 97.81 233 SER B O 1
ATOM 3887 N N . VAL B 1 234 ? -22.719 25.984 7.973 1 98.62 234 VAL B N 1
ATOM 3888 C CA . VAL B 1 234 ? -22.422 24.562 8.031 1 98.62 234 VAL B CA 1
ATOM 3889 C C . VAL B 1 234 ? -23.469 23.859 8.906 1 98.62 234 VAL B C 1
ATOM 3891 O O . VAL B 1 234 ? -23.969 22.797 8.547 1 98.62 234 VAL B O 1
ATOM 3894 N N . GLN B 1 235 ? -23.781 24.484 9.969 1 98.38 235 GLN B N 1
ATOM 3895 C CA . GLN B 1 235 ? -24.797 23.922 10.867 1 98.38 235 GLN B CA 1
ATOM 3896 C C . GLN B 1 235 ? -26.156 23.891 10.195 1 98.38 235 GLN B C 1
ATOM 3898 O O . GLN B 1 235 ? -26.922 22.953 10.383 1 98.38 235 GLN B O 1
ATOM 3903 N N . ARG B 1 236 ? -26.469 24.922 9.438 1 98.19 236 ARG B N 1
ATOM 3904 C CA . ARG B 1 236 ? -27.734 24.953 8.695 1 98.19 236 ARG B CA 1
ATOM 3905 C C . ARG B 1 236 ? -27.797 23.797 7.699 1 98.19 236 ARG B C 1
ATOM 3907 O O . ARG B 1 236 ? -28.828 23.141 7.578 1 98.19 236 ARG B O 1
ATOM 3914 N N . HIS B 1 237 ? -26.75 23.562 7.027 1 98.25 237 HIS B N 1
ATOM 3915 C CA . HIS B 1 237 ? -26.688 22.438 6.094 1 98.25 237 HIS B CA 1
ATOM 3916 C C . HIS B 1 237 ? -26.938 21.125 6.805 1 98.25 237 HIS B C 1
ATOM 3918 O O . HIS B 1 237 ? -27.688 20.266 6.309 1 98.25 237 HIS B O 1
ATOM 3924 N N . ALA B 1 238 ? -26.328 20.984 7.957 1 98.12 238 ALA B N 1
ATOM 3925 C CA . ALA B 1 238 ? -26.391 19.734 8.703 1 98.12 238 ALA B CA 1
ATOM 3926 C C . ALA B 1 238 ? -27.734 19.609 9.422 1 98.12 238 ALA B C 1
ATOM 3928 O O . ALA B 1 238 ? -28.109 18.5 9.852 1 98.12 238 ALA B O 1
ATOM 3929 N N . GLY B 1 239 ? -28.422 20.719 9.578 1 98.06 239 GLY B N 1
ATOM 3930 C CA . GLY B 1 239 ? -29.625 20.734 10.391 1 98.06 239 GLY B CA 1
ATOM 3931 C C . GLY B 1 239 ? -29.344 20.5 11.867 1 98.06 239 GLY B C 1
ATOM 3932 O O . GLY B 1 239 ? -30.125 19.828 12.547 1 98.06 239 GLY B O 1
ATOM 3933 N N . LYS B 1 240 ? -28.156 20.875 12.305 1 98 240 LYS B N 1
ATOM 3934 C CA . LYS B 1 240 ? -27.719 20.734 13.688 1 98 240 LYS B CA 1
ATOM 3935 C C . LYS B 1 240 ? -27.25 22.062 14.25 1 98 240 LYS B C 1
ATOM 3937 O O . LYS B 1 240 ? -26.875 22.969 13.5 1 98 240 LYS B O 1
ATOM 3942 N N . SER B 1 241 ? -27.281 22.156 15.594 1 95.94 241 SER B N 1
ATOM 3943 C CA . SER B 1 241 ? -26.906 23.422 16.203 1 95.94 241 SER B CA 1
ATOM 3944 C C . SER B 1 241 ? -25.672 23.281 17.078 1 95.94 241 SER B C 1
ATOM 3946 O O . SER B 1 241 ? -25.078 24.266 17.5 1 95.94 241 SER B O 1
ATOM 3948 N N . ASP B 1 242 ? -25.266 22.062 17.328 1 97.44 242 ASP B N 1
ATOM 3949 C CA . ASP B 1 242 ? -24.062 21.844 18.125 1 97.44 242 ASP B CA 1
ATOM 3950 C C . ASP B 1 242 ? -22.953 21.25 17.266 1 97.44 242 ASP B C 1
ATOM 3952 O O . ASP B 1 242 ? -23.203 20.453 16.375 1 97.44 242 ASP B O 1
ATOM 3956 N N . PRO B 1 243 ? -21.797 21.516 17.625 1 98.25 243 PRO B N 1
ATOM 3957 C CA . PRO B 1 243 ? -20.656 21.141 16.797 1 98.25 243 PRO B CA 1
ATOM 3958 C C . PRO B 1 243 ? -20.469 19.625 16.703 1 98.25 243 PRO B C 1
ATOM 3960 O O . PRO B 1 243 ? -20.094 19.109 15.656 1 98.25 243 PRO B O 1
ATOM 3963 N N . ILE B 1 244 ? -20.703 18.875 17.719 1 98.56 244 ILE B N 1
ATOM 3964 C CA . ILE B 1 244 ? -20.453 17.438 17.75 1 98.56 244 ILE B CA 1
ATOM 3965 C C . ILE B 1 244 ? -21.453 16.734 16.812 1 98.56 244 ILE B C 1
ATOM 3967 O O . ILE B 1 244 ? -21.062 15.891 16 1 98.5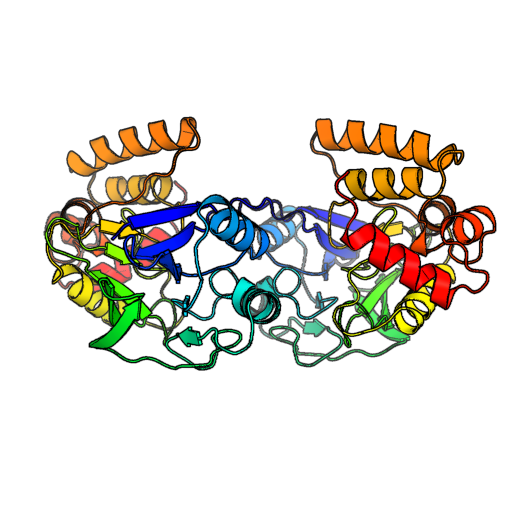6 244 ILE B O 1
ATOM 3971 N N . ASN B 1 245 ? -22.672 17.141 16.891 1 98.44 245 ASN B N 1
ATOM 3972 C CA . ASN B 1 245 ? -23.672 16.562 15.992 1 98.44 245 ASN B CA 1
ATOM 3973 C C . ASN B 1 245 ? -23.469 17 14.547 1 98.44 245 ASN B C 1
ATOM 3975 O O . ASN B 1 245 ? -23.719 16.25 13.617 1 98.44 245 ASN B O 1
ATOM 3979 N N . THR B 1 246 ? -23.078 18.25 14.422 1 98.69 246 THR B N 1
ATOM 3980 C CA . THR B 1 246 ? -22.75 18.734 13.086 1 98.69 246 THR B CA 1
ATOM 3981 C C . THR B 1 246 ? -21.609 17.906 12.484 1 98.69 246 THR B C 1
ATOM 3983 O O . THR B 1 246 ? -21.719 17.453 11.344 1 98.69 246 THR B O 1
ATOM 3986 N N . MET B 1 247 ? -20.578 17.625 13.289 1 98.75 247 MET B N 1
ATOM 3987 C CA . MET B 1 247 ? -19.453 16.812 12.859 1 98.75 247 MET B CA 1
ATOM 3988 C C . MET B 1 247 ? -19.891 15.414 12.461 1 98.75 247 MET B C 1
ATOM 3990 O O . MET B 1 247 ? -19.516 14.914 11.398 1 98.75 247 MET B O 1
ATOM 3994 N N . ALA B 1 248 ? -20.688 14.852 13.258 1 97.75 248 ALA B N 1
ATOM 3995 C CA . ALA B 1 248 ? -21.188 13.5 13 1 97.75 248 ALA B CA 1
ATOM 3996 C C . ALA B 1 248 ? -21.984 13.445 11.695 1 97.75 248 ALA B C 1
ATOM 3998 O O . ALA B 1 248 ? -21.812 12.523 10.898 1 97.75 248 ALA B O 1
ATOM 3999 N N . PHE B 1 249 ? -22.828 14.406 11.547 1 97.62 249 PHE B N 1
ATOM 4000 C CA . PHE B 1 249 ? -23.641 14.461 10.344 1 97.62 249 PHE B CA 1
ATOM 4001 C C . PHE B 1 249 ? -22.766 14.578 9.102 1 97.62 249 PHE B C 1
ATOM 4003 O O . PHE B 1 249 ? -22.953 13.844 8.133 1 97.62 249 PHE B O 1
ATOM 4010 N N . LEU B 1 250 ? -21.844 15.531 9.164 1 98.31 250 LEU B N 1
ATOM 4011 C CA . LEU B 1 250 ? -20.984 15.789 8.016 1 98.31 250 LEU B CA 1
ATOM 4012 C C . LEU B 1 250 ? -20.188 14.539 7.648 1 98.31 250 LEU B C 1
ATOM 4014 O O . LEU B 1 250 ? -20.062 14.203 6.469 1 98.31 250 LEU B O 1
ATOM 4018 N N . ARG B 1 251 ? -19.562 13.852 8.617 1 95.69 251 ARG B N 1
ATOM 4019 C CA . ARG B 1 251 ? -18.75 12.672 8.336 1 95.69 251 ARG B CA 1
ATOM 4020 C C . ARG B 1 251 ? -19.594 11.57 7.691 1 95.69 251 ARG B C 1
ATOM 4022 O O . ARG B 1 251 ? -19.141 10.93 6.738 1 95.69 251 ARG B O 1
ATOM 4029 N N . ASN B 1 252 ? -20.781 11.391 8.219 1 89 252 ASN B N 1
ATOM 4030 C CA . ASN B 1 252 ? -21.688 10.406 7.648 1 89 252 ASN B CA 1
ATOM 4031 C C . ASN B 1 252 ? -22.062 10.758 6.211 1 89 252 ASN B C 1
ATOM 4033 O O . ASN B 1 252 ? -22.094 9.883 5.34 1 89 252 ASN B O 1
ATOM 4037 N N . GLU B 1 253 ? -22.391 12.008 6.008 1 93.25 253 GLU B N 1
ATOM 4038 C CA . GLU B 1 253 ? -22.75 12.461 4.668 1 93.25 253 GLU B CA 1
ATOM 4039 C C . GLU B 1 253 ? -21.578 12.305 3.699 1 93.25 253 GLU B C 1
ATOM 4041 O O . GLU B 1 253 ? -21.766 11.852 2.568 1 93.25 253 GLU B O 1
ATOM 4046 N N . LYS B 1 254 ? -20.406 12.664 4.137 1 90.75 254 LYS B N 1
ATOM 4047 C CA . LYS B 1 254 ? -19.219 12.555 3.291 1 90.75 254 LYS B CA 1
ATOM 4048 C C . LYS B 1 254 ? -18.906 11.102 2.951 1 90.75 254 LYS B C 1
ATOM 4050 O O . LYS B 1 254 ? -18.453 10.805 1.845 1 90.75 254 LYS B O 1
ATOM 4055 N N . ASN B 1 255 ? -19.094 10.219 3.891 1 80.12 255 ASN B N 1
ATOM 4056 C CA . ASN B 1 255 ? -18.891 8.789 3.646 1 80.12 255 ASN B CA 1
ATOM 4057 C C . ASN B 1 255 ? -19.688 8.305 2.439 1 80.12 255 ASN B C 1
ATOM 4059 O O . ASN B 1 255 ? -19.281 7.363 1.76 1 80.12 255 ASN B O 1
ATOM 4063 N N . ASN B 1 256 ? -20.75 9.031 2.146 1 73.75 256 ASN B N 1
ATOM 4064 C CA . ASN B 1 256 ? -21.672 8.594 1.1 1 73.75 256 ASN B CA 1
ATOM 4065 C C . ASN B 1 256 ? -21.656 9.539 -0.095 1 73.75 256 ASN B C 1
ATOM 4067 O O . ASN B 1 256 ? -22.422 9.367 -1.046 1 73.75 256 ASN B O 1
ATOM 4071 N N . PHE B 1 257 ? -20.812 10.492 -0.03 1 84.69 257 PHE B N 1
ATOM 4072 C CA . PHE B 1 257 ? -20.734 11.508 -1.072 1 84.69 257 PHE B CA 1
ATOM 4073 C C . PHE B 1 257 ? -20 10.977 -2.297 1 84.69 257 PHE B C 1
ATOM 4075 O O . PHE B 1 257 ? -18.875 10.477 -2.184 1 84.69 257 PHE B O 1
ATOM 4082 N N . LYS B 1 258 ? -20.578 10.898 -3.535 1 67.12 258 LYS B N 1
ATOM 4083 C CA . LYS B 1 258 ? -20.031 10.281 -4.742 1 67.12 258 LYS B CA 1
ATOM 4084 C C . LYS B 1 258 ? -19.5 11.344 -5.699 1 67.12 258 LYS B C 1
ATOM 4086 O O . LYS B 1 258 ? -19.188 11.039 -6.855 1 67.12 258 LYS B O 1
ATOM 4091 N N . GLY B 1 259 ? -19.328 12.508 -5.387 1 69.81 259 GLY B N 1
ATOM 4092 C CA . GLY B 1 259 ? -18.734 13.508 -6.25 1 69.81 259 GLY B CA 1
ATOM 4093 C C . GLY B 1 259 ? -19.75 14.453 -6.863 1 69.81 259 GLY B C 1
ATOM 4094 O O . GLY B 1 259 ? -20.938 14.133 -6.93 1 69.81 259 GLY B O 1
#

pLDDT: mean 93.24, std 8.48, range [50.25, 98.94]

Secondary structure (DSSP, 8-state):
-EEEEEEE--B--EEEEEEE-TTT-EEEEES---HHHHHHHHHHTT-EEEEEE-S-S-HHHHTTHHHHHHHH-TT-EEEESSTTSTT--EE--TT-EEEETTTEEEEEEE--SSSTT-EEEEEE-STTSPPEEEEETTEETTEE---SS--HHHHHHHHHHHHTS-TTPEEEESB--HHHHHHHHHHH-TT-HHHHHHHHHHHHHHHTT-----EEHHHHHHH-GGG-TTSHHHHHHHT-SSHHHHHHHHHHHHHT---/-EEEEEEE--B--EEEEEEE-TTT-EEEEES---HHHHHHHHHHTT-EEEEEE-S-S-HHHHTTHHHHHHHH-TT-EEEESSTTSTT--EE--TT-EEEETTTEEEEEEE--SSSTT-EEEEEE-STTPPPEEEEETTEETTEE---SS--HHHHHHHHHHHHTS-TTPEEEESB--HHHHHHHHHHH-TT-HHHHHHHHHHHHHHHTT-----EEHHHHHHH-GGG-TTSHHHHHHHT-SSHHHHHHHHHHHHHT---